Protein AF-0000000074903329 (afdb_homodimer)

Organism: Capra hircus (NCBI:txid9925)

Radius of gyration: 23.79 Å; Cα contacts (8 Å, |Δi|>4): 907; chains: 2; bounding box: 38×81×62 Å

pLDDT: mean 86.24, std 20.64, range [18.36, 98.88]

Secondary structure (DSSP, 8-state):
-----TTTT-EEEESS-SSHHHHHHHHHHHHTT-EEEEEES-HHHHHHHHHHHHHTT--EEEEE--TT-HHHHHHHHHHHHHHHSS-SEEEE--------B-GGG--HHHHHHHIIIIIIHHHHHHHHHHHHHHHTT-EEEEEEEEGGGTSPPTTBHHHHHHHHHHHHHHHHHHHHHGGGTEEEEEEEE-TTS-EEEE--S--------/-----TTTT-EEEESS-SSHHHHHHHHHHHHTT-EEEEEES-HHHHHHHHHHHHHTT--EEEEE--TT-HHHHHHHHHHHHHHHSS-SEEEE--------B-GGG--HHHHHHHIIIIIIHHHHHHHHHHHHHHHTT-EEEEEEEEGGGTSPPTTBHHHHHHHHHHHHHHHHHHHHHGGGTEEEEEEEE-TTS-EEEE--S--------

Nearest PDB structures (foldseek):
  2zat-assembly1_A  TM=9.982E-01  e=2.085E-31  Sus scrofa
  3o4r-assembly1_D  TM=9.926E-01  e=4.945E-31  Homo sapiens
  6ixm-assembly1_B  TM=9.673E-01  e=1.275E-19  Chryseobacterium sp. CA49
  5x8h-assembly1_C  TM=9.578E-01  e=5.959E-19  Chryseobacterium sp. CA49
  8y83-assembly1_A  TM=9.655E-01  e=3.151E-18  Sphingobacterium siyangense

Structure (mmCIF, N/CA/C/O backbone):
data_AF-0000000074903329-model_v1
#
loop_
_entity.id
_entity.type
_entity.pdbx_description
1 polymer 'Dehydrogenase/reductase SDR family member 4'
#
loop_
_atom_site.group_PDB
_atom_site.id
_atom_site.type_symbol
_atom_site.label_atom_id
_atom_site.label_alt_id
_atom_site.label_comp_id
_atom_site.label_asym_id
_atom_site.label_entity_id
_atom_site.label_seq_id
_atom_site.pdbx_PDB_ins_code
_atom_site.Cartn_x
_atom_site.Cartn_y
_atom_site.Cartn_z
_atom_site.occupancy
_atom_site.B_iso_or_equiv
_atom_site.auth_seq_id
_atom_site.auth_comp_id
_atom_site.auth_asym_id
_atom_site.auth_atom_id
_atom_site.pdbx_PDB_model_num
ATOM 1 N N . MET A 1 1 ? 2.643 45.812 -3.832 1 38.06 1 MET A N 1
ATOM 2 C CA . MET A 1 1 ? 1.312 45.344 -3.486 1 38.06 1 MET A CA 1
ATOM 3 C C . MET A 1 1 ? 1.347 44.531 -2.189 1 38.06 1 MET A C 1
ATOM 5 O O . MET A 1 1 ? 2.238 43.688 -1.989 1 38.06 1 MET A O 1
ATOM 9 N N . ALA A 1 2 ? 0.851 44.875 -1.091 1 46 2 ALA A N 1
ATOM 10 C CA . ALA A 1 2 ? 0.897 44.312 0.248 1 46 2 ALA A CA 1
ATOM 11 C C . ALA A 1 2 ? 0.781 42.781 0.188 1 46 2 ALA A C 1
ATOM 13 O O . ALA A 1 2 ? -0.07 42.25 -0.525 1 46 2 ALA A O 1
ATOM 14 N N . ARG A 1 3 ? 1.828 41.938 0.302 1 53.41 3 ARG A N 1
ATOM 15 C CA . ARG A 1 3 ? 1.83 40.5 0.15 1 53.41 3 ARG A CA 1
ATOM 16 C C . ARG A 1 3 ? 0.585 39.875 0.78 1 53.41 3 ARG A C 1
ATOM 18 O O . ARG A 1 3 ? 0.341 40.062 1.977 1 53.41 3 ARG A O 1
ATOM 25 N N . ARG A 1 4 ? -0.581 39.719 0.113 1 66.38 4 ARG A N 1
ATOM 26 C CA . ARG A 1 4 ? -1.851 39.125 0.502 1 66.38 4 ARG A CA 1
ATOM 27 C C . ARG A 1 4 ? -1.634 37.75 1.119 1 66.38 4 ARG A C 1
ATOM 29 O O . ARG A 1 4 ? -0.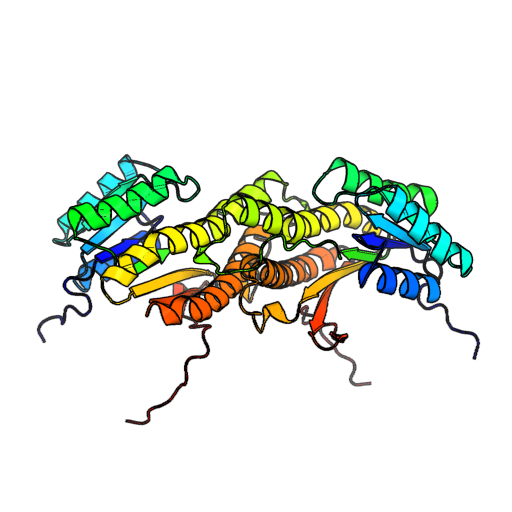893 36.938 0.575 1 66.38 4 ARG A O 1
ATOM 36 N N . ASN A 1 5 ? -1.673 37.719 2.494 1 87.56 5 ASN A N 1
ATOM 37 C CA . ASN A 1 5 ? -1.593 36.5 3.273 1 87.56 5 ASN A CA 1
ATOM 38 C C . ASN A 1 5 ? -2.785 35.594 3.002 1 87.56 5 ASN A C 1
ATOM 40 O O . ASN A 1 5 ? -3.773 35.625 3.736 1 87.56 5 ASN A O 1
ATOM 44 N N . PRO A 1 6 ? -2.631 34.781 1.885 1 88.81 6 PRO A N 1
ATOM 45 C CA . PRO A 1 6 ? -3.773 33.969 1.488 1 88.81 6 PRO A CA 1
ATOM 46 C C . PRO A 1 6 ? -4.164 32.938 2.557 1 88.81 6 PRO A C 1
ATOM 48 O O . PRO A 1 6 ? -5.289 32.438 2.549 1 88.81 6 PRO A O 1
ATOM 51 N N . LEU A 1 7 ? -3.248 32.719 3.568 1 96.19 7 LEU A N 1
ATOM 52 C CA . LEU A 1 7 ? -3.533 31.688 4.574 1 96.19 7 LEU A CA 1
ATOM 53 C C . LEU A 1 7 ? -3.543 32.281 5.973 1 96.19 7 LEU A C 1
ATOM 55 O O . LEU A 1 7 ? -3.246 31.609 6.953 1 96.19 7 LEU A O 1
ATOM 59 N N . GLU A 1 8 ? -3.842 33.531 5.961 1 95.56 8 GLU A N 1
ATOM 60 C CA . GLU A 1 8 ? -3.902 34.219 7.25 1 95.56 8 GLU A CA 1
ATOM 61 C C . GLU A 1 8 ? -4.848 33.5 8.211 1 95.56 8 GLU A C 1
ATOM 63 O O . GLU A 1 8 ? -5.957 33.125 7.832 1 95.56 8 GLU A O 1
ATOM 68 N N . ASN A 1 9 ? -4.371 33.219 9.391 1 94.38 9 ASN A N 1
ATOM 69 C CA . ASN A 1 9 ? -5.082 32.656 10.523 1 94.38 9 ASN A CA 1
ATOM 70 C C . ASN A 1 9 ? -5.363 31.156 10.305 1 94.38 9 ASN A C 1
ATOM 72 O O . ASN A 1 9 ? -6.098 30.547 11.078 1 94.38 9 ASN A O 1
ATOM 76 N N . LYS A 1 10 ? -4.887 30.641 9.211 1 97.75 10 LYS A N 1
ATOM 77 C CA . LYS A 1 10 ? -5 29.188 9.008 1 97.75 10 LYS A CA 1
ATOM 78 C C . LYS A 1 10 ? -3.924 28.438 9.797 1 97.75 10 LYS A C 1
ATOM 80 O O . LYS A 1 10 ? -2.838 28.984 10.031 1 97.75 10 LYS A O 1
ATOM 85 N N . VAL A 1 11 ? -4.227 27.297 10.242 1 98.75 11 VAL A N 1
ATOM 86 C CA . VAL A 1 11 ? -3.318 26.438 10.992 1 98.75 11 VAL A CA 1
ATOM 87 C C . VAL A 1 11 ? -2.93 25.219 10.141 1 98.75 11 VAL A C 1
ATOM 89 O O . VAL A 1 11 ? -3.795 24.484 9.672 1 98.75 11 VAL A O 1
ATOM 92 N N . ALA A 1 12 ? -1.628 25.016 9.93 1 98.75 12 ALA A N 1
ATOM 93 C CA . ALA A 1 12 ? -1.134 23.953 9.062 1 98.75 12 ALA A CA 1
ATOM 94 C C . ALA A 1 12 ? -0.211 23.016 9.82 1 98.75 12 ALA A C 1
ATOM 96 O O . ALA A 1 12 ? 0.678 23.453 10.555 1 98.75 12 ALA A O 1
ATOM 97 N N . LEU A 1 13 ? -0.448 21.734 9.688 1 98.81 13 LEU A N 1
ATOM 98 C CA . LEU A 1 13 ? 0.458 20.672 10.133 1 98.81 13 LEU A CA 1
ATOM 99 C C . LEU A 1 13 ? 1.279 20.141 8.969 1 98.81 13 LEU A C 1
ATOM 101 O O . LEU A 1 13 ? 0.727 19.797 7.922 1 98.81 13 LEU A O 1
ATOM 105 N N . VAL A 1 14 ? 2.555 20.094 9.094 1 98.38 14 VAL A N 1
ATOM 106 C CA . VAL A 1 14 ? 3.428 19.516 8.078 1 98.38 14 VAL A CA 1
ATOM 107 C C . VAL A 1 14 ? 4.34 18.469 8.703 1 98.38 14 VAL A C 1
ATOM 109 O O . VAL A 1 14 ? 5.156 18.781 9.57 1 98.38 14 VAL A O 1
ATOM 112 N N . THR A 1 15 ? 4.188 17.219 8.312 1 98.5 15 THR A N 1
ATOM 113 C CA . THR A 1 15 ? 5.02 16.156 8.867 1 98.5 15 THR A CA 1
ATOM 114 C C . THR A 1 15 ? 6.336 16.047 8.109 1 98.5 15 THR A C 1
ATOM 116 O O . THR A 1 15 ? 6.422 16.453 6.945 1 98.5 15 THR A O 1
ATOM 119 N N . ALA A 1 16 ? 7.402 15.469 8.828 1 97.44 16 ALA A N 1
ATOM 120 C CA . ALA A 1 16 ? 8.734 15.367 8.242 1 97.44 16 ALA A CA 1
ATOM 121 C C . ALA A 1 16 ? 9.148 16.672 7.582 1 97.44 16 ALA A C 1
ATOM 123 O O . ALA A 1 16 ? 9.516 16.703 6.402 1 97.44 16 ALA A O 1
ATOM 124 N N . SER A 1 17 ? 9.148 17.75 8.398 1 97.62 17 SER A N 1
ATOM 125 C CA . SER A 1 17 ? 9.211 19.078 7.82 1 97.62 17 SER A CA 1
ATOM 126 C C . SER A 1 17 ? 10.336 19.906 8.445 1 97.62 17 SER A C 1
ATOM 128 O O . SER A 1 17 ? 10.227 21.125 8.562 1 97.62 17 SER A O 1
ATOM 130 N N . THR A 1 18 ? 11.344 19.234 8.922 1 97.38 18 THR A N 1
ATOM 131 C CA . THR A 1 18 ? 12.445 19.969 9.516 1 97.38 18 THR A CA 1
ATOM 132 C C . THR A 1 18 ? 13.617 20.078 8.547 1 97.38 18 THR A C 1
ATOM 134 O O . THR A 1 18 ? 14.625 20.703 8.844 1 97.38 18 THR A O 1
ATOM 137 N N . ASP A 1 19 ? 13.469 19.375 7.398 1 93.62 19 ASP A N 1
ATOM 138 C CA . ASP A 1 19 ? 14.438 19.469 6.312 1 93.62 19 ASP A CA 1
ATOM 139 C C . ASP A 1 19 ? 13.781 19.188 4.965 1 93.62 19 ASP A C 1
ATOM 141 O O . ASP A 1 19 ? 12.609 18.812 4.902 1 93.62 19 ASP A O 1
ATOM 145 N N . GLY A 1 20 ? 14.516 19.531 3.939 1 91 20 GLY A N 1
ATOM 146 C CA . GLY A 1 20 ? 14.125 19.125 2.602 1 91 20 GLY A CA 1
ATOM 147 C C . GLY A 1 20 ? 12.82 19.734 2.143 1 91 20 GLY A C 1
ATOM 148 O O . GLY A 1 20 ? 12.562 20.922 2.398 1 91 20 GLY A O 1
ATOM 149 N N . ILE A 1 21 ? 12.055 18.922 1.435 1 86.56 21 ILE A N 1
ATOM 150 C CA . ILE A 1 21 ? 10.805 19.344 0.813 1 86.56 21 ILE A CA 1
ATOM 151 C C . ILE A 1 21 ? 9.82 19.797 1.891 1 86.56 21 ILE A C 1
ATOM 153 O O . ILE A 1 21 ? 9.18 20.844 1.761 1 86.56 21 ILE A O 1
ATOM 157 N N . GLY A 1 22 ? 9.75 19.031 2.973 1 93.56 22 GLY A N 1
ATOM 158 C CA . GLY A 1 22 ? 8.844 19.375 4.055 1 93.56 22 GLY A CA 1
ATOM 159 C C . GLY A 1 22 ? 9.148 20.734 4.664 1 93.56 22 GLY A C 1
ATOM 160 O O . GLY A 1 22 ? 8.234 21.516 4.949 1 93.56 22 GLY A O 1
ATOM 161 N N . PHE A 1 23 ? 10.398 20.984 4.785 1 96.31 23 PHE A N 1
ATOM 162 C CA . PHE A 1 23 ? 10.82 22.266 5.344 1 96.31 23 PHE A CA 1
ATOM 163 C C . PHE A 1 23 ? 10.445 23.422 4.41 1 96.31 23 PHE A C 1
ATOM 165 O O . PHE A 1 23 ? 9.938 24.453 4.859 1 96.31 23 PHE A O 1
ATOM 172 N N . ALA A 1 24 ? 10.625 23.188 3.145 1 93.38 24 ALA A N 1
ATOM 173 C CA . ALA A 1 24 ? 10.297 24.203 2.143 1 93.38 24 ALA A CA 1
ATOM 174 C C . ALA A 1 24 ? 8.797 24.469 2.113 1 93.38 24 ALA A C 1
ATOM 176 O O . ALA A 1 24 ? 8.367 25.625 1.998 1 93.38 24 ALA A O 1
ATOM 177 N N . ILE A 1 25 ? 8.016 23.438 2.252 1 92.94 25 ILE A N 1
ATOM 178 C CA . ILE A 1 25 ? 6.559 23.578 2.264 1 92.94 25 ILE A CA 1
ATOM 179 C C . ILE A 1 25 ? 6.125 24.344 3.512 1 92.94 25 ILE A C 1
ATOM 181 O O . ILE A 1 25 ? 5.324 25.281 3.426 1 92.94 25 ILE A O 1
ATOM 185 N N . ALA A 1 26 ? 6.715 23.984 4.633 1 97.38 26 ALA A N 1
ATOM 186 C CA . ALA A 1 26 ? 6.391 24.656 5.887 1 97.38 26 ALA A CA 1
ATOM 187 C C . ALA A 1 26 ? 6.723 26.141 5.809 1 97.38 26 ALA A C 1
ATOM 189 O O . ALA A 1 26 ? 5.914 26.984 6.199 1 97.38 26 ALA A O 1
ATOM 190 N N . ARG A 1 27 ? 7.859 26.438 5.309 1 96.69 27 ARG A N 1
ATOM 191 C CA . ARG A 1 27 ? 8.305 27.828 5.164 1 96.69 27 ARG A CA 1
ATOM 192 C C . ARG A 1 27 ? 7.336 28.625 4.293 1 96.69 27 ARG A C 1
ATOM 194 O O . ARG A 1 27 ? 6.918 29.719 4.66 1 96.69 27 ARG A O 1
ATOM 201 N N . ARG A 1 28 ? 6.926 28.016 3.176 1 95 28 ARG A N 1
ATOM 202 C CA . ARG A 1 28 ? 6.047 28.703 2.238 1 95 28 ARG A CA 1
ATOM 203 C C . ARG A 1 28 ? 4.672 28.953 2.854 1 95 28 ARG A C 1
ATOM 205 O O . ARG A 1 28 ? 4.102 30.031 2.707 1 95 28 ARG A O 1
ATOM 212 N N . LEU A 1 29 ? 4.137 27.969 3.521 1 96.56 29 LEU A N 1
ATOM 213 C CA . LEU A 1 29 ? 2.852 28.109 4.195 1 96.56 29 LEU A CA 1
ATOM 214 C C . LEU A 1 29 ? 2.906 29.234 5.223 1 96.56 29 LEU A C 1
ATOM 216 O O . LEU A 1 29 ? 1.984 30.047 5.305 1 96.56 29 LEU A O 1
ATOM 220 N N . ALA A 1 30 ? 3.982 29.266 5.965 1 97.6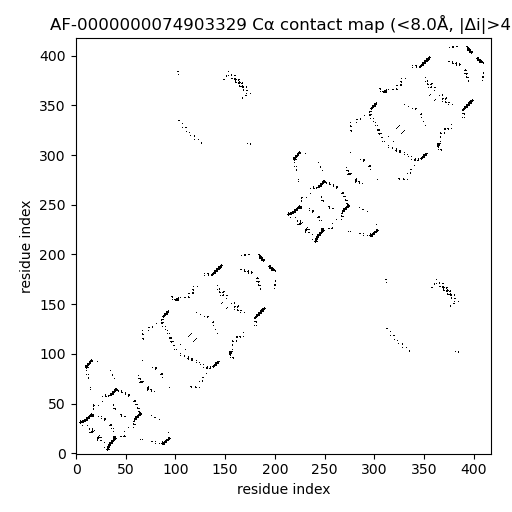2 30 ALA A N 1
ATOM 221 C CA . ALA A 1 30 ? 4.145 30.312 6.98 1 97.62 30 ALA A CA 1
ATOM 222 C C . ALA A 1 30 ? 4.293 31.688 6.336 1 97.62 30 ALA A C 1
ATOM 224 O O . ALA A 1 30 ? 3.738 32.656 6.828 1 97.62 30 ALA A O 1
ATOM 225 N N . GLN A 1 31 ? 4.996 31.719 5.258 1 96.06 31 GLN A N 1
ATOM 226 C CA . GLN A 1 31 ? 5.168 32.969 4.52 1 96.06 31 GLN A CA 1
ATOM 227 C C . GLN A 1 31 ? 3.83 33.469 3.984 1 96.06 31 GLN A C 1
ATOM 229 O O . GLN A 1 31 ? 3.629 34.688 3.854 1 96.06 31 GLN A O 1
ATOM 234 N N . ASP A 1 32 ? 2.963 32.562 3.744 1 95.94 32 ASP A N 1
ATOM 235 C CA . ASP A 1 32 ? 1.642 32.906 3.229 1 95.94 32 ASP A CA 1
ATOM 236 C C . ASP A 1 32 ? 0.685 33.25 4.367 1 95.94 32 ASP A C 1
ATOM 238 O O . ASP A 1 32 ? -0.496 33.5 4.133 1 95.94 32 ASP A O 1
ATOM 242 N N . GLY A 1 33 ? 1.197 33.219 5.652 1 97.56 33 GLY A N 1
ATOM 243 C CA . GLY A 1 33 ? 0.452 33.75 6.773 1 97.56 33 GLY A CA 1
ATOM 244 C C . GLY A 1 33 ? -0.059 32.688 7.727 1 97.56 33 GLY A C 1
ATOM 245 O O . GLY A 1 33 ? -0.622 33 8.773 1 97.56 33 GLY A O 1
ATOM 246 N N . ALA A 1 34 ? 0.137 31.453 7.43 1 98.19 34 ALA A N 1
ATOM 247 C CA . ALA A 1 34 ? -0.382 30.375 8.266 1 98.19 34 ALA A CA 1
ATOM 248 C C . ALA A 1 34 ? 0.43 30.234 9.547 1 98.19 34 ALA A C 1
ATOM 250 O O . ALA A 1 34 ? 1.61 30.578 9.586 1 98.19 34 ALA A O 1
ATOM 251 N N . HIS A 1 35 ? -0.233 29.766 10.555 1 98.69 35 HIS A N 1
ATOM 252 C CA . HIS A 1 35 ? 0.452 29.188 11.703 1 98.69 35 HIS A CA 1
ATOM 253 C C . HIS A 1 35 ? 0.846 27.734 11.422 1 98.69 35 HIS A C 1
ATOM 255 O O . HIS A 1 35 ? -0.02 26.875 11.234 1 98.69 35 HIS A O 1
ATOM 261 N N . VAL A 1 36 ? 2.154 27.453 11.391 1 98.81 36 VAL A N 1
ATOM 262 C CA . VAL A 1 36 ? 2.604 26.141 10.938 1 98.81 36 VAL A CA 1
ATOM 263 C C . VAL A 1 36 ? 3.184 25.359 12.117 1 98.81 36 VAL A C 1
ATOM 265 O O . VAL A 1 36 ? 3.971 25.891 12.898 1 98.81 36 VAL A O 1
ATOM 268 N N . VAL A 1 37 ? 2.756 24.141 12.32 1 98.88 37 VAL A N 1
ATOM 269 C CA . VAL A 1 37 ? 3.387 23.203 13.234 1 98.88 37 VAL A CA 1
ATOM 270 C C . VAL A 1 37 ? 4.246 22.203 12.453 1 98.88 37 VAL A C 1
ATOM 272 O O . VAL A 1 37 ? 3.727 21.391 11.695 1 98.88 37 VAL A O 1
ATOM 275 N N . VAL A 1 38 ? 5.531 22.297 12.633 1 98.75 38 VAL A N 1
ATOM 276 C CA . VAL A 1 38 ? 6.457 21.375 11.977 1 98.75 38 VAL A CA 1
ATOM 277 C C . VAL A 1 38 ? 6.727 20.172 12.883 1 98.75 38 VAL A C 1
ATOM 279 O O . VAL A 1 38 ? 6.543 20.25 14.102 1 98.75 38 VAL A O 1
ATOM 282 N N . SER A 1 39 ? 7.18 19.047 12.25 1 98.69 39 SER A N 1
ATOM 283 C CA . SER A 1 39 ? 7.488 17.875 13.062 1 98.69 39 SER A CA 1
ATOM 284 C C . SER A 1 39 ? 8.523 17 12.375 1 98.69 39 SER A C 1
ATOM 286 O O . SER A 1 39 ? 8.68 17.047 11.156 1 98.69 39 SER A O 1
ATOM 288 N N . SER A 1 40 ? 9.242 16.297 13.148 1 97.81 40 SER A N 1
ATOM 289 C CA . SER A 1 40 ? 10.133 15.219 12.742 1 97.81 40 SER A CA 1
ATOM 290 C C . SER A 1 40 ? 10.414 14.273 13.906 1 97.81 40 SER A C 1
ATOM 292 O O . SER A 1 40 ? 9.883 14.461 15 1 97.81 40 SER A O 1
ATOM 294 N N . ARG A 1 41 ? 11.18 13.297 13.711 1 97.19 41 ARG A N 1
ATOM 295 C CA . ARG A 1 41 ? 11.375 12.242 14.695 1 97.19 41 ARG A CA 1
ATOM 296 C C . ARG A 1 41 ? 12.32 12.695 15.812 1 97.19 41 ARG A C 1
ATOM 298 O O . ARG A 1 41 ? 12.328 12.117 16.906 1 97.19 41 ARG A O 1
ATOM 305 N N . LYS A 1 42 ? 13.148 13.695 15.547 1 97.62 42 LYS A N 1
ATOM 306 C CA . LYS A 1 42 ? 14.18 14.109 16.5 1 97.62 42 LYS A CA 1
ATOM 307 C C . LYS A 1 42 ? 13.914 15.523 17.016 1 97.62 42 LYS A C 1
ATOM 309 O O . LYS A 1 42 ? 13.773 16.453 16.234 1 97.62 42 LYS A O 1
ATOM 314 N N . GLN A 1 43 ? 14.039 15.617 18.328 1 98.25 43 GLN A N 1
ATOM 315 C CA . GLN A 1 43 ? 13.789 16.906 18.984 1 98.25 43 GLN A CA 1
ATOM 316 C C . GLN A 1 43 ? 14.758 17.969 18.469 1 98.25 43 GLN A C 1
ATOM 318 O O . GLN A 1 43 ? 14.359 19.109 18.219 1 98.25 43 GLN A O 1
ATOM 323 N N . GLN A 1 44 ? 15.977 17.594 18.312 1 98.56 44 GLN A N 1
ATOM 324 C CA . GLN A 1 44 ? 16.984 18.562 17.891 1 98.56 44 GLN A CA 1
ATOM 325 C C . GLN A 1 44 ? 16.656 19.125 16.516 1 98.56 44 GLN A C 1
ATOM 327 O O . GLN A 1 44 ? 16.875 20.312 16.25 1 98.56 44 GLN A O 1
ATOM 332 N N . ASN A 1 45 ? 16.188 18.266 15.609 1 98.56 45 ASN A N 1
ATOM 333 C CA . ASN A 1 45 ? 15.789 18.703 14.281 1 98.56 45 ASN A CA 1
ATOM 334 C C . ASN A 1 45 ? 14.602 19.672 14.336 1 98.56 45 ASN A C 1
ATOM 336 O O . ASN A 1 45 ? 14.578 20.672 13.625 1 98.56 45 ASN A O 1
ATOM 340 N N . VAL A 1 46 ? 13.703 19.406 15.18 1 98.75 46 VAL A N 1
ATOM 341 C CA . VAL A 1 46 ? 12.531 20.266 15.352 1 98.75 46 VAL A CA 1
ATOM 342 C C . VAL A 1 46 ? 12.953 21.625 15.867 1 98.75 46 VAL A C 1
ATOM 344 O O . VAL A 1 46 ? 12.562 22.656 15.305 1 98.75 46 VAL A O 1
ATOM 347 N N . ASP A 1 47 ? 13.789 21.641 16.875 1 98.69 47 ASP A N 1
ATOM 348 C CA . ASP A 1 47 ? 14.258 22.891 17.469 1 98.69 47 ASP A CA 1
ATOM 349 C C . ASP A 1 47 ? 14.961 23.75 16.422 1 98.69 47 ASP A C 1
ATOM 351 O O . ASP A 1 47 ? 14.711 24.953 16.344 1 98.69 47 ASP A O 1
ATOM 355 N N . ARG A 1 48 ? 15.781 23.109 15.719 1 98.62 48 ARG A N 1
ATOM 356 C CA . ARG A 1 48 ? 16.547 23.828 14.695 1 98.62 48 ARG A CA 1
ATOM 357 C C . ARG A 1 48 ? 15.617 24.438 13.648 1 98.62 48 ARG A C 1
ATOM 359 O O . ARG A 1 48 ? 15.781 25.594 13.266 1 98.62 48 ARG A O 1
ATOM 366 N N . ALA A 1 49 ? 14.688 23.672 13.133 1 98.69 49 ALA A N 1
ATOM 367 C CA . ALA A 1 49 ? 13.758 24.141 12.117 1 98.69 49 ALA A CA 1
ATOM 368 C C . ALA A 1 49 ? 12.891 25.281 12.641 1 98.69 49 ALA A C 1
ATOM 370 O O . ALA A 1 49 ? 12.695 26.281 11.953 1 98.69 49 ALA A O 1
ATOM 371 N N . VAL A 1 50 ? 12.391 25.156 13.836 1 98.81 50 VAL A N 1
ATOM 372 C CA . VAL A 1 50 ? 11.555 26.188 14.445 1 98.81 50 VAL A CA 1
ATOM 373 C C . VAL A 1 50 ? 12.352 27.484 14.602 1 98.81 50 VAL A C 1
ATOM 375 O O . VAL A 1 50 ? 11.875 28.562 14.242 1 98.81 50 VAL A O 1
ATOM 378 N N . ALA A 1 51 ? 13.562 27.344 15.141 1 98.81 51 ALA A N 1
ATOM 379 C CA . ALA A 1 51 ? 14.406 28.516 15.336 1 98.81 51 ALA A CA 1
ATOM 380 C C . ALA A 1 51 ? 14.672 29.234 14.016 1 98.81 51 ALA A C 1
ATOM 382 O O . ALA A 1 51 ? 14.594 30.453 13.938 1 98.81 51 ALA A O 1
ATOM 383 N N . ALA A 1 52 ? 14.961 28.469 13.023 1 98.62 52 ALA A N 1
ATOM 384 C CA . ALA A 1 52 ? 15.258 29.031 11.711 1 98.62 52 ALA A CA 1
ATOM 385 C C . ALA A 1 52 ? 14.062 29.812 11.156 1 98.62 52 ALA A C 1
ATOM 387 O O . ALA A 1 52 ? 14.203 30.953 10.711 1 98.62 52 ALA A O 1
ATOM 388 N N . LEU A 1 53 ? 12.914 29.234 11.195 1 98.69 53 LEU A N 1
ATOM 389 C CA . LEU A 1 53 ? 11.727 29.844 10.609 1 98.69 53 LEU A CA 1
ATOM 390 C C . LEU A 1 53 ? 11.227 31 11.461 1 98.69 53 LEU A C 1
ATOM 392 O O . LEU A 1 53 ? 10.781 32.031 10.922 1 98.69 53 LEU A O 1
ATOM 396 N N . GLN A 1 54 ? 11.312 30.859 12.789 1 98.69 54 GLN A N 1
ATOM 397 C CA . GLN A 1 54 ? 10.969 31.984 13.648 1 98.69 54 GLN A CA 1
ATOM 398 C C . GLN A 1 54 ? 11.93 33.156 13.445 1 98.69 54 GLN A C 1
ATOM 400 O O . GLN A 1 54 ? 11.539 34.312 13.539 1 98.69 54 GLN A O 1
ATOM 405 N N . GLY A 1 55 ? 13.164 32.781 13.219 1 98.31 55 GLY A N 1
ATOM 406 C CA . GLY A 1 55 ? 14.148 33.812 12.922 1 98.31 55 GLY A CA 1
ATOM 407 C C . GLY A 1 55 ? 13.797 34.656 11.719 1 98.31 55 GLY A C 1
ATOM 408 O O . GLY A 1 55 ? 14.234 35.812 11.602 1 98.31 55 GLY A O 1
ATOM 409 N N . GLU A 1 56 ? 12.984 34.094 10.828 1 97.94 56 GLU A N 1
ATOM 410 C CA . GLU A 1 56 ? 12.508 34.812 9.648 1 97.94 56 GLU A CA 1
ATOM 411 C C . GLU A 1 56 ? 11.234 35.625 9.961 1 97.94 56 GLU A C 1
ATOM 413 O O . GLU A 1 56 ? 10.641 36.219 9.07 1 97.94 56 GLU A O 1
ATOM 418 N N . GLY A 1 57 ? 10.742 35.531 11.195 1 98 57 GLY A N 1
ATOM 419 C CA . GLY A 1 57 ? 9.547 36.219 11.617 1 98 57 GLY A CA 1
ATOM 420 C C . GLY A 1 57 ? 8.273 35.438 11.352 1 98 57 GLY A C 1
ATOM 421 O O . GLY A 1 57 ? 7.176 36 11.359 1 98 57 GLY A O 1
ATOM 422 N N . LEU A 1 58 ? 8.383 34.188 11.07 1 98 58 LEU A N 1
ATOM 423 C CA . LEU A 1 58 ? 7.238 33.375 10.688 1 98 58 LEU A CA 1
ATOM 424 C C . LEU A 1 58 ? 6.598 32.719 11.914 1 98 58 LEU A C 1
ATOM 426 O O . LEU A 1 58 ? 7.273 32.469 12.914 1 98 58 LEU A O 1
ATOM 430 N N . SER A 1 59 ? 5.348 32.531 11.875 1 98.31 59 SER A N 1
ATOM 431 C CA . SER A 1 59 ? 4.609 31.844 12.938 1 98.31 59 SER A CA 1
ATOM 432 C C . SER A 1 59 ? 4.738 30.328 12.812 1 98.31 59 SER A C 1
ATOM 434 O O . SER A 1 59 ? 3.965 29.688 12.094 1 98.31 59 SER A O 1
ATOM 436 N N . VAL A 1 60 ? 5.719 29.75 13.547 1 98.69 60 VAL A N 1
ATOM 437 C CA . VAL A 1 60 ? 6.008 28.328 13.445 1 98.69 60 VAL A CA 1
ATOM 438 C C . VAL A 1 60 ? 6.27 27.75 14.828 1 98.69 60 VAL A C 1
ATOM 440 O O . VAL A 1 60 ? 6.961 28.359 15.648 1 98.69 60 VAL A O 1
ATOM 443 N N . SER A 1 61 ? 5.711 26.656 15.156 1 98.75 61 SER A N 1
ATOM 444 C CA . SER A 1 61 ? 6 25.797 16.312 1 98.75 61 SER A CA 1
ATOM 445 C C . SER A 1 61 ? 6.34 24.375 15.875 1 98.75 61 SER A C 1
ATOM 447 O O . SER A 1 61 ? 6.352 24.078 14.68 1 98.75 61 SER A O 1
ATOM 449 N N . GLY A 1 62 ? 6.75 23.578 16.828 1 98.62 62 GLY A N 1
ATOM 450 C CA . GLY A 1 62 ? 7.141 22.234 16.438 1 98.62 62 GLY A CA 1
ATOM 451 C C . GLY A 1 62 ? 6.953 21.203 17.547 1 98.62 62 GLY A C 1
ATOM 452 O O . GLY A 1 62 ? 6.816 21.562 18.719 1 98.62 62 GLY A O 1
ATOM 453 N N . THR A 1 63 ? 6.867 19.984 17.172 1 98.62 63 THR A N 1
ATOM 454 C CA . THR A 1 63 ? 6.828 18.859 18.094 1 98.62 63 THR A CA 1
ATOM 455 C C . THR A 1 63 ? 7.43 17.609 17.469 1 98.62 63 THR A C 1
ATOM 457 O O . THR A 1 63 ? 7.469 17.484 16.234 1 98.62 63 THR A O 1
ATOM 460 N N . VAL A 1 64 ? 7.879 16.75 18.297 1 98.69 64 VAL A N 1
ATOM 461 C CA . VAL A 1 64 ? 8.359 15.453 17.828 1 98.69 64 VAL A CA 1
ATOM 462 C C . VAL A 1 64 ? 7.176 14.586 17.406 1 98.69 64 VAL A C 1
ATOM 464 O O . VAL A 1 64 ? 6.156 14.531 18.109 1 98.69 64 VAL A O 1
ATOM 467 N N . CYS A 1 65 ? 7.387 13.938 16.219 1 98.69 65 CYS A N 1
ATOM 468 C CA . CYS A 1 65 ? 6.324 13.055 15.75 1 98.69 65 CYS A CA 1
ATOM 469 C C . CYS A 1 65 ? 6.875 11.977 14.82 1 98.69 65 CYS A C 1
ATOM 471 O O . CYS A 1 65 ? 7.312 12.273 13.711 1 98.69 65 CYS A O 1
ATOM 473 N N . HIS A 1 66 ? 6.945 10.828 15.352 1 98.5 66 HIS A N 1
ATOM 474 C CA . HIS A 1 66 ? 7.043 9.656 14.492 1 98.5 66 HIS A CA 1
ATOM 475 C C . HIS A 1 66 ? 5.668 9.227 13.992 1 98.5 66 HIS A C 1
ATOM 477 O O . HIS A 1 66 ? 4.859 8.703 14.758 1 98.5 66 HIS A O 1
ATOM 483 N N . VAL A 1 67 ? 5.477 9.367 12.695 1 98.38 67 VAL A N 1
ATOM 484 C CA . VAL A 1 67 ? 4.129 9.234 12.164 1 98.38 67 VAL A CA 1
ATOM 485 C C . VAL A 1 67 ? 3.66 7.785 12.281 1 98.38 67 VAL A C 1
ATOM 487 O O . VAL A 1 67 ? 2.463 7.504 12.195 1 98.38 67 VAL A O 1
ATOM 490 N N . GLY A 1 68 ? 4.57 6.871 12.484 1 97.5 68 GLY A N 1
ATOM 491 C CA . GLY A 1 68 ? 4.199 5.48 12.672 1 97.5 68 GLY A CA 1
ATOM 492 C C . GLY A 1 68 ? 3.67 5.191 14.062 1 97.5 68 GLY A C 1
ATOM 493 O O . GLY A 1 68 ? 3.195 4.086 14.336 1 97.5 68 GLY A O 1
ATOM 494 N N . LYS A 1 69 ? 3.727 6.16 14.945 1 97.88 69 LYS A N 1
ATOM 495 C CA . LYS A 1 69 ? 3.281 5.996 16.328 1 97.88 69 LYS A CA 1
ATOM 496 C C . LYS A 1 69 ? 1.984 6.758 16.578 1 97.88 69 LYS A C 1
ATOM 498 O O . LYS A 1 69 ? 1.935 7.98 16.422 1 97.88 69 LYS A O 1
ATOM 503 N N . ALA A 1 70 ? 1.025 6.027 17.094 1 97.38 70 ALA A N 1
ATOM 504 C CA . ALA A 1 70 ? -0.295 6.609 17.328 1 97.38 70 ALA A CA 1
ATOM 505 C C . ALA A 1 70 ? -0.218 7.777 18.312 1 97.38 70 ALA A C 1
ATOM 507 O O . ALA A 1 70 ? -0.811 8.836 18.062 1 97.38 70 ALA A O 1
ATOM 508 N N . GLU A 1 71 ? 0.48 7.598 19.344 1 97.88 71 GLU A N 1
ATOM 509 C CA . GLU A 1 71 ? 0.577 8.633 20.375 1 97.88 71 GLU A CA 1
ATOM 510 C C . GLU A 1 71 ? 1.21 9.906 19.828 1 97.88 71 GLU A C 1
ATOM 512 O O . GLU A 1 71 ? 0.829 11.008 20.203 1 97.88 71 GLU A O 1
ATOM 517 N N . ASP A 1 72 ? 2.168 9.742 18.938 1 98.5 72 ASP A N 1
ATOM 518 C CA . ASP A 1 72 ? 2.824 10.891 18.344 1 98.5 72 ASP A CA 1
ATOM 519 C C . ASP A 1 72 ? 1.871 11.648 17.406 1 98.5 72 ASP A C 1
ATOM 521 O O . ASP A 1 72 ? 1.844 12.883 17.406 1 98.5 72 ASP A O 1
ATOM 525 N N . ARG A 1 73 ? 1.064 10.906 16.641 1 98.38 73 ARG A N 1
ATOM 526 C CA . ARG A 1 73 ? 0.096 11.539 15.758 1 98.38 73 ARG A CA 1
ATOM 527 C C . ARG A 1 73 ? -0.932 12.344 16.547 1 98.38 73 ARG A C 1
ATOM 529 O O . ARG A 1 73 ? -1.265 13.469 16.188 1 98.38 73 ARG A O 1
ATOM 536 N N . GLU A 1 74 ? -1.33 11.758 17.609 1 97.88 74 GLU A N 1
ATOM 537 C CA . GLU A 1 74 ? -2.293 12.445 18.453 1 97.88 74 GLU A CA 1
ATOM 538 C C . GLU A 1 74 ? -1.688 13.711 19.078 1 97.88 74 GLU A C 1
ATOM 540 O O . GLU A 1 74 ? -2.34 14.75 19.125 1 97.88 74 GLU A O 1
ATOM 545 N N . ARG A 1 75 ? -0.515 13.555 19.531 1 98.19 75 ARG A N 1
ATOM 546 C CA . ARG A 1 75 ? 0.174 14.695 20.125 1 98.19 75 ARG A CA 1
ATOM 547 C C . ARG A 1 75 ? 0.36 15.812 19.094 1 98.19 75 ARG A C 1
ATOM 549 O O . ARG A 1 75 ? 0.251 17 19.438 1 98.19 75 ARG A O 1
ATOM 556 N N . LEU A 1 76 ? 0.671 15.461 17.875 1 98.69 76 LEU A N 1
ATOM 557 C CA . LEU A 1 76 ? 0.832 16.453 16.812 1 98.69 76 LEU A CA 1
ATOM 558 C C . LEU A 1 76 ? -0.443 17.266 16.641 1 98.69 76 LEU A C 1
ATOM 560 O O . LEU A 1 76 ? -0.397 18.5 16.609 1 98.69 76 LEU A O 1
ATOM 564 N N . VAL A 1 77 ? -1.6 16.609 16.578 1 98.62 77 VAL A N 1
ATOM 565 C CA . VAL A 1 77 ? -2.887 17.281 16.391 1 98.62 77 VAL A CA 1
ATOM 566 C C . VAL A 1 77 ? -3.217 18.109 17.625 1 98.62 77 VAL A C 1
ATOM 568 O O . VAL A 1 77 ? -3.631 19.266 17.516 1 98.62 77 VAL A O 1
ATOM 571 N N . ALA A 1 78 ? -2.934 17.531 18.766 1 98.56 78 ALA A N 1
ATOM 572 C CA . ALA A 1 78 ? -3.219 18.219 20.031 1 98.56 78 ALA A CA 1
ATOM 573 C C . ALA A 1 78 ? -2.393 19.5 20.156 1 98.56 78 ALA A C 1
ATOM 575 O O . ALA A 1 78 ? -2.863 20.5 20.688 1 98.56 78 ALA A O 1
ATOM 576 N N . THR A 1 79 ? -1.2 19.438 19.734 1 98.38 79 THR A N 1
ATOM 577 C CA . THR A 1 79 ? -0.328 20.609 19.781 1 98.38 79 THR A CA 1
ATOM 578 C C . THR A 1 79 ? -0.922 21.75 18.969 1 98.38 79 THR A C 1
ATOM 580 O O . THR A 1 79 ? -0.964 22.891 19.438 1 98.38 79 THR A O 1
ATOM 583 N N . ALA A 1 80 ? -1.423 21.469 17.781 1 98.38 80 ALA A N 1
ATOM 584 C CA . ALA A 1 80 ? -2.031 22.484 16.938 1 98.38 80 ALA A CA 1
ATOM 585 C C . ALA A 1 80 ? -3.285 23.062 17.578 1 98.38 80 ALA A C 1
ATOM 587 O O . ALA A 1 80 ? -3.49 24.281 17.562 1 98.38 80 ALA A O 1
ATOM 588 N N . VAL A 1 81 ? -4.074 22.188 18.141 1 98.44 81 VAL A N 1
ATOM 589 C CA . VAL A 1 81 ? -5.32 22.625 18.766 1 98.44 81 VAL A CA 1
ATOM 590 C C . VAL A 1 81 ? -5.016 23.484 19.984 1 98.44 81 VAL A C 1
ATOM 592 O O . VAL A 1 81 ? -5.633 24.547 20.172 1 98.44 81 VAL A O 1
ATOM 595 N N . LYS A 1 82 ? -4.086 23.109 20.766 1 98.38 82 LYS A N 1
ATOM 596 C CA . LYS A 1 82 ? -3.719 23.828 21.984 1 98.38 82 LYS A CA 1
ATOM 597 C C . LYS A 1 82 ? -3.154 25.219 21.641 1 98.38 82 LYS A C 1
ATOM 599 O O . LYS A 1 82 ? -3.521 26.203 22.266 1 98.38 82 LYS A O 1
ATOM 604 N N . LEU A 1 83 ? -2.371 25.266 20.656 1 97.94 83 LEU A N 1
ATOM 605 C CA . LEU A 1 83 ? -1.646 26.484 20.359 1 97.94 83 LEU A CA 1
ATOM 606 C C . LEU A 1 83 ? -2.494 27.422 19.5 1 97.94 83 LEU A C 1
ATOM 608 O O . LEU A 1 83 ? -2.416 28.641 19.625 1 97.94 83 LEU A O 1
ATOM 612 N N . HIS A 1 84 ? -3.268 26.828 18.594 1 97.62 84 HIS A N 1
ATOM 613 C CA . HIS A 1 84 ? -3.857 27.672 17.562 1 97.62 84 HIS A CA 1
ATOM 614 C C . HIS A 1 84 ? -5.359 27.422 17.438 1 97.62 84 HIS A C 1
ATOM 616 O O . HIS A 1 84 ? -6.02 28.031 16.594 1 97.62 84 HIS A O 1
ATOM 622 N N . GLY A 1 85 ? -5.914 26.5 18.172 1 97.38 85 GLY A N 1
ATOM 623 C CA . GLY A 1 85 ? -7.355 26.328 18.297 1 97.38 85 GLY A CA 1
ATOM 624 C C . GLY A 1 85 ? -7.918 25.359 17.281 1 97.38 85 GLY A C 1
ATOM 625 O O . GLY A 1 85 ? -9.133 25.172 17.188 1 97.38 85 GLY A O 1
ATOM 626 N N . GLY A 1 86 ? -7.078 24.797 16.453 1 97.69 86 GLY A N 1
ATOM 627 C CA . GLY A 1 86 ? -7.594 23.828 15.484 1 97.69 86 GLY A CA 1
ATOM 628 C C . GLY A 1 86 ? -6.613 23.516 14.367 1 97.69 86 GLY A C 1
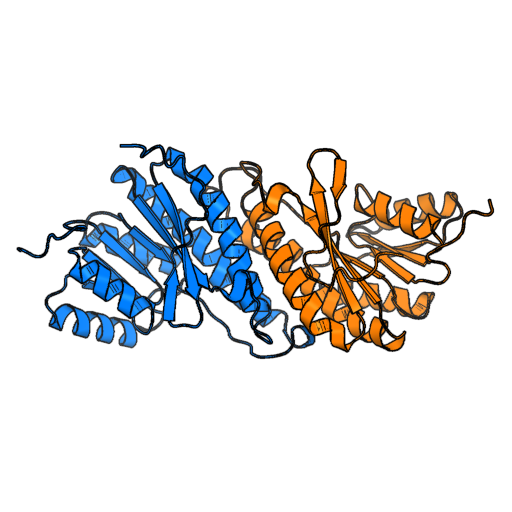ATOM 629 O O . GLY A 1 86 ? -5.41 23.75 14.508 1 97.69 86 GLY A O 1
ATOM 630 N N . VAL A 1 87 ? -7.152 22.859 13.32 1 98.62 87 VAL A N 1
ATOM 631 C CA . VAL A 1 87 ? -6.363 22.5 12.148 1 98.62 87 VAL A CA 1
ATOM 632 C C . VAL A 1 87 ? -7.145 22.828 10.875 1 98.62 87 VAL A C 1
ATOM 634 O O . VAL A 1 87 ? -8.328 22.5 10.766 1 98.62 87 VAL A O 1
ATOM 637 N N . ASP A 1 88 ? -6.461 23.469 9.938 1 98.38 88 ASP A N 1
ATOM 638 C CA . ASP A 1 88 ? -7.082 23.797 8.656 1 98.38 88 ASP A CA 1
ATOM 639 C C . ASP A 1 88 ? -6.422 23.016 7.52 1 98.38 88 ASP A C 1
ATOM 641 O O . ASP A 1 88 ? -7.07 22.703 6.52 1 98.38 88 ASP A O 1
ATOM 645 N N . ILE A 1 89 ? -5.105 22.75 7.664 1 98.25 89 ILE A N 1
ATOM 646 C CA . ILE A 1 89 ? -4.316 22.172 6.582 1 98.25 89 ILE A CA 1
ATOM 647 C C . ILE A 1 89 ? -3.428 21.047 7.137 1 98.25 89 ILE A C 1
ATOM 649 O O . ILE A 1 89 ? -2.807 21.219 8.188 1 98.25 89 ILE A O 1
ATOM 653 N N . LEU A 1 90 ? -3.426 19.922 6.508 1 98.62 90 LEU A N 1
ATOM 654 C CA . LEU A 1 90 ? -2.447 18.875 6.746 1 98.62 90 LEU A CA 1
ATOM 655 C C . LEU A 1 90 ? -1.628 18.594 5.488 1 98.62 90 LEU A C 1
ATOM 657 O O . LEU A 1 90 ? -2.188 18.344 4.418 1 98.62 90 LEU A O 1
ATOM 661 N N . VAL A 1 91 ? -0.36 18.75 5.59 1 97.56 91 VAL A N 1
ATOM 662 C CA . VAL A 1 91 ? 0.561 18.25 4.574 1 97.56 91 VAL A CA 1
ATOM 663 C C . VAL A 1 91 ? 1.235 16.969 5.078 1 97.56 91 VAL A C 1
ATOM 665 O O . VAL A 1 91 ? 2.162 17.031 5.887 1 97.56 91 VAL A O 1
ATOM 668 N N . SER A 1 92 ? 0.721 15.859 4.641 1 97.62 92 SER A N 1
ATOM 669 C CA . SER A 1 92 ? 1.318 14.562 4.938 1 97.62 92 SER A CA 1
ATOM 670 C C . SER A 1 92 ? 2.516 14.281 4.031 1 97.62 92 SER A C 1
ATOM 672 O O . SER A 1 92 ? 2.357 13.758 2.928 1 97.62 92 SER A O 1
ATOM 674 N N . ASN A 1 93 ? 3.701 14.57 4.602 1 94.5 93 ASN A N 1
ATOM 675 C CA . ASN A 1 93 ? 4.922 14.562 3.801 1 94.5 93 ASN A CA 1
ATOM 676 C C . ASN A 1 93 ? 5.852 13.43 4.219 1 94.5 93 ASN A C 1
ATOM 678 O O . ASN A 1 93 ? 6.754 13.047 3.465 1 94.5 93 ASN A O 1
ATOM 682 N N . ALA A 1 94 ? 5.691 12.875 5.402 1 95.19 94 ALA A N 1
ATOM 683 C CA . ALA A 1 94 ? 6.582 11.844 5.926 1 95.19 94 ALA A CA 1
ATOM 684 C C . ALA A 1 94 ? 6.617 10.633 5.008 1 95.19 94 ALA A C 1
ATOM 686 O O . ALA A 1 94 ? 5.574 10.156 4.551 1 95.19 94 ALA A O 1
ATOM 687 N N . ALA A 1 95 ? 7.777 10.242 4.68 1 93.25 95 ALA A N 1
ATOM 688 C CA . ALA A 1 95 ? 8 9.039 3.883 1 93.25 95 ALA A CA 1
ATOM 689 C C . ALA A 1 95 ? 9.375 8.438 4.16 1 93.25 95 ALA A C 1
ATOM 691 O O . ALA A 1 95 ? 10.297 9.148 4.566 1 93.25 95 ALA A O 1
ATOM 692 N N . VAL A 1 96 ? 9.484 7.156 3.916 1 92.81 96 VAL A N 1
ATOM 693 C CA . VAL A 1 96 ? 10.773 6.488 4.062 1 92.81 96 VAL A CA 1
ATOM 694 C C . VAL A 1 96 ? 11.055 5.637 2.826 1 92.81 96 VAL A C 1
ATOM 696 O O . VAL A 1 96 ? 10.133 5.219 2.127 1 92.81 96 VAL A O 1
ATOM 699 N N . ASN A 1 97 ? 12.258 5.473 2.518 1 88.31 97 ASN A N 1
ATOM 700 C CA . ASN A 1 97 ? 12.781 4.52 1.543 1 88.31 97 ASN A CA 1
ATOM 701 C C . ASN A 1 97 ? 14.062 3.855 2.043 1 88.31 97 ASN A C 1
ATOM 703 O O . ASN A 1 97 ? 15.164 4.199 1.598 1 88.31 97 ASN A O 1
ATOM 707 N N . PRO A 1 98 ? 13.953 2.877 2.773 1 84.69 98 PRO A N 1
ATOM 708 C CA . PRO A 1 98 ? 15.125 2.273 3.41 1 84.69 98 PRO A CA 1
ATOM 709 C C . PRO A 1 98 ? 15.875 1.321 2.482 1 84.69 98 PRO A C 1
ATOM 711 O O . PRO A 1 98 ? 16.891 0.736 2.879 1 84.69 98 PRO A O 1
ATOM 714 N N . PHE A 1 99 ? 15.43 1.086 1.285 1 85 99 PHE A N 1
ATOM 715 C CA . PHE A 1 99 ? 16.031 0.061 0.438 1 85 99 PHE A CA 1
ATOM 716 C C . PHE A 1 99 ? 16.219 0.576 -0.984 1 85 99 PHE A C 1
ATOM 718 O O . PHE A 1 99 ? 15.336 1.241 -1.53 1 85 99 PHE A O 1
ATOM 725 N N . PHE A 1 100 ? 17.453 0.394 -1.482 1 81.75 100 PHE A N 1
ATOM 726 C CA . PHE A 1 100 ? 17.75 0.63 -2.889 1 81.75 100 PHE A CA 1
ATOM 727 C C . PHE A 1 100 ? 18.266 -0.644 -3.551 1 81.75 100 PHE A C 1
ATOM 729 O O . PHE A 1 100 ? 19.266 -1.226 -3.107 1 81.75 100 PHE A O 1
ATOM 736 N N . GLY A 1 101 ? 17.469 -1.116 -4.504 1 85 101 GLY A N 1
ATOM 737 C CA . GLY A 1 101 ? 17.875 -2.338 -5.184 1 85 101 GLY A CA 1
ATOM 738 C C . GLY A 1 101 ? 16.719 -3.033 -5.883 1 85 101 GLY A C 1
ATOM 739 O O . GLY A 1 101 ? 15.695 -2.41 -6.176 1 85 101 GLY A O 1
ATOM 740 N N . SER A 1 102 ? 17.016 -4.316 -6.223 1 86.94 102 SER A N 1
ATOM 741 C CA . SER A 1 102 ? 16.031 -5.125 -6.934 1 86.94 102 SER A CA 1
ATOM 742 C C . SER A 1 102 ? 14.867 -5.508 -6.02 1 86.94 102 SER A C 1
ATOM 744 O O . SER A 1 102 ? 15.07 -5.793 -4.836 1 86.94 102 SER A O 1
ATOM 746 N N . LEU A 1 103 ? 13.664 -5.52 -6.648 1 86.75 103 LEU A N 1
ATOM 747 C CA . LEU A 1 103 ? 12.492 -5.969 -5.906 1 86.75 103 LEU A CA 1
ATOM 748 C C . LEU A 1 103 ? 12.703 -7.379 -5.359 1 86.75 103 LEU A C 1
ATOM 750 O O . LEU A 1 103 ? 12.156 -7.734 -4.316 1 86.75 103 LEU A O 1
ATOM 754 N N . MET A 1 104 ? 13.602 -8.109 -6.027 1 90.44 104 MET A N 1
ATOM 755 C CA . MET A 1 104 ? 13.875 -9.484 -5.637 1 90.44 104 MET A CA 1
ATOM 756 C C . MET A 1 104 ? 14.719 -9.539 -4.367 1 90.44 104 MET A C 1
ATOM 758 O O . MET A 1 104 ? 14.852 -10.594 -3.744 1 90.44 104 MET A O 1
ATOM 762 N N . ASP A 1 105 ? 15.195 -8.398 -3.936 1 92.88 105 ASP A N 1
ATOM 763 C CA . ASP A 1 105 ? 16.047 -8.352 -2.754 1 92.88 105 ASP A CA 1
ATOM 764 C C . ASP A 1 105 ? 15.336 -7.676 -1.585 1 92.88 105 ASP A C 1
ATOM 766 O O . ASP A 1 105 ? 15.883 -7.594 -0.483 1 92.88 105 ASP A O 1
ATOM 770 N N . VAL A 1 106 ? 14.164 -7.238 -1.825 1 93.62 106 VAL A N 1
ATOM 771 C CA . VAL A 1 106 ? 13.438 -6.531 -0.78 1 93.62 106 VAL A CA 1
ATOM 772 C C . VAL A 1 106 ? 12.961 -7.523 0.281 1 93.62 106 VAL A C 1
ATOM 774 O O . VAL A 1 106 ? 12.391 -8.562 -0.045 1 93.62 106 VAL A O 1
ATOM 777 N N . THR A 1 107 ? 13.25 -7.199 1.532 1 94.62 107 THR A N 1
ATOM 778 C CA . THR A 1 107 ? 12.867 -8.07 2.633 1 94.62 107 THR A CA 1
ATOM 779 C C . THR A 1 107 ? 11.469 -7.719 3.135 1 94.62 107 THR A C 1
ATOM 781 O O . THR A 1 107 ? 10.938 -6.648 2.824 1 94.62 107 THR A O 1
ATOM 784 N N . GLU A 1 108 ? 10.945 -8.641 3.881 1 95.69 108 GLU A N 1
ATOM 785 C CA . GLU A 1 108 ? 9.641 -8.414 4.5 1 95.69 108 GLU A CA 1
ATOM 786 C C . GLU A 1 108 ? 9.656 -7.168 5.379 1 95.69 108 GLU A C 1
ATOM 788 O O . GLU A 1 108 ? 8.688 -6.402 5.395 1 95.69 108 GLU A O 1
ATOM 793 N N . GLU A 1 109 ? 10.688 -6.977 6.086 1 95.94 109 GLU A N 1
ATOM 794 C CA . GLU A 1 109 ? 10.805 -5.844 7 1 95.94 109 GLU A CA 1
ATOM 795 C C . GLU A 1 109 ? 10.773 -4.52 6.242 1 95.94 109 GLU A C 1
ATOM 797 O O . GLU A 1 109 ? 10.219 -3.533 6.727 1 95.94 109 GLU A O 1
ATOM 802 N N . VAL A 1 110 ? 11.367 -4.449 5.098 1 95.94 110 VAL A N 1
ATOM 803 C CA . VAL A 1 110 ? 11.383 -3.236 4.285 1 95.94 110 VAL A CA 1
ATOM 804 C C . VAL A 1 110 ? 9.969 -2.926 3.793 1 95.94 110 VAL A C 1
ATOM 806 O O . VAL A 1 110 ? 9.531 -1.776 3.84 1 95.94 110 VAL A O 1
ATOM 809 N N . TRP A 1 111 ? 9.273 -3.967 3.34 1 96.81 111 TRP A N 1
ATOM 810 C CA . TRP A 1 111 ? 7.883 -3.789 2.932 1 96.81 111 TRP A CA 1
ATOM 811 C C . TRP A 1 111 ? 7.043 -3.244 4.082 1 96.81 111 TRP A C 1
ATOM 813 O O . TRP A 1 111 ? 6.27 -2.301 3.9 1 96.81 111 TRP A O 1
ATOM 823 N N . ASP A 1 112 ? 7.234 -3.834 5.246 1 96.94 112 ASP A N 1
ATOM 824 C CA . ASP A 1 112 ? 6.484 -3.396 6.418 1 96.94 112 ASP A CA 1
ATOM 825 C C . ASP A 1 112 ? 6.727 -1.916 6.703 1 96.94 112 ASP A C 1
ATOM 827 O O . ASP A 1 112 ? 5.777 -1.15 6.887 1 96.94 112 ASP A O 1
ATOM 831 N N . LYS A 1 113 ? 7.934 -1.568 6.738 1 96.81 113 LYS A N 1
ATOM 832 C CA . LYS A 1 113 ? 8.297 -0.196 7.078 1 96.81 113 LYS A CA 1
ATOM 833 C C . LYS A 1 113 ? 7.723 0.792 6.066 1 96.81 113 LYS A C 1
ATOM 835 O O . LYS A 1 113 ? 7.145 1.811 6.445 1 96.81 113 LYS A O 1
ATOM 840 N N . VAL A 1 114 ? 7.84 0.505 4.812 1 96.5 114 VAL A N 1
ATOM 841 C CA . VAL A 1 114 ? 7.422 1.411 3.748 1 96.5 114 VAL A CA 1
ATOM 842 C C . VAL A 1 114 ? 5.898 1.533 3.744 1 96.5 114 VAL A C 1
ATOM 844 O O . VAL A 1 114 ? 5.359 2.641 3.695 1 96.5 114 VAL A O 1
ATOM 847 N N . LEU A 1 115 ? 5.191 0.45 3.834 1 97.69 115 LEU A N 1
ATOM 848 C CA . LEU A 1 115 ? 3.734 0.492 3.803 1 97.69 115 LEU A CA 1
ATOM 849 C C . LEU A 1 115 ? 3.182 1.121 5.078 1 97.69 115 LEU A C 1
ATOM 851 O O . LEU A 1 115 ? 2.174 1.829 5.039 1 97.69 115 LEU A O 1
ATOM 855 N N . ASP A 1 116 ? 3.889 0.903 6.16 1 97.81 116 ASP A N 1
ATOM 856 C CA . ASP A 1 116 ? 3.475 1.46 7.445 1 97.81 116 ASP A CA 1
ATOM 857 C C . ASP A 1 116 ? 3.609 2.98 7.453 1 97.81 116 ASP A C 1
ATOM 859 O O . ASP A 1 116 ? 2.652 3.691 7.77 1 97.81 116 ASP A O 1
ATOM 863 N N . ILE A 1 117 ? 4.711 3.414 7.055 1 97.69 117 ILE A N 1
ATOM 864 C CA . ILE A 1 117 ? 5.027 4.832 7.203 1 97.69 117 ILE A CA 1
ATOM 865 C C . ILE A 1 117 ? 4.422 5.621 6.047 1 97.69 117 ILE A C 1
ATOM 867 O O . ILE A 1 117 ? 3.811 6.672 6.258 1 97.69 117 ILE A O 1
ATOM 871 N N . ASN A 1 118 ? 4.543 5.129 4.859 1 96.44 118 ASN A N 1
ATOM 872 C CA . ASN A 1 118 ? 4.203 5.922 3.682 1 96.44 118 ASN A CA 1
ATOM 873 C C . ASN A 1 118 ? 2.703 5.891 3.402 1 96.44 118 ASN A C 1
ATOM 875 O O . ASN A 1 118 ? 2.15 6.84 2.84 1 96.44 118 ASN A O 1
ATOM 879 N N . VAL A 1 119 ? 2.072 4.773 3.762 1 97.12 119 VAL A N 1
ATOM 880 C CA . VAL A 1 119 ? 0.675 4.629 3.363 1 97.12 119 VAL A CA 1
ATOM 881 C C . VAL A 1 119 ? -0.22 4.652 4.602 1 97.12 119 VAL A C 1
ATOM 883 O O . VAL A 1 119 ? -1.001 5.59 4.789 1 97.12 119 VAL A O 1
ATOM 886 N N . LYS A 1 120 ? 0.004 3.725 5.473 1 97.94 120 LYS A N 1
ATOM 887 C CA . LYS A 1 120 ? -0.87 3.584 6.633 1 97.94 120 LYS A CA 1
ATOM 888 C C . LYS A 1 120 ? -0.834 4.836 7.504 1 97.94 120 LYS A C 1
ATOM 890 O O . LYS A 1 120 ? -1.88 5.332 7.93 1 97.94 120 LYS A O 1
ATOM 895 N N . ALA A 1 121 ? 0.335 5.359 7.75 1 98.25 121 ALA A N 1
ATOM 896 C CA . ALA A 1 121 ? 0.466 6.531 8.609 1 98.25 121 ALA A CA 1
ATOM 897 C C . ALA A 1 121 ? -0.261 7.734 8.023 1 98.25 121 ALA A C 1
ATOM 899 O O . ALA A 1 121 ? -0.856 8.531 8.75 1 98.25 121 ALA A O 1
ATOM 900 N N . ALA A 1 122 ? -0.191 7.914 6.707 1 97.38 122 ALA A N 1
ATOM 901 C CA . ALA A 1 122 ? -0.895 9.008 6.051 1 97.38 122 ALA A CA 1
ATOM 902 C C . ALA A 1 122 ? -2.402 8.898 6.258 1 97.38 122 ALA A C 1
ATOM 904 O O . ALA A 1 122 ? -3.074 9.891 6.539 1 97.38 122 ALA A O 1
ATOM 905 N N . ALA A 1 123 ? -2.912 7.715 6.117 1 97.38 123 ALA A N 1
ATOM 906 C CA . ALA A 1 123 ? -4.336 7.477 6.344 1 97.38 123 ALA A CA 1
ATOM 907 C C . ALA A 1 123 ? -4.719 7.777 7.789 1 97.38 123 ALA A C 1
ATOM 909 O O . ALA A 1 123 ? -5.73 8.438 8.047 1 97.38 123 ALA A O 1
ATOM 910 N N . LEU A 1 124 ? -3.914 7.344 8.695 1 98 124 LEU A N 1
ATOM 911 C CA . LEU A 1 124 ? -4.227 7.488 10.109 1 98 124 LEU A CA 1
ATOM 912 C C . LEU A 1 124 ? -4.07 8.938 10.555 1 98 124 LEU A C 1
ATOM 914 O O . LEU A 1 124 ? -4.805 9.406 11.43 1 98 124 LEU A O 1
ATOM 918 N N . LEU A 1 125 ? -3.088 9.578 9.977 1 98.06 125 LEU A N 1
ATOM 919 C CA . LEU A 1 125 ? -2.941 11.008 10.242 1 98.06 125 LEU A CA 1
ATOM 920 C C . LEU A 1 125 ? -4.18 11.773 9.781 1 98.06 125 LEU A C 1
ATOM 922 O O . LEU A 1 125 ? -4.66 12.664 10.484 1 98.06 125 LEU A O 1
ATOM 926 N N . THR A 1 126 ? -4.645 11.453 8.586 1 97.38 126 THR A N 1
ATOM 927 C CA . THR A 1 126 ? -5.867 12.047 8.062 1 97.38 126 THR A CA 1
ATOM 928 C C . THR A 1 126 ? -7.031 11.828 9.023 1 97.38 126 THR A C 1
ATOM 930 O O . THR A 1 126 ? -7.77 12.766 9.336 1 97.38 126 THR A O 1
ATOM 933 N N . LYS A 1 127 ? -7.141 10.641 9.492 1 96.44 127 LYS A N 1
ATOM 934 C CA . LYS A 1 127 ? -8.195 10.289 10.445 1 96.44 127 LYS A CA 1
ATOM 935 C C . LYS A 1 127 ? -8.094 11.148 11.703 1 96.44 127 LYS A C 1
ATOM 937 O O . LYS A 1 127 ? -9.117 11.562 12.258 1 96.44 127 LYS A O 1
ATOM 942 N N . ALA A 1 128 ? -6.941 11.445 12.133 1 97.5 128 ALA A N 1
ATOM 943 C CA . ALA A 1 128 ? -6.711 12.188 13.375 1 97.5 128 ALA A CA 1
ATOM 944 C C . ALA A 1 128 ? -7.055 13.664 13.195 1 97.5 128 ALA A C 1
ATOM 946 O O . ALA A 1 128 ? -7.508 14.312 14.141 1 97.5 128 ALA A O 1
ATOM 947 N N . VAL A 1 129 ? -6.93 14.219 11.992 1 98.12 129 VAL A N 1
ATOM 948 C CA . VAL A 1 129 ? -7.027 15.664 11.836 1 98.12 129 VAL A CA 1
ATOM 949 C C . VAL A 1 129 ? -8.445 16.047 11.414 1 98.12 129 VAL A C 1
ATOM 951 O O . VAL A 1 129 ? -8.891 17.172 11.664 1 98.12 129 VAL A O 1
ATOM 954 N N . VAL A 1 130 ? -9.195 15.156 10.805 1 97.69 130 VAL A N 1
ATOM 955 C CA . VAL A 1 130 ? -10.453 15.477 10.133 1 97.69 130 VAL A CA 1
ATOM 956 C C . VAL A 1 130 ? -11.469 15.992 11.148 1 97.69 130 VAL A C 1
ATOM 958 O O . VAL A 1 130 ? -12.156 16.984 10.906 1 97.69 130 VAL A O 1
ATOM 961 N N . PRO A 1 131 ? -11.547 15.359 12.359 1 97.19 131 PRO A N 1
ATOM 962 C CA . PRO A 1 131 ? -12.492 15.898 13.336 1 97.19 131 PRO A CA 1
ATOM 963 C C . PRO A 1 131 ? -12.195 17.344 13.703 1 97.19 131 PRO A C 1
ATOM 965 O O . PRO A 1 131 ? -13.117 18.141 13.883 1 97.19 131 PRO A O 1
ATOM 968 N N . GLU A 1 132 ? -10.945 17.672 13.789 1 98.12 132 GLU A N 1
ATOM 969 C CA . GLU A 1 132 ? -10.57 19.047 14.117 1 98.12 132 GLU A CA 1
ATOM 970 C C . GLU A 1 132 ? -10.852 20 12.961 1 98.12 132 GLU A C 1
ATOM 972 O O . GLU A 1 132 ? -11.219 21.156 13.172 1 98.12 132 GLU A O 1
ATOM 977 N N . MET A 1 133 ? -10.695 19.516 11.734 1 98.12 133 MET A N 1
ATOM 978 C CA . MET A 1 133 ? -11.023 20.297 10.547 1 98.12 133 MET A CA 1
ATOM 979 C C . MET A 1 133 ? -12.531 20.547 10.469 1 98.12 133 MET A C 1
ATOM 981 O O . MET A 1 133 ? -12.961 21.656 10.141 1 98.12 133 MET A O 1
ATOM 985 N N . ALA A 1 134 ? -13.211 19.547 10.82 1 96.19 134 ALA A N 1
ATOM 986 C CA . ALA A 1 134 ? -14.664 19.641 10.766 1 96.19 134 ALA A CA 1
ATOM 987 C C . ALA A 1 134 ? -15.18 20.719 11.727 1 96.19 134 ALA A C 1
ATOM 989 O O . ALA A 1 134 ? -16.109 21.453 11.406 1 96.19 134 ALA A O 1
ATOM 990 N N . LYS A 1 135 ? -14.57 20.781 12.867 1 96.56 135 LYS A N 1
ATOM 991 C CA . LYS A 1 135 ? -14.945 21.781 13.852 1 96.56 135 LYS A CA 1
ATOM 992 C C . LYS A 1 135 ? -14.75 23.203 13.297 1 96.56 135 LYS A C 1
ATOM 994 O O . LYS A 1 135 ? -15.438 24.141 13.703 1 96.56 135 LYS A O 1
ATOM 999 N N . ARG A 1 136 ? -13.891 23.312 12.367 1 95.94 136 ARG A N 1
ATOM 1000 C CA . ARG A 1 136 ? -13.562 24.609 11.812 1 95.94 136 ARG A CA 1
ATOM 1001 C C . ARG A 1 136 ? -14.289 24.844 10.492 1 95.94 136 ARG A C 1
ATOM 1003 O O . ARG A 1 136 ? -14.023 25.828 9.797 1 95.94 136 ARG A O 1
ATOM 1010 N N . GLY A 1 137 ? -15.156 23.953 10.141 1 96.06 137 GLY A N 1
ATOM 1011 C CA . GLY A 1 137 ? -15.984 24.109 8.961 1 96.06 137 GLY A CA 1
ATOM 1012 C C . GLY A 1 137 ? -15.391 23.453 7.727 1 96.06 137 GLY A C 1
ATOM 1013 O O . GLY A 1 137 ? -15.945 23.562 6.633 1 96.06 137 GLY A O 1
ATOM 1014 N N . GLY A 1 138 ? -14.234 22.859 7.859 1 97.19 138 GLY A N 1
ATOM 1015 C CA . GLY A 1 138 ? -13.586 22.188 6.754 1 97.19 138 GLY A CA 1
ATOM 1016 C C . GLY A 1 138 ? -12.078 22.297 6.789 1 97.19 138 GLY A C 1
ATOM 1017 O O . GLY A 1 138 ? -11.508 22.797 7.762 1 97.19 138 GLY A O 1
ATOM 1018 N N . GLY A 1 139 ? -11.469 21.75 5.746 1 97.5 139 GLY A N 1
ATOM 1019 C CA . GLY A 1 139 ? -10.016 21.812 5.688 1 97.5 139 GLY A CA 1
ATOM 1020 C C . GLY A 1 139 ? -9.445 21.266 4.391 1 97.5 139 GLY A C 1
ATOM 1021 O O . GLY A 1 139 ? -10.188 21.031 3.434 1 97.5 139 GLY A O 1
ATOM 1022 N N . SER A 1 140 ? -8.133 21.203 4.324 1 97.19 140 SER A N 1
ATOM 1023 C CA . SER A 1 140 ? -7.406 20.719 3.15 1 97.19 140 SER A CA 1
ATOM 1024 C C . SER A 1 140 ? -6.273 19.781 3.547 1 97.19 140 SER A C 1
ATOM 1026 O O . SER A 1 140 ? -5.488 20.094 4.445 1 97.19 140 SER A O 1
ATOM 1028 N N . ILE A 1 141 ? -6.254 18.625 2.934 1 96.81 141 ILE A N 1
ATOM 1029 C CA . ILE A 1 141 ? -5.195 17.656 3.152 1 96.81 141 ILE A CA 1
ATOM 1030 C C . ILE A 1 141 ? -4.395 17.453 1.866 1 96.81 141 ILE A C 1
ATOM 1032 O O . ILE A 1 141 ? -4.969 17.25 0.793 1 96.81 141 ILE A O 1
ATOM 1036 N N . VAL A 1 142 ? -3.115 17.625 1.951 1 95 142 VAL A N 1
ATOM 1037 C CA . VAL A 1 142 ? -2.195 17.375 0.848 1 95 142 VAL A CA 1
ATOM 1038 C C . VAL A 1 142 ? -1.312 16.172 1.176 1 95 142 VAL A C 1
ATOM 1040 O O . VAL A 1 142 ? -0.576 16.188 2.164 1 95 142 VAL A O 1
ATOM 1043 N N . ILE A 1 143 ? -1.438 15.156 0.397 1 94.25 143 ILE A N 1
ATOM 1044 C CA . ILE A 1 143 ? -0.589 13.977 0.515 1 94.25 143 ILE A CA 1
ATOM 1045 C C . ILE A 1 143 ? 0.554 14.055 -0.494 1 94.25 143 ILE A C 1
ATOM 1047 O O . ILE A 1 143 ? 0.32 14.156 -1.701 1 94.25 143 ILE A O 1
ATOM 1051 N N . VAL A 1 144 ? 1.771 14.078 0.007 1 89.94 144 VAL A N 1
ATOM 1052 C CA . VAL A 1 144 ? 2.928 14.234 -0.868 1 89.94 144 VAL A CA 1
ATOM 1053 C C . VAL A 1 144 ? 3.322 12.883 -1.455 1 89.94 144 VAL A C 1
ATOM 1055 O O . VAL A 1 144 ? 3.674 11.953 -0.72 1 89.94 144 VAL A O 1
ATOM 1058 N N . SER A 1 145 ? 3.154 12.734 -2.707 1 83.06 145 SER A N 1
ATOM 1059 C CA . SER A 1 145 ? 3.535 11.539 -3.451 1 83.06 145 SER A CA 1
ATOM 1060 C C . SER A 1 145 ? 4.691 11.828 -4.402 1 83.06 145 SER A C 1
ATOM 1062 O O . SER A 1 145 ? 5.438 12.789 -4.207 1 83.06 145 SER A O 1
ATOM 1064 N N . SER A 1 146 ? 5.258 10.953 -5.18 1 62.53 146 SER A N 1
ATOM 1065 C CA . SER A 1 146 ? 6.316 11.133 -6.168 1 62.53 146 SER A CA 1
ATOM 1066 C C . SER A 1 146 ? 5.848 10.727 -7.559 1 62.53 146 SER A C 1
ATOM 1068 O O . SER A 1 146 ? 4.824 10.055 -7.703 1 62.53 146 SER A O 1
ATOM 1070 N N . ILE A 1 147 ? 6.332 11.484 -8.633 1 49.31 147 ILE A N 1
ATOM 1071 C CA . ILE A 1 147 ? 6.062 11.102 -10.016 1 49.31 147 ILE A CA 1
ATOM 1072 C C . ILE A 1 147 ? 6.367 9.617 -10.211 1 49.31 147 ILE A C 1
ATOM 1074 O O . ILE A 1 147 ? 5.797 8.969 -11.094 1 49.31 147 ILE A O 1
ATOM 1078 N N . GLY A 1 148 ? 7.336 9.07 -9.469 1 48.97 148 GLY A N 1
ATOM 1079 C CA . GLY A 1 148 ? 7.656 7.66 -9.648 1 48.97 148 GLY A CA 1
ATOM 1080 C C . GLY A 1 148 ? 6.438 6.758 -9.57 1 48.97 148 GLY A C 1
ATOM 1081 O O . GLY A 1 148 ? 6.527 5.562 -9.852 1 48.97 148 GLY A O 1
ATOM 1082 N N . ALA A 1 149 ? 5.293 7.289 -9.156 1 47.97 149 ALA A N 1
ATOM 1083 C CA . ALA A 1 149 ? 4.066 6.496 -9.117 1 47.97 149 ALA A CA 1
ATOM 1084 C C . ALA A 1 149 ? 3.619 6.102 -10.516 1 47.97 149 ALA A C 1
ATOM 1086 O O . ALA A 1 149 ? 3.078 5.012 -10.719 1 47.97 149 ALA A O 1
ATOM 1087 N N . TYR A 1 150 ? 3.947 6.98 -11.492 1 48.38 150 TYR A N 1
ATOM 1088 C CA . TYR A 1 150 ? 3.51 6.695 -12.859 1 48.38 150 TYR A CA 1
ATOM 1089 C C . TYR A 1 150 ? 4.68 6.238 -13.719 1 48.38 150 TYR A C 1
ATOM 1091 O O . TYR A 1 150 ? 4.488 5.535 -14.711 1 48.38 150 TYR A O 1
ATOM 1099 N N . SER A 1 151 ? 5.848 6.656 -13.352 1 53.84 151 SER A N 1
ATOM 1100 C CA . SER A 1 151 ? 7.078 6.184 -13.977 1 53.84 151 SER A CA 1
ATOM 1101 C C . SER A 1 151 ? 8.078 5.695 -12.93 1 53.84 151 SER A C 1
ATOM 1103 O O . SER A 1 151 ? 8.844 6.484 -12.383 1 53.84 151 SER A O 1
ATOM 1105 N N . PRO A 1 152 ? 7.98 4.363 -12.711 1 58.94 152 PRO A N 1
ATOM 1106 C CA . PRO A 1 152 ? 8.789 3.838 -11.609 1 58.94 152 PRO A CA 1
ATOM 1107 C C . PRO A 1 152 ? 10.289 4.023 -11.836 1 58.94 152 PRO A C 1
ATOM 1109 O O . PRO A 1 152 ? 10.766 3.883 -12.961 1 58.94 152 PRO A O 1
ATOM 1112 N N . PHE A 1 153 ? 10.891 4.676 -10.812 1 62.31 153 PHE A N 1
ATOM 1113 C CA . PHE A 1 153 ? 12.344 4.648 -10.789 1 62.31 153 PHE A CA 1
ATOM 1114 C C . PHE A 1 153 ? 12.859 3.232 -10.562 1 62.31 153 PHE A C 1
ATOM 1116 O O . PHE A 1 153 ? 12.383 2.533 -9.656 1 62.31 153 PHE A O 1
ATOM 1123 N N . PRO A 1 154 ? 13.727 2.951 -11.484 1 64.88 154 PRO A N 1
ATOM 1124 C CA . PRO A 1 154 ? 14.297 1.619 -11.266 1 64.88 154 PRO A CA 1
ATOM 1125 C C . PRO A 1 154 ? 14.93 1.467 -9.883 1 64.88 154 PRO A C 1
ATOM 1127 O O . PRO A 1 154 ? 15.516 2.416 -9.359 1 64.88 154 PRO A O 1
ATOM 1130 N N . SER A 1 155 ? 14.688 0.495 -9.133 1 68.12 155 SER A N 1
ATOM 1131 C CA . SER A 1 155 ? 15.359 0.06 -7.918 1 68.12 155 SER A CA 1
ATOM 1132 C C . SER A 1 155 ? 14.703 0.65 -6.676 1 68.12 155 SER A C 1
ATOM 1134 O O . SER A 1 155 ? 15.242 0.561 -5.574 1 68.12 155 SER A O 1
ATOM 1136 N N . LEU A 1 156 ? 13.586 1.34 -6.902 1 70.88 156 LEU A N 1
ATOM 1137 C CA . LEU A 1 156 ? 12.859 1.854 -5.746 1 70.88 156 LEU A CA 1
ATOM 1138 C C . LEU A 1 156 ? 11.516 1.157 -5.598 1 70.88 156 LEU A C 1
ATOM 1140 O O . LEU A 1 156 ? 10.508 1.798 -5.27 1 70.88 156 LEU A O 1
ATOM 1144 N N . GLY A 1 157 ? 11.461 -0.085 -5.664 1 83.69 157 GLY A N 1
ATOM 1145 C CA . GLY A 1 157 ? 10.258 -0.89 -5.828 1 83.69 157 GLY A CA 1
ATOM 1146 C C . GLY A 1 157 ? 9.195 -0.598 -4.789 1 83.69 157 GLY A C 1
ATOM 1147 O O . GLY A 1 157 ? 8.133 -0.058 -5.109 1 83.69 157 GLY A O 1
ATOM 1148 N N . PRO A 1 158 ? 9.547 -0.83 -3.439 1 89.5 158 PRO A N 1
ATOM 1149 C CA . PRO A 1 158 ? 8.516 -0.601 -2.42 1 89.5 158 PRO A CA 1
ATOM 1150 C C . PRO A 1 158 ? 8.109 0.867 -2.312 1 89.5 158 PRO A C 1
ATOM 1152 O O . PRO A 1 158 ? 6.93 1.171 -2.107 1 89.5 158 PRO A O 1
ATOM 1155 N N . TYR A 1 159 ? 9.031 1.707 -2.49 1 90.56 159 TYR A N 1
ATOM 1156 C CA . TYR A 1 159 ? 8.742 3.137 -2.455 1 90.56 159 TYR A CA 1
ATOM 1157 C C . TYR A 1 159 ? 7.789 3.525 -3.578 1 90.56 159 TYR A C 1
ATOM 1159 O O . TYR A 1 159 ? 6.777 4.191 -3.34 1 90.56 159 TYR A O 1
ATOM 1167 N N . ASN A 1 160 ? 8.07 3.1 -4.777 1 87.88 160 ASN A N 1
ATOM 1168 C CA . ASN A 1 160 ? 7.199 3.367 -5.914 1 87.88 160 ASN A CA 1
ATOM 1169 C C . ASN A 1 160 ? 5.793 2.816 -5.688 1 87.88 160 ASN A 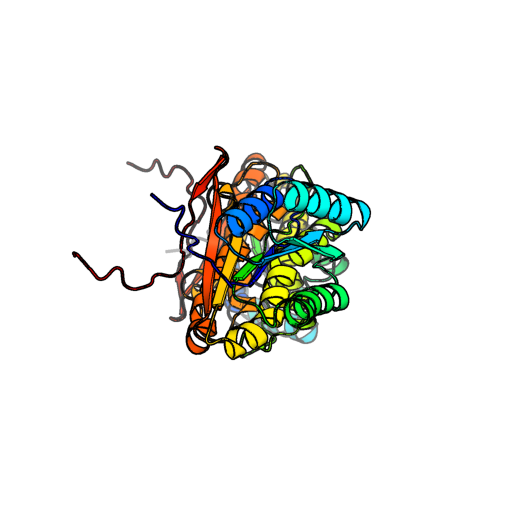C 1
ATOM 1171 O O . ASN A 1 160 ? 4.805 3.469 -6.023 1 87.88 160 ASN A O 1
ATOM 1175 N N . VAL A 1 161 ? 5.727 1.66 -5.152 1 91.38 161 VAL A N 1
ATOM 1176 C CA . VAL A 1 161 ? 4.445 1.019 -4.879 1 91.38 161 VAL A CA 1
ATOM 1177 C C . VAL A 1 161 ? 3.656 1.85 -3.867 1 91.38 161 VAL A C 1
ATOM 1179 O O . VAL A 1 161 ? 2.453 2.064 -4.031 1 91.38 161 VAL A O 1
ATOM 1182 N N . SER A 1 162 ? 4.328 2.303 -2.854 1 93.19 162 SER A N 1
ATOM 1183 C CA . SER A 1 162 ? 3.67 3.113 -1.834 1 93.19 162 SER A CA 1
ATOM 1184 C C . SER A 1 162 ? 3.143 4.418 -2.422 1 93.19 162 SER A C 1
ATOM 1186 O O . SER A 1 162 ? 2.062 4.883 -2.049 1 93.19 162 SER A O 1
ATOM 1188 N N . LYS A 1 163 ? 3.91 5.016 -3.248 1 88.88 163 LYS A N 1
ATOM 1189 C CA . LYS A 1 163 ? 3.471 6.262 -3.871 1 88.88 163 LYS A CA 1
ATOM 1190 C C . LYS A 1 163 ? 2.246 6.031 -4.75 1 88.88 163 LYS A C 1
ATOM 1192 O O . LYS A 1 163 ? 1.358 6.887 -4.824 1 88.88 163 LYS A O 1
ATOM 1197 N N . THR A 1 164 ? 2.211 4.93 -5.43 1 87.44 164 THR A N 1
ATOM 1198 C CA . THR A 1 164 ? 1.018 4.566 -6.188 1 87.44 164 THR A CA 1
ATOM 1199 C C . THR A 1 164 ? -0.171 4.355 -5.254 1 87.44 164 THR A C 1
ATOM 1201 O O . THR A 1 164 ? -1.286 4.789 -5.551 1 87.44 164 THR A O 1
ATOM 1204 N N . ALA A 1 165 ? 0.099 3.689 -4.176 1 92.38 165 ALA A N 1
ATOM 1205 C CA . ALA A 1 165 ? -0.945 3.465 -3.18 1 92.38 165 ALA A CA 1
ATOM 1206 C C . ALA A 1 165 ? -1.535 4.789 -2.697 1 92.38 165 ALA A C 1
ATOM 1208 O O . ALA A 1 165 ? -2.74 4.887 -2.459 1 92.38 165 ALA A O 1
ATOM 1209 N N . LEU A 1 166 ? -0.727 5.773 -2.578 1 92.31 166 LEU A N 1
ATOM 1210 C CA . LEU A 1 166 ? -1.159 7.078 -2.086 1 92.31 166 LEU A CA 1
ATOM 1211 C C . LEU A 1 166 ? -2.143 7.727 -3.055 1 92.31 166 LEU A C 1
ATOM 1213 O O . LEU A 1 166 ? -3.035 8.469 -2.637 1 92.31 166 LEU A O 1
ATOM 1217 N N . LEU A 1 167 ? -1.974 7.418 -4.324 1 86.31 167 LEU A N 1
ATOM 1218 C CA . LEU A 1 167 ? -2.959 7.902 -5.285 1 86.31 167 LEU A CA 1
ATOM 1219 C C . LEU A 1 167 ? -4.34 7.332 -4.984 1 86.31 167 LEU A C 1
ATOM 1221 O O . LEU A 1 167 ? -5.332 8.062 -4.988 1 86.31 167 LEU A O 1
ATOM 1225 N N . GLY A 1 168 ? -4.367 6.016 -4.762 1 88.5 168 GLY A N 1
ATOM 1226 C CA . GLY A 1 168 ? -5.625 5.402 -4.367 1 88.5 168 GLY A CA 1
ATOM 1227 C C . GLY A 1 168 ? -6.176 5.949 -3.064 1 88.5 168 GLY A C 1
ATOM 1228 O O . GLY A 1 168 ? -7.379 6.191 -2.943 1 88.5 168 GLY A O 1
ATOM 1229 N N . LEU A 1 169 ? -5.316 6.133 -2.148 1 92.56 169 LEU A N 1
ATOM 1230 C CA . LEU A 1 169 ? -5.719 6.695 -0.866 1 92.56 169 LEU A CA 1
ATOM 1231 C C . LEU A 1 169 ? -6.32 8.086 -1.048 1 92.56 169 LEU A C 1
ATOM 1233 O O . LEU A 1 169 ? -7.379 8.383 -0.486 1 92.56 169 LEU A O 1
ATOM 1237 N N . THR A 1 170 ? -5.625 8.914 -1.808 1 91.38 170 THR A N 1
ATOM 1238 C CA . THR A 1 170 ? -6.074 10.281 -2.064 1 91.38 170 THR A CA 1
ATOM 1239 C C . THR A 1 170 ? -7.477 10.281 -2.672 1 91.38 170 THR A C 1
ATOM 1241 O O . THR A 1 170 ? -8.352 11.016 -2.219 1 91.38 170 THR A O 1
ATOM 1244 N N . LYS A 1 171 ? -7.66 9.469 -3.658 1 88.69 171 LYS A N 1
ATOM 1245 C CA . LYS A 1 171 ? -8.945 9.406 -4.344 1 88.69 171 LYS A CA 1
ATOM 1246 C C . LYS A 1 171 ? -10.062 8.984 -3.385 1 88.69 171 LYS A C 1
ATOM 1248 O O . LYS A 1 171 ? -11.133 9.594 -3.369 1 88.69 171 LYS A O 1
ATOM 1253 N N . ASN A 1 172 ? -9.812 7.957 -2.6 1 90.19 172 ASN A N 1
ATOM 1254 C CA . ASN A 1 172 ? -10.82 7.473 -1.66 1 90.19 172 ASN A CA 1
ATOM 1255 C C . ASN A 1 172 ? -11.125 8.516 -0.585 1 90.19 172 ASN A C 1
ATOM 1257 O O . ASN A 1 172 ? -12.289 8.742 -0.254 1 90.19 172 ASN A O 1
ATOM 1261 N N . LEU A 1 173 ? -10.133 9.133 -0.102 1 92.5 173 LEU A N 1
ATOM 1262 C CA . LEU A 1 173 ? -10.32 10.148 0.928 1 92.5 173 LEU A CA 1
ATOM 1263 C C . LEU A 1 173 ? -11.07 11.352 0.374 1 92.5 173 LEU A C 1
ATOM 1265 O O . LEU A 1 173 ? -11.922 11.922 1.056 1 92.5 173 LEU A O 1
ATOM 1269 N N . ALA A 1 174 ? -10.688 11.797 -0.851 1 91.44 174 ALA A N 1
ATOM 1270 C CA . ALA A 1 174 ? -11.344 12.945 -1.47 1 91.44 174 ALA A CA 1
ATOM 1271 C C . ALA A 1 174 ? -12.859 12.734 -1.547 1 91.44 174 ALA A C 1
ATOM 1273 O O . ALA A 1 174 ? -13.633 13.656 -1.272 1 91.44 174 ALA A O 1
ATOM 1274 N N . ILE A 1 175 ? -13.234 11.555 -1.896 1 88.62 175 ILE A N 1
ATOM 1275 C CA . ILE A 1 175 ? -14.648 11.234 -2.043 1 88.62 175 ILE A CA 1
ATOM 1276 C C . ILE A 1 175 ? -15.312 11.203 -0.67 1 88.62 175 ILE A C 1
ATOM 1278 O O . ILE A 1 175 ? -16.344 11.852 -0.455 1 88.62 175 ILE A O 1
ATOM 1282 N N . GLU A 1 176 ? -14.773 10.602 0.307 1 90.12 176 GLU A N 1
ATOM 1283 C CA . GLU A 1 176 ? -15.422 10.352 1.593 1 90.12 176 GLU A CA 1
ATOM 1284 C C . GLU A 1 176 ? -15.406 11.609 2.463 1 90.12 176 GLU A C 1
ATOM 1286 O O . GLU A 1 176 ? -16.328 11.828 3.254 1 90.12 176 GLU A O 1
ATOM 1291 N N . LEU A 1 177 ? -14.414 12.414 2.281 1 93.19 177 LEU A N 1
ATOM 1292 C CA . LEU A 1 177 ? -14.266 13.539 3.199 1 93.19 177 LEU A CA 1
ATOM 1293 C C . LEU A 1 177 ? -14.984 14.773 2.664 1 93.19 177 LEU A C 1
ATOM 1295 O O . LEU A 1 177 ? -15.023 15.805 3.334 1 93.19 177 LEU A O 1
ATOM 1299 N N . ALA A 1 178 ? -15.516 14.656 1.486 1 90.69 178 ALA A N 1
ATOM 1300 C CA . ALA A 1 178 ? -16.297 15.75 0.921 1 90.69 178 ALA A CA 1
ATOM 1301 C C . ALA A 1 178 ? -17.438 16.141 1.851 1 90.69 178 ALA A C 1
ATOM 1303 O O . ALA A 1 178 ? -17.766 17.328 1.976 1 90.69 178 ALA A O 1
ATOM 1304 N N . GLU A 1 179 ? -18 15.148 2.531 1 91.12 179 GLU A N 1
ATOM 1305 C CA . GLU A 1 179 ? -19.125 15.422 3.418 1 91.12 179 GLU A CA 1
ATOM 1306 C C . GLU A 1 179 ? -18.703 16.25 4.625 1 91.12 179 GLU A C 1
ATOM 1308 O O . GLU A 1 179 ? -19.531 16.875 5.281 1 91.12 179 GLU A O 1
ATOM 1313 N N . TRP A 1 180 ? -17.438 16.312 4.895 1 93.44 180 TRP A N 1
ATOM 1314 C CA . TRP A 1 180 ? -16.891 17.078 6.004 1 93.44 180 TRP A CA 1
ATOM 1315 C C . TRP A 1 180 ? -16.312 18.406 5.516 1 93.44 180 TRP A C 1
ATOM 1317 O O . TRP A 1 180 ? -15.672 19.141 6.277 1 93.44 180 TRP A O 1
ATOM 1327 N N . ASN A 1 181 ? -16.469 18.672 4.219 1 95.06 181 ASN A N 1
ATOM 1328 C CA . ASN A 1 181 ? -15.914 19.859 3.602 1 95.06 181 ASN A CA 1
ATOM 1329 C C . ASN A 1 181 ? -14.391 19.875 3.691 1 95.06 181 ASN A C 1
ATOM 1331 O O . ASN A 1 181 ? -13.789 20.922 3.973 1 95.06 181 ASN A O 1
ATOM 1335 N N . VAL A 1 182 ? -13.844 18.688 3.57 1 95.88 182 VAL A N 1
ATOM 1336 C CA . VAL A 1 182 ? -12.391 18.547 3.551 1 95.88 182 VAL A CA 1
ATOM 1337 C C . VAL A 1 182 ? -11.938 18.109 2.16 1 95.88 182 VAL A C 1
ATOM 1339 O O . VAL A 1 182 ? -12.391 17.094 1.645 1 95.88 182 VAL A O 1
ATOM 1342 N N . ARG A 1 183 ? -11.094 18.906 1.544 1 94.06 183 ARG A N 1
ATOM 1343 C CA . ARG A 1 183 ? -10.516 18.547 0.253 1 94.06 183 ARG A CA 1
ATOM 1344 C C . ARG A 1 183 ? -9.227 17.766 0.434 1 94.06 183 ARG A C 1
ATOM 1346 O O . ARG A 1 183 ? -8.438 18.047 1.335 1 94.06 183 ARG A O 1
ATOM 1353 N N . VAL A 1 184 ? -9 16.734 -0.385 1 94.12 184 VAL A N 1
ATOM 1354 C CA . VAL A 1 184 ? -7.797 15.898 -0.35 1 94.12 184 VAL A CA 1
ATOM 1355 C C . VAL A 1 184 ? -7.148 15.875 -1.731 1 94.12 184 VAL A C 1
ATOM 1357 O O . VAL A 1 184 ? -7.801 15.555 -2.727 1 94.12 184 VAL A O 1
ATOM 1360 N N . ASN A 1 185 ? -5.855 16.312 -1.747 1 88.56 185 ASN A N 1
ATOM 1361 C CA . ASN A 1 185 ? -5.09 16.297 -2.988 1 88.56 185 ASN A CA 1
ATOM 1362 C C . ASN A 1 185 ? -3.719 15.656 -2.797 1 88.56 185 ASN A C 1
ATOM 1364 O O . ASN A 1 185 ? -3.252 15.5 -1.667 1 88.56 185 ASN A O 1
ATOM 1368 N N . CYS A 1 186 ? -3.207 15.172 -3.877 1 87.62 186 CYS A N 1
ATOM 1369 C CA . CYS A 1 186 ? -1.876 14.57 -3.863 1 87.62 186 CYS A CA 1
ATOM 1370 C C . CYS A 1 186 ? -0.872 15.461 -4.582 1 87.62 186 CYS A C 1
ATOM 1372 O O . CYS A 1 186 ? -1.184 16.047 -5.625 1 87.62 186 CYS A O 1
ATOM 1374 N N . LEU A 1 187 ? 0.274 15.695 -3.961 1 79.62 187 LEU A N 1
ATOM 1375 C CA . LEU A 1 187 ? 1.379 16.422 -4.582 1 79.62 187 LEU A CA 1
ATOM 1376 C C . LEU A 1 187 ? 2.367 15.445 -5.223 1 79.62 187 LEU A C 1
ATOM 1378 O O . LEU A 1 187 ? 2.863 14.531 -4.566 1 79.62 187 LEU A O 1
ATOM 1382 N N . ARG A 1 188 ? 2.531 15.539 -6.555 1 70 188 ARG A N 1
ATOM 1383 C CA . ARG A 1 188 ? 3.479 14.711 -7.293 1 70 188 ARG A CA 1
ATOM 1384 C C . ARG A 1 188 ? 4.801 15.445 -7.5 1 70 188 ARG A C 1
ATOM 1386 O O . ARG A 1 188 ? 4.824 16.547 -8.055 1 70 188 ARG A O 1
ATOM 1393 N N . LEU A 1 189 ? 5.828 14.977 -6.863 1 60.53 189 LEU A N 1
ATOM 1394 C CA . LEU A 1 189 ? 7.137 15.602 -7.008 1 60.53 189 LEU A CA 1
ATOM 1395 C C . LEU A 1 189 ? 7.891 15.016 -8.195 1 60.53 189 LEU A C 1
ATOM 1397 O O . LEU A 1 189 ? 7.902 13.797 -8.391 1 60.53 189 LEU A O 1
ATOM 1401 N N . ASP A 1 190 ? 7.809 15.609 -9.367 1 48.84 190 ASP A N 1
ATOM 1402 C CA . ASP A 1 190 ? 8.594 15.164 -10.516 1 48.84 190 ASP A CA 1
ATOM 1403 C C . ASP A 1 190 ? 10.086 15.383 -10.289 1 48.84 190 ASP A C 1
ATOM 1405 O O . ASP A 1 190 ? 10.477 16.203 -9.445 1 48.84 190 ASP A O 1
ATOM 1409 N N . SER A 1 191 ? 10.836 14.273 -10.578 1 45.34 191 SER A N 1
ATOM 1410 C CA . SER A 1 191 ? 12.289 14.359 -10.5 1 45.34 191 SER A CA 1
ATOM 1411 C C . SER A 1 191 ? 12.773 15.789 -10.734 1 45.34 191 SER A C 1
ATOM 1413 O O . SER A 1 191 ? 13.938 16.109 -10.469 1 45.34 191 SER A O 1
ATOM 1415 N N . SER A 1 192 ? 12.25 16.422 -11.648 1 38.34 192 SER A N 1
ATOM 1416 C CA . SER A 1 192 ? 12.867 17.703 -11.977 1 38.34 192 SER A CA 1
ATOM 1417 C C . SER A 1 192 ? 12.43 18.797 -11 1 38.34 192 SER A C 1
ATOM 1419 O O . SER A 1 192 ? 12.422 19.984 -11.344 1 38.34 192 SER A O 1
ATOM 1421 N N . ARG A 1 193 ? 12.398 18.625 -9.852 1 41.38 193 ARG A N 1
ATOM 1422 C CA . ARG A 1 193 ? 12.18 19.625 -8.805 1 41.38 193 ARG A CA 1
ATOM 1423 C C . ARG A 1 193 ? 10.828 20.297 -8.961 1 41.38 193 ARG A C 1
ATOM 1425 O O . ARG A 1 193 ? 10.531 21.281 -8.273 1 41.38 193 ARG A O 1
ATOM 1432 N N . LEU A 1 194 ? 10.148 19.969 -10.047 1 36.5 194 LEU A N 1
ATOM 1433 C CA . LEU A 1 194 ? 8.906 20.703 -10.211 1 36.5 194 LEU A CA 1
ATOM 1434 C C . LEU A 1 194 ? 7.723 19.938 -9.641 1 36.5 194 LEU A C 1
ATOM 1436 O O . LEU A 1 194 ? 7.582 18.734 -9.883 1 36.5 194 LEU A O 1
ATOM 1440 N N . ALA A 1 195 ? 7.227 20.422 -8.609 1 39.31 195 ALA A N 1
ATOM 1441 C CA . ALA A 1 195 ? 6.07 19.922 -7.871 1 39.31 195 ALA A CA 1
ATOM 1442 C C . ALA A 1 195 ? 4.777 20.172 -8.641 1 39.31 195 ALA A C 1
ATOM 1444 O O . ALA A 1 195 ? 4.547 21.266 -9.148 1 39.31 195 ALA A O 1
ATOM 1445 N N . SER A 1 196 ? 4.277 19.234 -9.531 1 36.47 196 SER A N 1
ATOM 1446 C CA . SER A 1 196 ? 2.922 19.438 -10.023 1 36.47 196 SER A CA 1
ATOM 1447 C C . SER A 1 196 ? 1.896 18.766 -9.109 1 36.47 196 SER A C 1
ATOM 1449 O O . SER A 1 196 ? 2.16 17.719 -8.531 1 36.47 196 SER A O 1
ATOM 1451 N N . ALA A 1 197 ? 1.085 19.578 -8.586 1 40.84 197 ALA A N 1
ATOM 1452 C CA . ALA A 1 197 ? -0.049 19.062 -7.82 1 40.84 197 ALA A CA 1
ATOM 1453 C C . ALA A 1 197 ? -1.021 18.312 -8.719 1 40.84 197 ALA A C 1
ATOM 1455 O O . ALA A 1 197 ? -1.366 18.781 -9.805 1 40.84 197 ALA A O 1
ATOM 1456 N N . VAL A 1 198 ? -1.002 17.109 -8.953 1 36.62 198 VAL A N 1
ATOM 1457 C CA . VAL A 1 198 ? -2.08 16.453 -9.68 1 36.62 198 VAL A CA 1
ATOM 1458 C C . VAL A 1 198 ? -3.246 16.172 -8.734 1 36.62 198 VAL A C 1
ATOM 1460 O O . VAL A 1 198 ? -3.064 15.562 -7.676 1 36.62 198 VAL A O 1
ATOM 1463 N N . CYS A 1 199 ? -4.297 17.094 -8.789 1 38.31 199 CYS A N 1
ATOM 1464 C CA . CYS A 1 199 ? -5.578 16.859 -8.141 1 38.31 199 CYS A CA 1
ATOM 1465 C C . CYS A 1 199 ? -6.195 15.555 -8.625 1 38.31 199 CYS A C 1
ATOM 1467 O O . CYS A 1 199 ? -6.473 15.398 -9.812 1 38.31 199 CYS A O 1
ATOM 1469 N N . CYS A 1 200 ? -5.805 14.602 -8.195 1 37.16 200 CYS A N 1
ATOM 1470 C C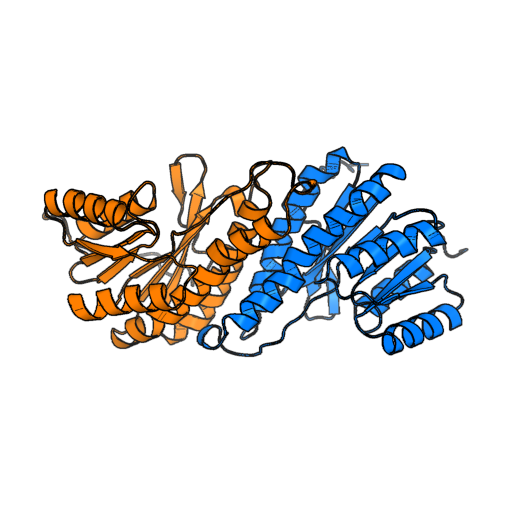A . CYS A 1 200 ? -6.445 13.383 -8.688 1 37.16 200 CYS A CA 1
ATOM 1471 C C . CYS A 1 200 ? -7.949 13.43 -8.453 1 37.16 200 CYS A C 1
ATOM 1473 O O . CYS A 1 200 ? -8.648 12.445 -8.711 1 37.16 200 CYS A O 1
ATOM 1475 N N . GLY A 1 201 ? -8.516 14.289 -7.539 1 33.41 201 GLY A N 1
ATOM 1476 C CA . GLY A 1 201 ? -9.969 14.258 -7.496 1 33.41 201 GLY A CA 1
ATOM 1477 C C . GLY A 1 201 ? -10.617 14.969 -8.672 1 33.41 201 GLY A C 1
ATOM 1478 O O . GLY A 1 201 ? -10.227 16.078 -9.023 1 33.41 201 GLY A O 1
ATOM 1479 N N . ARG A 1 202 ? -10.922 14.359 -9.727 1 31.5 202 ARG A N 1
ATOM 1480 C CA . ARG A 1 202 ? -11.859 14.984 -10.648 1 31.5 202 ARG A CA 1
ATOM 1481 C C . ARG A 1 202 ? -12.992 15.68 -9.898 1 31.5 202 ARG A C 1
ATOM 1483 O O . ARG A 1 202 ? -13.945 15.031 -9.461 1 31.5 202 ARG A O 1
ATOM 1490 N N . ILE A 1 203 ? -12.773 16.797 -9.055 1 30.25 203 ILE A N 1
ATOM 1491 C CA . ILE A 1 203 ? -13.953 17.625 -8.859 1 30.25 203 ILE A CA 1
ATOM 1492 C C . ILE A 1 203 ? -14.32 18.328 -10.164 1 30.25 203 ILE A C 1
ATOM 1494 O O . ILE A 1 203 ? -13.453 18.531 -11.023 1 30.25 203 ILE A O 1
ATOM 1498 N N . ARG A 1 204 ? -15.797 18.703 -10.43 1 28.89 204 ARG A N 1
ATOM 1499 C CA . ARG A 1 204 ? -16.453 19.562 -11.414 1 28.89 204 ARG A CA 1
ATOM 1500 C C . ARG A 1 204 ? -15.703 20.875 -11.57 1 28.89 204 ARG A C 1
ATOM 1502 O O . ARG A 1 204 ? -15.633 21.672 -10.625 1 28.89 204 ARG A O 1
ATOM 1509 N N . GLN A 1 205 ? -14.664 21.078 -12.188 1 28.16 205 GLN A N 1
ATOM 1510 C CA . GLN A 1 205 ? -14.367 22.438 -12.609 1 28.16 205 GLN A CA 1
ATOM 1511 C C . GLN A 1 205 ? -15.438 22.969 -13.562 1 28.16 205 GLN A C 1
ATOM 1513 O O . GLN A 1 205 ? -15.602 22.453 -14.672 1 28.16 205 GLN A O 1
ATOM 1518 N N . ASP A 1 206 ? -16.766 23.594 -13.18 1 26.36 206 ASP A N 1
ATOM 1519 C CA . ASP A 1 206 ? -17.562 24.609 -13.859 1 26.36 206 ASP A CA 1
ATOM 1520 C C . ASP A 1 206 ? -16.734 25.859 -14.125 1 26.36 206 ASP A C 1
ATOM 1522 O O . ASP A 1 206 ? -17.281 26.891 -14.523 1 26.36 206 ASP A O 1
ATOM 1526 N N . ARG A 1 207 ? -15.625 26.375 -14.062 1 23.02 207 ARG A N 1
ATOM 1527 C CA . 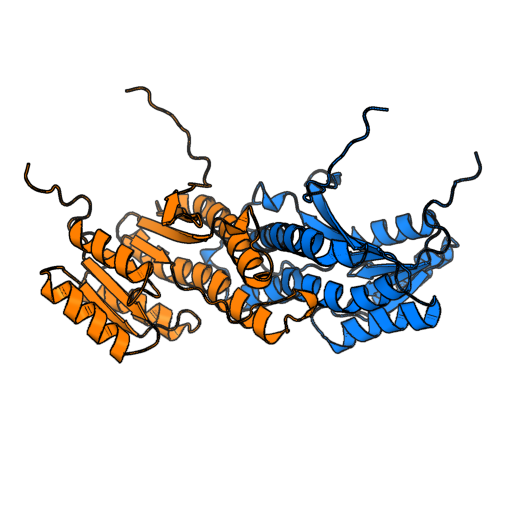ARG A 1 207 ? -15.5 27.797 -14.352 1 23.02 207 ARG A CA 1
ATOM 1528 C C . ARG A 1 207 ? -15.594 28.062 -15.852 1 23.02 207 ARG A C 1
ATOM 1530 O O . ARG A 1 207 ? -14.594 27.953 -16.578 1 23.02 207 ARG A O 1
ATOM 1537 N N . ARG A 1 208 ? -16.531 27.875 -16.844 1 22.14 208 ARG A N 1
ATOM 1538 C CA . ARG A 1 208 ? -16.625 28.922 -17.875 1 22.14 208 ARG A CA 1
ATOM 1539 C C . ARG A 1 208 ? -16.969 30.266 -17.25 1 22.14 208 ARG A C 1
ATOM 1541 O O . ARG A 1 208 ? -18.141 30.656 -17.234 1 22.14 208 ARG A O 1
ATOM 1548 N N . ALA A 1 209 ? -16.422 31.062 -16.359 1 18.36 209 ALA A N 1
ATOM 1549 C CA . ALA A 1 209 ? -16.656 32.5 -16.578 1 18.36 209 ALA A CA 1
ATOM 1550 C C . ALA A 1 209 ? -15.656 33.062 -17.578 1 18.36 209 ALA A C 1
ATOM 1552 O O . ALA A 1 209 ? -14.5 32.625 -17.625 1 18.36 209 ALA A O 1
ATOM 1553 N N . MET B 1 1 ? -12.469 -29.766 -33.438 1 38.09 1 MET B N 1
ATOM 1554 C CA . MET B 1 1 ? -11.055 -29.406 -33.469 1 38.09 1 MET B CA 1
ATOM 1555 C C . MET B 1 1 ? -10.383 -29.797 -32.156 1 38.09 1 MET B C 1
ATOM 1557 O O . MET B 1 1 ? -10.938 -29.594 -31.062 1 38.09 1 MET B O 1
ATOM 1561 N N . ALA B 1 2 ? -9.547 -30.703 -32 1 45.97 2 ALA B N 1
ATOM 1562 C CA . ALA B 1 2 ? -8.898 -31.25 -30.812 1 45.97 2 ALA B CA 1
ATOM 1563 C C . ALA B 1 2 ? -8.547 -30.156 -29.812 1 45.97 2 ALA B C 1
ATOM 1565 O O . ALA B 1 2 ? -8.008 -29.109 -30.203 1 45.97 2 ALA B O 1
ATOM 1566 N N . ARG B 1 3 ? -9.266 -29.906 -28.719 1 53.38 3 ARG B N 1
ATOM 1567 C CA . ARG B 1 3 ? -9.086 -28.797 -27.781 1 53.38 3 ARG B CA 1
ATOM 1568 C C . ARG B 1 3 ? -7.609 -28.547 -27.5 1 53.38 3 ARG B C 1
ATOM 1570 O O . ARG B 1 3 ? -6.895 -29.438 -27.047 1 53.38 3 ARG B O 1
ATOM 1577 N N . ARG B 1 4 ? -6.844 -27.734 -28.266 1 66.12 4 ARG B N 1
ATOM 1578 C CA . ARG B 1 4 ? -5.449 -27.328 -28.156 1 66.12 4 ARG B CA 1
ATOM 1579 C C . ARG B 1 4 ? -5.133 -26.844 -26.75 1 66.12 4 ARG B C 1
ATOM 1581 O O . ARG B 1 4 ? -5.883 -26.047 -26.172 1 66.12 4 ARG B O 1
ATOM 1588 N N . ASN B 1 5 ? -4.492 -27.797 -25.969 1 87.31 5 ASN B N 1
ATOM 1589 C CA . ASN B 1 5 ? -4.004 -27.484 -24.625 1 87.31 5 ASN B CA 1
ATOM 1590 C C . ASN B 1 5 ? -2.9 -26.438 -24.656 1 87.31 5 ASN B C 1
ATOM 1592 O O . ASN B 1 5 ? -1.716 -26.781 -24.688 1 87.31 5 ASN B O 1
ATOM 1596 N N . PRO B 1 6 ? -3.373 -25.141 -24.672 1 88.44 6 PRO B N 1
ATOM 1597 C CA . PRO B 1 6 ? -2.379 -24.062 -24.812 1 88.44 6 PRO B CA 1
ATOM 1598 C C . PRO B 1 6 ? -1.379 -24.031 -23.656 1 88.44 6 PRO B C 1
ATOM 1600 O O . PRO B 1 6 ? -0.294 -23.469 -23.781 1 88.44 6 PRO B O 1
ATOM 1603 N N . LEU B 1 7 ? -1.694 -24.766 -22.516 1 96 7 LEU B N 1
ATOM 1604 C CA . LEU B 1 7 ? -0.812 -24.719 -21.359 1 96 7 LEU B CA 1
ATOM 1605 C C . LEU B 1 7 ? -0.316 -26.109 -20.984 1 96 7 LEU B C 1
ATOM 1607 O O . LEU B 1 7 ? -0.024 -26.375 -19.828 1 96 7 LEU B O 1
ATOM 1611 N N . GLU B 1 8 ? -0.301 -26.891 -22 1 95.44 8 GLU B N 1
ATOM 1612 C CA . GLU B 1 8 ? 0.177 -28.25 -21.766 1 95.44 8 GLU B CA 1
ATOM 1613 C C . GLU B 1 8 ? 1.564 -28.25 -21.125 1 95.44 8 GLU B C 1
ATOM 1615 O O . GLU B 1 8 ? 2.451 -27.516 -21.562 1 95.44 8 GLU B O 1
ATOM 1620 N N . ASN B 1 9 ? 1.714 -28.984 -20.047 1 94.31 9 ASN B N 1
ATOM 1621 C CA . ASN B 1 9 ? 2.943 -29.234 -19.312 1 94.31 9 ASN B CA 1
ATOM 1622 C C . ASN B 1 9 ? 3.385 -28.016 -18.516 1 94.31 9 ASN B C 1
ATOM 1624 O O . ASN B 1 9 ? 4.484 -27.984 -17.969 1 94.31 9 ASN B O 1
ATOM 1628 N N . LYS B 1 10 ? 2.588 -26.969 -18.578 1 97.69 10 LYS B N 1
ATOM 1629 C CA . LYS B 1 10 ? 2.879 -25.812 -17.734 1 97.69 10 LYS B CA 1
ATOM 1630 C C . LYS B 1 10 ? 2.412 -26.062 -16.297 1 97.69 10 LYS B C 1
ATOM 1632 O O . LYS B 1 10 ? 1.456 -26.797 -16.062 1 97.69 10 LYS B O 1
ATOM 1637 N N . VAL B 1 11 ? 3.092 -25.516 -15.359 1 98.69 11 VAL B N 1
ATOM 1638 C CA . VAL B 1 11 ? 2.779 -25.625 -13.938 1 98.69 11 VAL B CA 1
ATOM 1639 C C . VAL B 1 11 ? 2.301 -24.266 -13.414 1 98.69 11 VAL B C 1
ATOM 1641 O O . VAL B 1 11 ? 3.006 -23.266 -13.531 1 98.69 11 VAL B O 1
ATOM 1644 N N . ALA B 1 12 ? 1.101 -24.25 -12.828 1 98.75 12 ALA B N 1
ATOM 1645 C CA . ALA B 1 12 ? 0.495 -23 -12.359 1 98.75 12 ALA B CA 1
ATOM 1646 C C . ALA B 1 12 ? 0.195 -23.062 -10.867 1 98.75 12 ALA B C 1
ATOM 1648 O O . ALA B 1 12 ? -0.362 -24.047 -10.383 1 98.75 12 ALA B O 1
ATOM 1649 N N . LEU B 1 13 ? 0.599 -22.047 -10.148 1 98.81 13 LEU B N 1
ATOM 1650 C CA . LEU B 1 13 ? 0.198 -21.812 -8.766 1 98.81 13 LEU B CA 1
ATOM 1651 C C . LEU B 1 13 ? -0.926 -20.781 -8.695 1 98.81 13 LEU B C 1
ATOM 1653 O O . LEU B 1 13 ? -0.83 -19.703 -9.297 1 98.81 13 LEU B O 1
ATOM 1657 N N . VAL B 1 14 ? -1.984 -21.078 -8.039 1 98.31 14 VAL B N 1
ATOM 1658 C CA . VAL B 1 14 ? -3.082 -20.141 -7.836 1 98.31 14 VAL B CA 1
ATOM 1659 C C . VAL B 1 14 ? -3.408 -20.031 -6.348 1 98.31 14 VAL B C 1
ATOM 1661 O O . VAL B 1 14 ? -3.814 -21.016 -5.723 1 98.31 14 VAL B O 1
ATOM 1664 N N . THR B 1 15 ? -3.201 -18.875 -5.77 1 98.44 15 THR B N 1
ATOM 1665 C CA . THR B 1 15 ? -3.486 -18.688 -4.348 1 98.44 15 THR B CA 1
ATOM 1666 C C . THR B 1 15 ? -4.953 -18.344 -4.133 1 98.44 15 THR B C 1
ATOM 1668 O O . THR B 1 15 ? -5.613 -17.812 -5.031 1 98.44 15 THR B O 1
ATOM 1671 N N . ALA B 1 16 ? -5.469 -18.641 -2.85 1 97.38 16 ALA B N 1
ATOM 1672 C CA . ALA B 1 16 ? -6.875 -18.422 -2.533 1 97.38 16 ALA B CA 1
ATOM 1673 C C . ALA B 1 16 ? -7.781 -18.938 -3.646 1 97.38 16 ALA B C 1
ATOM 1675 O O . ALA B 1 16 ? -8.625 -18.203 -4.164 1 97.38 16 ALA B O 1
ATOM 1676 N N . SER B 1 17 ? -7.648 -20.25 -3.932 1 97.56 17 SER B N 1
ATOM 1677 C CA . SER B 1 17 ? -8.211 -20.766 -5.172 1 97.56 17 SER B CA 1
ATOM 1678 C C . SER B 1 17 ? -9.094 -21.984 -4.906 1 97.56 17 SER B C 1
ATOM 1680 O O . SER B 1 17 ? -9.188 -22.891 -5.742 1 97.56 17 SER B O 1
ATOM 1682 N N . THR B 1 18 ? -9.633 -22.047 -3.723 1 97.31 18 THR B N 1
ATOM 1683 C CA . THR B 1 18 ? -10.5 -23.188 -3.424 1 97.31 18 THR B CA 1
ATOM 1684 C C . THR B 1 18 ? -11.969 -22.797 -3.541 1 97.31 18 THR B C 1
ATOM 1686 O O . THR B 1 18 ? -12.852 -23.641 -3.387 1 97.31 18 THR B O 1
ATOM 1689 N N . ASP B 1 19 ? -12.188 -21.5 -3.762 1 93.44 19 ASP B N 1
ATOM 1690 C CA . ASP B 1 19 ? -13.531 -20.984 -4.023 1 93.44 19 ASP B CA 1
ATOM 1691 C C . ASP B 1 19 ? -13.477 -19.719 -4.879 1 93.44 19 ASP B C 1
ATOM 1693 O O . ASP B 1 19 ? -12.398 -19.188 -5.156 1 93.44 19 ASP B O 1
ATOM 1697 N N . GLY B 1 20 ? -14.633 -19.375 -5.387 1 90.94 20 GLY B N 1
ATOM 1698 C CA . GLY B 1 20 ? -14.789 -18.078 -6.027 1 90.94 20 GLY B CA 1
ATOM 1699 C C . GLY B 1 20 ? -13.961 -17.938 -7.289 1 90.94 20 GLY B C 1
ATOM 1700 O O . GLY B 1 20 ? -13.844 -18.875 -8.078 1 90.94 20 GLY B O 1
ATOM 1701 N N . ILE B 1 21 ? -13.438 -16.734 -7.453 1 86.56 21 ILE B N 1
ATOM 1702 C CA . ILE B 1 21 ? -12.688 -16.359 -8.648 1 86.56 21 ILE B CA 1
ATOM 1703 C C . ILE B 1 21 ? -11.438 -17.219 -8.773 1 86.56 21 ILE B C 1
ATOM 1705 O O . ILE B 1 21 ? -11.133 -17.734 -9.852 1 86.56 21 ILE B O 1
ATOM 1709 N N . GLY B 1 22 ? -10.758 -17.438 -7.652 1 93.5 22 GLY B N 1
ATOM 1710 C CA . GLY B 1 22 ? -9.562 -18.266 -7.676 1 93.5 22 GLY B CA 1
ATOM 1711 C C . GLY B 1 22 ? -9.828 -19.688 -8.148 1 93.5 22 GLY B C 1
ATOM 1712 O O . GLY B 1 22 ? -9.047 -20.234 -8.922 1 93.5 22 GLY B O 1
ATOM 1713 N N . PHE B 1 23 ? -10.93 -20.188 -7.715 1 96.25 23 PHE B N 1
ATOM 1714 C CA . PHE B 1 23 ? -11.305 -21.531 -8.109 1 96.25 23 PHE B CA 1
ATOM 1715 C C . PHE B 1 23 ? -11.602 -21.609 -9.602 1 96.25 23 PHE B C 1
ATOM 1717 O O . PHE B 1 23 ? -11.156 -22.531 -10.289 1 96.25 23 PHE B O 1
ATOM 1724 N N . ALA B 1 24 ? -12.273 -20.594 -10.086 1 93.38 24 ALA B N 1
ATOM 1725 C CA . ALA B 1 24 ? -12.609 -20.531 -11.508 1 93.38 24 ALA B CA 1
ATOM 1726 C C . ALA B 1 24 ? -11.352 -20.406 -12.359 1 93.38 24 ALA B C 1
ATOM 1728 O O . ALA B 1 24 ? -11.25 -21.031 -13.414 1 93.38 24 ALA B O 1
ATOM 1729 N N . ILE B 1 25 ? -10.398 -19.641 -11.898 1 92.88 25 ILE B N 1
ATOM 1730 C CA . ILE B 1 25 ? -9.141 -19.469 -12.617 1 92.88 25 ILE B CA 1
ATOM 1731 C C . ILE B 1 25 ? -8.367 -20.781 -12.633 1 92.88 25 ILE B C 1
ATOM 1733 O O . ILE B 1 25 ? -7.883 -21.219 -13.68 1 92.88 25 ILE B O 1
ATOM 1737 N N . ALA B 1 26 ? -8.336 -21.438 -11.484 1 97.31 26 ALA B N 1
ATOM 1738 C CA . ALA B 1 26 ? -7.637 -22.719 -11.391 1 97.31 26 ALA B CA 1
ATOM 1739 C C . ALA B 1 26 ? -8.25 -23.75 -12.328 1 97.31 26 ALA B C 1
ATOM 1741 O O . ALA B 1 26 ? -7.535 -24.438 -13.055 1 97.31 26 ALA B O 1
ATOM 1742 N N . ARG B 1 27 ? -9.523 -23.812 -12.328 1 96.69 27 ARG B N 1
ATOM 1743 C CA . ARG B 1 27 ? -10.242 -24.75 -13.188 1 96.69 27 ARG B CA 1
ATOM 1744 C C . ARG B 1 27 ? -9.93 -24.5 -14.656 1 96.69 27 ARG B C 1
ATOM 1746 O O . ARG B 1 27 ? -9.617 -25.438 -15.398 1 96.69 27 ARG B O 1
ATOM 1753 N N . ARG B 1 28 ? -9.93 -23.234 -15.047 1 94.94 28 ARG B N 1
ATOM 1754 C CA . ARG B 1 28 ? -9.695 -22.875 -16.453 1 94.94 28 ARG B CA 1
ATOM 1755 C C . ARG B 1 28 ? -8.266 -23.219 -16.859 1 94.94 28 ARG B C 1
ATOM 1757 O O . ARG B 1 28 ? -8.039 -23.75 -17.953 1 94.94 28 ARG B O 1
ATOM 1764 N N . LEU B 1 29 ? -7.316 -22.891 -16.016 1 96.5 29 LEU B N 1
ATOM 1765 C CA . LEU B 1 29 ? -5.922 -23.219 -16.297 1 96.5 29 LEU B CA 1
ATOM 1766 C C . LEU B 1 29 ? -5.738 -24.719 -16.484 1 96.5 29 LEU B C 1
ATOM 1768 O O . LEU B 1 29 ? -5.055 -25.156 -17.406 1 96.5 29 LEU B O 1
ATOM 1772 N N . ALA B 1 30 ? -6.371 -25.469 -15.617 1 97.56 30 ALA B N 1
ATOM 1773 C CA . ALA B 1 30 ? -6.277 -26.922 -15.695 1 97.56 30 ALA B CA 1
ATOM 1774 C C . ALA B 1 30 ? -6.953 -27.453 -16.969 1 97.56 30 ALA B C 1
ATOM 1776 O O . ALA B 1 30 ? -6.438 -28.359 -17.609 1 97.56 30 ALA B O 1
ATOM 1777 N N . GLN B 1 31 ? -8.047 -26.859 -17.297 1 95.94 31 GLN B N 1
ATOM 1778 C CA . GLN B 1 31 ? -8.758 -27.234 -18.516 1 95.94 31 GLN B CA 1
ATOM 1779 C C . GLN B 1 31 ? -7.91 -26.953 -19.75 1 95.94 31 GLN B C 1
ATOM 1781 O O . GLN B 1 31 ? -8.023 -27.656 -20.75 1 95.94 31 GLN B O 1
ATOM 1786 N N . ASP B 1 32 ? -7.07 -25.984 -19.625 1 95.88 32 ASP B N 1
ATOM 1787 C CA . ASP B 1 32 ? -6.199 -25.609 -20.734 1 95.88 32 ASP B CA 1
ATOM 1788 C C . ASP B 1 32 ? -4.93 -26.453 -20.75 1 95.88 32 ASP B C 1
ATOM 1790 O O . ASP B 1 32 ? -4.043 -26.25 -21.578 1 95.88 32 ASP B O 1
ATOM 1794 N N . GLY B 1 33 ? -4.816 -27.422 -19.75 1 97.5 33 GLY B N 1
ATOM 1795 C CA . GLY B 1 33 ? -3.777 -28.453 -19.828 1 97.5 33 GLY B CA 1
ATOM 1796 C C . GLY B 1 33 ? -2.711 -28.281 -18.766 1 97.5 33 GLY B C 1
ATOM 1797 O O . GLY B 1 33 ? -1.82 -29.125 -18.625 1 97.5 33 GLY B O 1
ATOM 1798 N N . ALA B 1 34 ? -2.773 -27.25 -17.984 1 98.12 34 ALA B N 1
ATOM 1799 C CA . ALA B 1 34 ? -1.746 -27 -16.984 1 98.12 34 ALA B CA 1
ATOM 1800 C C . ALA B 1 34 ? -1.878 -27.953 -15.797 1 98.12 34 ALA B C 1
ATOM 1802 O O . ALA B 1 34 ? -2.971 -28.453 -15.508 1 98.12 34 ALA B O 1
ATOM 1803 N N . HIS B 1 35 ? -0.764 -28.219 -15.195 1 98.69 35 HIS B N 1
ATOM 1804 C CA . HIS B 1 35 ? -0.757 -28.75 -13.836 1 98.69 35 HIS B CA 1
ATOM 1805 C C . HIS B 1 35 ? -0.944 -27.625 -12.812 1 98.69 35 HIS B C 1
ATOM 1807 O O . HIS B 1 35 ? -0.096 -26.75 -12.695 1 98.69 35 HIS B O 1
ATOM 1813 N N . VAL B 1 36 ? -2.062 -27.672 -12.062 1 98.75 36 VAL B N 1
ATOM 1814 C CA . VAL B 1 36 ? -2.398 -26.547 -11.203 1 98.75 36 VAL B CA 1
ATOM 1815 C C . VAL B 1 36 ? -2.246 -26.938 -9.734 1 98.75 36 VAL B C 1
ATOM 1817 O O . VAL B 1 36 ? -2.699 -28.016 -9.328 1 98.75 36 VAL B O 1
ATOM 1820 N N . VAL B 1 37 ? -1.548 -26.156 -8.945 1 98.88 37 VAL B N 1
ATOM 1821 C CA . VAL B 1 37 ? -1.523 -26.281 -7.492 1 98.88 37 VAL B CA 1
ATOM 1822 C C . VAL B 1 37 ? -2.43 -25.219 -6.875 1 98.88 37 VAL B C 1
ATOM 1824 O O . VAL B 1 37 ? -2.143 -24.016 -6.961 1 98.88 37 VAL B O 1
ATOM 1827 N N . VAL B 1 38 ? -3.5 -25.656 -6.27 1 98.75 38 VAL B N 1
ATOM 1828 C CA . VAL B 1 38 ? -4.422 -24.75 -5.602 1 98.75 38 VAL B CA 1
ATOM 1829 C C . VAL B 1 38 ? -4.039 -24.609 -4.129 1 98.75 38 VAL B C 1
ATOM 1831 O O . VAL B 1 38 ? -3.359 -25.469 -3.576 1 98.75 38 VAL B O 1
ATOM 1834 N N . SER B 1 39 ? -4.488 -23.469 -3.51 1 98.69 39 SER B N 1
ATOM 1835 C CA . SER B 1 39 ? -4.184 -23.297 -2.094 1 98.69 39 SER B CA 1
ATOM 1836 C C . SER B 1 39 ? -5.215 -22.406 -1.414 1 98.69 39 SER B C 1
ATOM 1838 O O . SER B 1 39 ? -5.895 -21.609 -2.078 1 98.69 39 SER B O 1
ATOM 1840 N N . SER B 1 40 ? -5.387 -22.609 -0.179 1 97.75 40 SER B N 1
ATOM 1841 C CA . SER B 1 40 ? -6.141 -21.75 0.735 1 97.75 40 SER B CA 1
ATOM 1842 C C . SER B 1 40 ? -5.703 -21.969 2.18 1 97.75 40 SER B C 1
ATOM 1844 O O . SER B 1 40 ? -4.797 -22.766 2.447 1 97.75 40 SER B O 1
ATOM 1846 N N . ARG B 1 41 ? -6.273 -21.312 3.078 1 97.12 41 ARG B N 1
ATOM 1847 C CA . ARG B 1 41 ? -5.816 -21.312 4.461 1 97.12 41 ARG B CA 1
ATOM 1848 C C . ARG B 1 41 ? -6.254 -22.578 5.184 1 97.12 41 ARG B C 1
ATOM 1850 O O . ARG B 1 41 ? -5.676 -22.953 6.207 1 97.12 41 ARG B O 1
ATOM 1857 N N . LYS B 1 42 ? -7.289 -23.234 4.695 1 97.62 42 LYS B N 1
ATOM 1858 C CA . LYS B 1 42 ? -7.867 -24.391 5.391 1 97.62 42 LYS B CA 1
ATOM 1859 C C . LYS B 1 42 ? -7.688 -25.672 4.582 1 97.62 42 LYS B C 1
ATOM 1861 O O . LYS B 1 42 ? -8.086 -25.734 3.418 1 97.62 42 LYS B O 1
ATOM 1866 N N . GLN B 1 43 ? -7.254 -26.688 5.316 1 98.25 43 GLN B N 1
ATOM 1867 C CA . GLN B 1 43 ? -7.004 -27.984 4.676 1 98.25 43 GLN B CA 1
ATOM 1868 C C . GLN B 1 43 ? -8.281 -28.547 4.062 1 98.25 43 GLN B C 1
ATOM 1870 O O . GLN B 1 43 ? -8.25 -29.078 2.947 1 98.25 43 GLN B O 1
ATOM 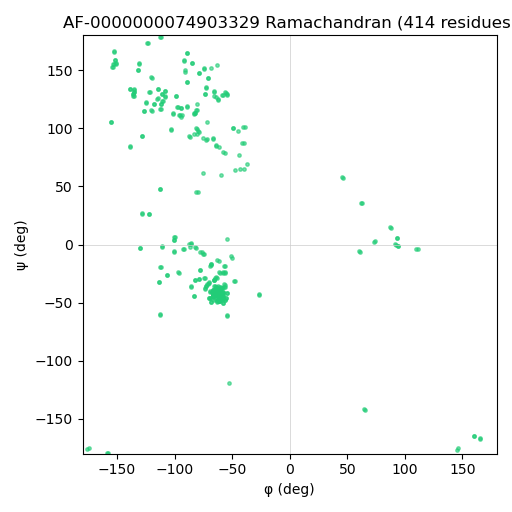1875 N N . GLN B 1 44 ? -9.344 -28.406 4.754 1 98.56 44 GLN B N 1
ATOM 1876 C CA . GLN B 1 44 ? -10.594 -28.969 4.27 1 98.56 44 GLN B CA 1
ATOM 1877 C C . GLN B 1 44 ? -11.016 -28.328 2.949 1 98.56 44 GLN B C 1
ATOM 1879 O O . GLN B 1 44 ? -11.539 -29 2.062 1 98.56 44 GLN B O 1
ATOM 1884 N N . ASN B 1 45 ? -10.82 -27.016 2.844 1 98.56 45 ASN B N 1
ATOM 1885 C CA . ASN B 1 45 ? -11.133 -26.312 1.603 1 98.56 45 ASN B CA 1
ATOM 1886 C C . ASN B 1 45 ? -10.25 -26.781 0.452 1 98.56 45 ASN B C 1
ATOM 1888 O O . ASN B 1 45 ? -10.734 -26.969 -0.667 1 98.56 45 ASN B O 1
ATOM 1892 N N . VAL B 1 46 ? -9.039 -27.031 0.728 1 98.75 46 VAL B N 1
ATOM 1893 C CA . VAL B 1 46 ? -8.094 -27.5 -0.276 1 98.75 46 VAL B CA 1
ATOM 1894 C C . VAL B 1 46 ? -8.516 -28.891 -0.763 1 98.75 46 VAL B C 1
ATOM 1896 O O . VAL B 1 46 ? -8.602 -29.125 -1.97 1 98.75 46 VAL B O 1
ATOM 1899 N N . ASP B 1 47 ? -8.812 -29.766 0.161 1 98.69 47 ASP B N 1
ATOM 1900 C CA . ASP B 1 47 ? -9.211 -31.125 -0.177 1 98.69 47 ASP B CA 1
ATOM 1901 C C . ASP B 1 47 ? -10.453 -31.125 -1.069 1 98.69 47 ASP B C 1
ATOM 1903 O O . ASP B 1 47 ? -10.492 -31.844 -2.074 1 98.69 47 ASP B O 1
ATOM 1907 N N . ARG B 1 48 ? -11.344 -30.359 -0.666 1 98.56 48 ARG B N 1
ATOM 1908 C CA . ARG B 1 48 ? -12.594 -30.281 -1.419 1 98.56 48 ARG B CA 1
ATOM 1909 C C . ARG B 1 48 ? -12.352 -29.781 -2.84 1 98.56 48 ARG B C 1
ATOM 1911 O O . ARG B 1 48 ? -12.883 -30.344 -3.801 1 98.56 48 ARG B O 1
ATOM 1918 N N . ALA B 1 49 ? -11.617 -28.719 -3.002 1 98.62 49 ALA B N 1
ATOM 1919 C CA . ALA B 1 49 ? -11.328 -28.141 -4.312 1 98.62 49 ALA B CA 1
ATOM 1920 C C . ALA B 1 49 ? -10.555 -29.125 -5.188 1 98.62 49 ALA B C 1
ATOM 1922 O O . ALA B 1 49 ? -10.875 -29.297 -6.367 1 98.62 49 ALA B O 1
ATOM 1923 N N . VAL B 1 50 ? -9.586 -29.781 -4.637 1 98.81 50 VAL B N 1
ATOM 1924 C CA . VAL B 1 50 ? -8.781 -30.766 -5.367 1 98.81 50 VAL B CA 1
ATOM 1925 C C . VAL B 1 50 ? -9.664 -31.922 -5.832 1 98.81 50 VAL B C 1
ATOM 1927 O O . VAL B 1 50 ? -9.609 -32.312 -7 1 98.81 50 VAL B O 1
ATOM 1930 N N . ALA B 1 51 ? -10.461 -32.438 -4.91 1 98.75 51 ALA B N 1
ATOM 1931 C CA . ALA B 1 51 ? -11.352 -33.531 -5.25 1 98.75 51 ALA B CA 1
ATOM 1932 C C . ALA B 1 51 ? -12.297 -33.156 -6.391 1 98.75 51 ALA B C 1
ATOM 1934 O O . ALA B 1 51 ? -12.492 -33.938 -7.324 1 98.75 51 ALA B O 1
ATOM 1935 N N . ALA B 1 52 ? -12.828 -32 -6.289 1 98.62 52 ALA B N 1
ATOM 1936 C CA . ALA B 1 52 ? -13.766 -31.531 -7.301 1 98.62 52 ALA B CA 1
ATOM 1937 C C . ALA B 1 52 ? -13.102 -31.438 -8.672 1 98.62 52 ALA B C 1
ATOM 1939 O O . ALA B 1 52 ? -13.633 -31.938 -9.664 1 98.62 52 ALA B O 1
ATOM 1940 N N . LEU B 1 53 ? -11.969 -30.859 -8.758 1 98.69 53 LEU B N 1
ATOM 1941 C CA . LEU B 1 53 ? -11.289 -30.625 -10.031 1 98.69 53 LEU B CA 1
ATOM 1942 C C . LEU B 1 53 ? -10.711 -31.922 -10.578 1 98.69 53 LEU B C 1
ATOM 1944 O O . LEU B 1 53 ? -10.742 -32.156 -11.789 1 98.69 53 LEU B O 1
ATOM 1948 N N . GLN B 1 54 ? -10.188 -32.75 -9.672 1 98.69 54 GLN B N 1
ATOM 1949 C CA . GLN B 1 54 ? -9.727 -34.062 -10.117 1 98.69 54 GLN B CA 1
ATOM 1950 C C . GLN B 1 54 ? -10.891 -34.906 -10.633 1 98.69 54 GLN B C 1
ATOM 1952 O O . GLN B 1 54 ? -10.719 -35.719 -11.562 1 98.69 54 GLN B O 1
ATOM 1957 N N . GLY B 1 55 ? -11.992 -34.75 -9.992 1 98.31 55 GLY B N 1
ATOM 1958 C CA . GLY B 1 55 ? -13.188 -35.438 -10.445 1 98.31 55 GLY B CA 1
ATOM 1959 C C . GLY B 1 55 ? -13.562 -35.094 -11.875 1 98.31 55 GLY B C 1
ATOM 1960 O O . GLY B 1 55 ? -14.227 -35.875 -12.555 1 98.31 55 GLY B O 1
ATOM 1961 N N . GLU B 1 56 ? -13.133 -33.938 -12.344 1 98 56 GLU B N 1
ATOM 1962 C CA . GLU B 1 56 ? -13.359 -33.531 -13.719 1 98 56 GLU B CA 1
ATOM 1963 C C . GLU B 1 56 ? -12.266 -34.031 -14.641 1 98 56 GLU B C 1
ATOM 1965 O O . GLU B 1 56 ? -12.25 -33.719 -15.836 1 98 56 GLU B O 1
ATOM 1970 N N . GLY B 1 57 ? -11.281 -34.75 -14.102 1 98 57 GLY B N 1
ATOM 1971 C CA . GLY B 1 57 ? -10.172 -35.281 -14.875 1 98 57 GLY B CA 1
ATOM 1972 C C . GLY B 1 57 ? -9.016 -34.312 -15.031 1 98 57 GLY B C 1
ATOM 1973 O O . GLY B 1 57 ? -8.156 -34.5 -15.891 1 98 57 GLY B O 1
ATOM 1974 N N . LEU B 1 58 ? -8.984 -33.281 -14.258 1 98 58 LEU B N 1
ATOM 1975 C CA . LEU B 1 58 ? -7.988 -32.219 -14.398 1 98 58 LEU B CA 1
ATOM 1976 C C . LEU B 1 58 ? -6.77 -32.531 -13.523 1 98 58 LEU B C 1
ATOM 1978 O O . LEU B 1 58 ? -6.887 -33.188 -12.492 1 98 58 LEU B O 1
ATOM 1982 N N . SER B 1 59 ? -5.648 -32.094 -13.945 1 98.31 59 SER B N 1
ATOM 1983 C CA . SER B 1 59 ? -4.41 -32.25 -13.188 1 98.31 59 SER B CA 1
ATOM 1984 C C . SER B 1 59 ? -4.277 -31.141 -12.141 1 98.31 59 SER B C 1
AT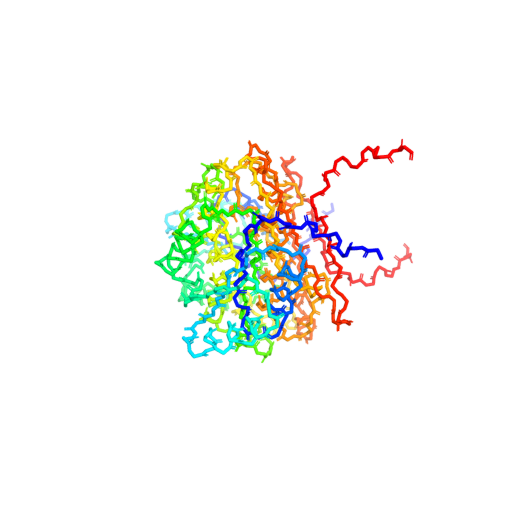OM 1986 O O . SER B 1 59 ? -3.775 -30.062 -12.438 1 98.31 59 SER B O 1
ATOM 1988 N N . VAL B 1 60 ? -4.719 -31.453 -10.891 1 98.69 60 VAL B N 1
ATOM 1989 C CA . VAL B 1 60 ? -4.738 -30.453 -9.836 1 98.69 60 VAL B CA 1
ATOM 1990 C C . VAL B 1 60 ? -4.262 -31.078 -8.523 1 98.69 60 VAL B C 1
ATOM 1992 O O . VAL B 1 60 ? -4.637 -32.188 -8.195 1 98.69 60 VAL B O 1
ATOM 1995 N N . SER B 1 61 ? -3.408 -30.438 -7.82 1 98.69 61 SER B N 1
ATOM 1996 C CA . SER B 1 61 ? -3.002 -30.719 -6.445 1 98.69 61 SER B CA 1
ATOM 1997 C C . SER B 1 61 ? -3.215 -29.516 -5.547 1 98.69 61 SER B C 1
ATOM 1999 O O . SER B 1 61 ? -3.682 -28.469 -6.008 1 98.69 61 SER B O 1
ATOM 2001 N N . GLY B 1 62 ? -3 -29.703 -4.266 1 98.62 62 GLY B N 1
ATOM 2002 C CA . GLY B 1 62 ? -3.26 -28.594 -3.381 1 98.62 62 GLY B CA 1
ATOM 2003 C C . GLY B 1 62 ? -2.418 -28.609 -2.119 1 98.62 62 GLY B C 1
ATOM 2004 O O . GLY B 1 62 ? -1.849 -29.656 -1.768 1 98.62 62 GLY B O 1
ATOM 2005 N N . THR B 1 63 ? -2.271 -27.484 -1.507 1 98.62 63 THR B N 1
ATOM 2006 C CA . THR B 1 63 ? -1.614 -27.359 -0.211 1 98.62 63 THR B CA 1
ATOM 2007 C C . THR B 1 63 ? -2.18 -26.188 0.57 1 98.62 63 THR B C 1
ATOM 2009 O O . THR B 1 63 ? -2.721 -25.25 -0.02 1 98.62 63 THR B O 1
ATOM 2012 N N . VAL B 1 64 ? -2.049 -26.25 1.829 1 98.62 64 VAL B N 1
ATOM 2013 C CA . VAL B 1 64 ? -2.42 -25.141 2.686 1 98.62 64 VAL B CA 1
ATOM 2014 C C . VAL B 1 64 ? -1.396 -24.016 2.539 1 98.62 64 VAL B C 1
ATOM 2016 O O . VAL B 1 64 ? -0.189 -24.266 2.527 1 98.62 64 VAL B O 1
ATOM 2019 N N . CYS B 1 65 ? -1.972 -22.781 2.414 1 98.69 65 CYS B N 1
ATOM 2020 C CA . CYS B 1 65 ? -1.065 -21.641 2.305 1 98.69 65 CYS B CA 1
ATOM 2021 C C . CYS B 1 65 ? -1.742 -20.359 2.775 1 98.69 65 CYS B C 1
ATOM 2023 O O . CYS B 1 65 ? -2.67 -19.859 2.129 1 98.69 65 CYS B O 1
ATOM 2025 N N . HIS B 1 66 ? -1.35 -19.953 3.906 1 98.5 66 HIS B N 1
ATOM 2026 C CA . HIS B 1 66 ? -1.582 -18.562 4.273 1 98.5 66 HIS B CA 1
ATOM 2027 C C . HIS B 1 66 ? -0.505 -17.641 3.695 1 98.5 66 HIS B C 1
ATOM 2029 O O . HIS B 1 66 ? 0.644 -17.672 4.145 1 98.5 66 HIS B O 1
ATOM 2035 N N . VAL B 1 67 ? -0.917 -16.797 2.791 1 98.31 67 VAL B N 1
ATOM 2036 C CA . VAL B 1 67 ? 0.066 -16.078 1.99 1 98.31 67 VAL B CA 1
ATOM 2037 C C . VAL B 1 67 ? 0.812 -15.078 2.869 1 98.31 67 VAL B C 1
ATOM 2039 O O . VAL B 1 67 ? 1.885 -14.594 2.498 1 98.31 67 VAL B O 1
ATOM 2042 N N . GLY B 1 68 ? 0.263 -14.75 4.012 1 97.5 68 GLY B N 1
ATOM 2043 C CA . GLY B 1 68 ? 0.941 -13.852 4.934 1 97.5 68 GLY B CA 1
ATOM 2044 C C . GLY B 1 68 ? 2.068 -14.523 5.695 1 97.5 68 GLY B C 1
ATOM 2045 O O . GLY B 1 68 ? 2.82 -13.859 6.414 1 97.5 68 GLY B O 1
ATOM 2046 N N . LYS B 1 69 ? 2.223 -15.82 5.551 1 97.81 69 LYS B N 1
ATOM 2047 C CA . LYS B 1 69 ? 3.246 -16.578 6.258 1 97.81 69 LYS B CA 1
ATOM 2048 C C . LYS B 1 69 ? 4.352 -17.031 5.305 1 97.81 69 LYS B C 1
ATOM 2050 O O . LYS B 1 69 ? 4.09 -17.766 4.34 1 97.81 69 LYS B O 1
ATOM 2055 N N . ALA B 1 70 ? 5.551 -16.719 5.688 1 97.38 70 ALA B N 1
ATOM 2056 C CA . ALA B 1 70 ? 6.695 -17.016 4.836 1 97.38 70 ALA B CA 1
ATOM 2057 C C . ALA B 1 70 ? 6.828 -18.516 4.605 1 97.38 70 ALA B C 1
ATOM 2059 O O . ALA B 1 70 ? 7.039 -18.969 3.477 1 97.38 70 ALA B O 1
ATOM 2060 N N . GLU B 1 71 ? 6.703 -19.25 5.629 1 97.81 71 GLU B N 1
ATOM 2061 C CA . GLU B 1 71 ? 6.863 -20.703 5.535 1 97.81 71 GLU B CA 1
ATOM 2062 C C . GLU B 1 71 ? 5.816 -21.312 4.605 1 97.81 71 GLU B C 1
ATOM 2064 O O . GLU B 1 71 ? 6.105 -22.266 3.883 1 97.81 71 GLU B O 1
ATOM 2069 N N . ASP B 1 72 ? 4.633 -20.766 4.633 1 98.5 72 ASP B N 1
ATOM 2070 C CA . ASP B 1 72 ? 3.568 -21.266 3.768 1 98.5 72 ASP B CA 1
ATOM 2071 C C . ASP B 1 72 ? 3.859 -20.953 2.303 1 98.5 72 ASP B C 1
ATOM 2073 O O . ASP B 1 72 ? 3.637 -21.797 1.426 1 98.5 72 ASP B O 1
ATOM 2077 N N . ARG B 1 73 ? 4.367 -19.766 2.037 1 98.31 73 ARG B N 1
ATOM 2078 C CA . ARG B 1 73 ? 4.715 -19.391 0.668 1 98.31 73 ARG B CA 1
ATOM 2079 C C . ARG B 1 73 ? 5.809 -20.297 0.117 1 98.31 73 ARG B C 1
ATOM 2081 O O . ARG B 1 73 ? 5.727 -20.75 -1.024 1 98.31 73 ARG B O 1
ATOM 2088 N N . GLU B 1 74 ? 6.727 -20.547 0.941 1 97.88 74 GLU B N 1
ATOM 2089 C CA . GLU B 1 74 ? 7.816 -21.438 0.531 1 97.88 74 GLU B CA 1
ATOM 2090 C C . GLU B 1 74 ? 7.305 -22.844 0.261 1 97.88 74 GLU B C 1
ATOM 2092 O O . GLU B 1 74 ? 7.699 -23.484 -0.722 1 97.88 74 GLU B O 1
ATOM 2097 N N . ARG B 1 75 ? 6.496 -23.297 1.136 1 98.12 75 ARG B N 1
ATOM 2098 C CA . ARG B 1 75 ? 5.926 -24.625 0.972 1 98.12 75 ARG B CA 1
ATOM 2099 C C . ARG B 1 75 ? 5.105 -24.719 -0.31 1 98.12 75 ARG B C 1
ATOM 2101 O O . ARG B 1 75 ? 5.117 -25.734 -0.991 1 98.12 75 ARG B O 1
ATOM 2108 N N . LEU B 1 76 ? 4.379 -23.672 -0.622 1 98.62 76 LEU B N 1
ATOM 2109 C CA . LEU B 1 76 ? 3.586 -23.641 -1.847 1 98.62 76 LEU B CA 1
ATOM 2110 C C . LEU B 1 76 ? 4.473 -23.828 -3.072 1 98.62 76 LEU B C 1
ATOM 2112 O O . LEU B 1 76 ? 4.184 -24.672 -3.93 1 98.62 76 LEU B O 1
ATOM 2116 N N . VAL B 1 77 ? 5.586 -23.109 -3.154 1 98.62 77 VAL B N 1
ATOM 2117 C CA . VAL B 1 77 ? 6.512 -23.203 -4.281 1 98.62 77 VAL B CA 1
ATOM 2118 C C . VAL B 1 77 ? 7.18 -24.562 -4.305 1 98.62 77 VAL B C 1
ATOM 2120 O O . VAL B 1 77 ? 7.266 -25.203 -5.359 1 98.62 77 VAL B O 1
ATOM 2123 N N . ALA B 1 78 ? 7.539 -25.031 -3.123 1 98.5 78 ALA B N 1
ATOM 2124 C CA . ALA B 1 78 ? 8.195 -26.328 -3.016 1 98.5 78 ALA B CA 1
ATOM 2125 C C . ALA B 1 78 ? 7.277 -27.453 -3.48 1 98.5 78 ALA B C 1
ATOM 2127 O O . ALA B 1 78 ? 7.734 -28.438 -4.074 1 98.5 78 ALA B O 1
ATOM 2128 N N . THR B 1 79 ? 6.055 -27.344 -3.154 1 98.38 79 THR B N 1
ATOM 2129 C CA . THR B 1 79 ? 5.078 -28.344 -3.57 1 98.38 79 THR B CA 1
ATOM 2130 C C . THR B 1 79 ? 5.031 -28.453 -5.09 1 98.38 79 THR B C 1
ATOM 2132 O O . THR B 1 79 ? 5.055 -29.562 -5.641 1 98.38 79 THR B O 1
ATOM 2135 N N . ALA B 1 80 ? 5.02 -27.344 -5.777 1 98.38 80 ALA B N 1
ATOM 2136 C CA . ALA B 1 80 ? 4.988 -27.328 -7.238 1 98.38 80 ALA B CA 1
ATOM 2137 C C . ALA B 1 80 ? 6.262 -27.938 -7.816 1 98.38 80 ALA B C 1
ATOM 2139 O O . ALA B 1 80 ? 6.203 -28.734 -8.766 1 98.38 80 ALA B O 1
ATOM 2140 N N . VAL B 1 81 ? 7.371 -27.578 -7.23 1 98.44 81 VAL B N 1
ATOM 2141 C CA . VAL B 1 81 ? 8.656 -28.078 -7.715 1 98.44 81 VAL B CA 1
ATOM 2142 C C . VAL B 1 81 ? 8.75 -29.578 -7.504 1 98.44 81 VAL B C 1
ATOM 2144 O O . VAL B 1 81 ? 9.172 -30.312 -8.398 1 98.44 81 VAL B O 1
ATOM 2147 N N . LYS B 1 82 ? 8.336 -30.047 -6.383 1 98.31 82 LYS B N 1
ATOM 2148 C CA . LYS B 1 82 ? 8.398 -31.453 -6.047 1 98.31 82 LYS B CA 1
ATOM 2149 C C . LYS B 1 82 ? 7.488 -32.281 -6.961 1 98.31 82 LYS B C 1
ATOM 2151 O O . LYS B 1 82 ? 7.887 -33.344 -7.461 1 98.31 82 LYS B O 1
ATOM 2156 N N . LEU B 1 83 ? 6.359 -31.781 -7.211 1 97.88 83 LEU B N 1
ATOM 2157 C CA . LEU B 1 83 ? 5.352 -32.562 -7.93 1 97.88 83 LEU B CA 1
ATOM 2158 C C . LEU B 1 83 ? 5.543 -32.438 -9.438 1 97.88 83 LEU B C 1
ATOM 2160 O O . LEU B 1 83 ? 5.301 -33.375 -10.18 1 97.88 83 LEU B O 1
ATOM 2164 N N . HIS B 1 84 ? 5.953 -31.234 -9.859 1 97.56 84 HIS B N 1
ATOM 2165 C CA . HIS B 1 84 ? 5.859 -30.984 -11.289 1 97.56 84 HIS B CA 1
ATOM 2166 C C . HIS B 1 84 ? 7.176 -30.438 -11.844 1 97.56 84 HIS B C 1
ATOM 2168 O O . HIS B 1 84 ? 7.277 -30.141 -13.039 1 97.56 84 HIS B O 1
ATOM 2174 N N . GLY B 1 85 ? 8.172 -30.203 -11.023 1 97.38 85 GLY B N 1
ATOM 2175 C CA . GLY B 1 85 ? 9.523 -29.891 -11.469 1 97.38 85 GLY B CA 1
ATOM 2176 C C . GLY B 1 85 ? 9.773 -28.391 -11.602 1 97.38 85 GLY B C 1
ATOM 2177 O O . GLY B 1 85 ? 10.844 -27.984 -12.039 1 97.38 85 GLY B O 1
ATOM 2178 N N . GLY B 1 86 ? 8.789 -27.594 -11.32 1 97.69 86 GLY B N 1
ATOM 2179 C CA . GLY B 1 86 ? 9.008 -26.156 -11.422 1 97.69 86 GLY B CA 1
ATOM 2180 C C . GLY B 1 86 ? 7.723 -25.359 -11.414 1 97.69 86 GLY B C 1
ATOM 2181 O O . GLY B 1 86 ? 6.68 -25.844 -10.977 1 97.69 86 GLY B O 1
ATOM 2182 N N . VAL B 1 87 ? 7.855 -24.062 -11.781 1 98.62 87 VAL B N 1
ATOM 2183 C CA . VAL B 1 87 ? 6.723 -23.156 -11.859 1 98.62 87 VAL B CA 1
ATOM 2184 C C . VAL B 1 87 ? 6.801 -22.328 -13.148 1 98.62 87 VAL B C 1
ATOM 2186 O O . VAL B 1 87 ? 7.859 -21.797 -13.492 1 98.62 87 VAL B O 1
ATOM 2189 N N . ASP B 1 88 ? 5.672 -22.25 -13.828 1 98.38 88 ASP B N 1
ATOM 2190 C CA . ASP B 1 88 ? 5.602 -21.469 -15.055 1 98.38 88 ASP B CA 1
ATOM 2191 C C . ASP B 1 88 ? 4.676 -20.266 -14.875 1 98.38 88 ASP B C 1
ATOM 2193 O O . ASP B 1 88 ? 4.875 -19.219 -15.5 1 98.38 88 ASP B O 1
ATOM 2197 N N . ILE B 1 89 ? 3.625 -20.438 -14.031 1 98.25 89 ILE B N 1
ATOM 2198 C CA . ILE B 1 89 ? 2.576 -19.438 -13.898 1 98.25 89 ILE B CA 1
ATOM 2199 C C . ILE B 1 89 ? 2.248 -19.219 -12.422 1 98.25 89 ILE B C 1
ATOM 2201 O O . ILE B 1 89 ? 2.131 -20.188 -11.664 1 98.25 89 ILE B O 1
ATOM 2205 N N . LEU B 1 90 ? 2.195 -18.016 -11.984 1 98.56 90 LEU B N 1
ATOM 2206 C CA . LEU B 1 90 ? 1.643 -17.641 -10.688 1 98.56 90 LEU B CA 1
ATOM 2207 C C . LEU B 1 90 ? 0.431 -16.719 -10.859 1 98.56 90 LEU B C 1
ATOM 2209 O O . LEU B 1 90 ? 0.511 -15.695 -11.531 1 98.56 90 LEU B O 1
ATOM 2213 N N . VAL B 1 91 ? -0.669 -17.141 -10.359 1 97.56 91 VAL B N 1
ATOM 2214 C CA . VAL B 1 91 ? -1.82 -16.266 -10.18 1 97.56 91 VAL B CA 1
ATOM 2215 C C . VAL B 1 91 ? -1.948 -15.867 -8.711 1 97.56 91 VAL B C 1
ATOM 2217 O O . VAL B 1 91 ? -2.424 -16.656 -7.887 1 97.56 91 VAL B O 1
ATOM 2220 N N . SER B 1 92 ? -1.471 -14.695 -8.398 1 97.56 92 SER B N 1
ATOM 2221 C CA . SER B 1 92 ? -1.615 -14.125 -7.066 1 97.56 92 SER B CA 1
ATOM 2222 C C . SER B 1 92 ? -3.006 -13.539 -6.863 1 97.56 92 SER B C 1
ATOM 2224 O O . SER B 1 92 ? -3.244 -12.367 -7.188 1 97.56 92 SER B O 1
ATOM 2226 N N . ASN B 1 93 ? -3.867 -14.359 -6.242 1 94.38 93 ASN B N 1
ATOM 2227 C CA . ASN B 1 93 ? -5.285 -14.023 -6.156 1 94.38 93 ASN B CA 1
ATOM 2228 C C . ASN B 1 93 ? -5.703 -13.719 -4.723 1 94.38 93 ASN B C 1
ATOM 2230 O O . ASN B 1 93 ? -6.746 -13.109 -4.492 1 94.38 93 ASN B O 1
ATOM 2234 N N . ALA B 1 94 ? -4.945 -14.148 -3.734 1 95.12 94 ALA B N 1
ATOM 2235 C CA . ALA B 1 94 ? -5.301 -13.977 -2.326 1 95.12 94 ALA B CA 1
ATOM 2236 C C . ALA B 1 94 ? -5.488 -12.508 -1.98 1 95.12 94 ALA B C 1
ATOM 2238 O O . ALA B 1 94 ? -4.676 -11.664 -2.361 1 95.12 94 ALA B O 1
ATOM 2239 N N . ALA B 1 95 ? -6.582 -12.227 -1.398 1 93.19 95 ALA B N 1
ATOM 2240 C CA . ALA B 1 95 ? -6.883 -10.883 -0.908 1 93.19 95 ALA B CA 1
ATOM 2241 C C . ALA B 1 95 ? -7.855 -10.93 0.266 1 93.19 95 ALA B C 1
ATOM 2243 O O . ALA B 1 95 ? -8.625 -11.891 0.403 1 93.19 95 ALA B O 1
ATOM 2244 N N . VAL B 1 96 ? -7.812 -9.898 1.084 1 92.75 96 VAL B N 1
ATOM 2245 C CA . VAL B 1 96 ? -8.758 -9.797 2.191 1 92.75 96 VAL B CA 1
ATOM 2246 C C . VAL B 1 96 ? -9.383 -8.398 2.211 1 92.75 96 VAL B C 1
ATOM 2248 O O . VAL B 1 96 ? -8.789 -7.445 1.704 1 92.75 96 VAL B O 1
ATOM 2251 N N . ASN B 1 97 ? -10.531 -8.305 2.664 1 88.44 97 ASN B N 1
ATOM 2252 C CA . ASN B 1 97 ? -11.234 -7.074 3.006 1 88.44 97 ASN B CA 1
ATOM 2253 C C . ASN B 1 97 ? -12.008 -7.211 4.312 1 88.44 97 ASN B C 1
ATOM 2255 O O . ASN B 1 97 ? -13.234 -7.348 4.297 1 88.44 97 ASN B O 1
ATOM 2259 N N . PRO B 1 98 ? -11.391 -7.027 5.375 1 85 98 PRO B N 1
ATOM 2260 C CA . PRO B 1 98 ? -12.023 -7.285 6.672 1 85 98 PRO B CA 1
ATOM 2261 C C . PRO B 1 98 ? -12.906 -6.129 7.137 1 85 98 PRO B C 1
ATOM 2263 O O . PRO B 1 98 ? -13.508 -6.203 8.211 1 85 98 PRO B O 1
ATOM 2266 N N . PHE B 1 99 ? -12.992 -5.039 6.43 1 85.25 99 PHE B N 1
ATOM 2267 C CA . PHE B 1 99 ? -13.695 -3.861 6.926 1 85.25 99 PHE B CA 1
ATOM 2268 C C . PHE B 1 99 ? -14.57 -3.254 5.84 1 85.25 99 PHE B C 1
ATOM 2270 O O . PHE B 1 99 ? -14.156 -3.152 4.684 1 85.25 99 PHE B O 1
ATOM 2277 N N . PHE B 1 100 ? -15.836 -3.021 6.203 1 82 100 PHE B N 1
ATOM 2278 C CA . PHE B 1 100 ? -16.766 -2.262 5.375 1 82 100 PHE B CA 1
ATOM 2279 C C . PHE B 1 100 ? -17.266 -1.023 6.113 1 82 100 PHE B C 1
ATOM 2281 O O . PHE B 1 100 ? -17.828 -1.129 7.203 1 82 100 PHE B O 1
ATOM 2288 N N . GLY B 1 101 ? -16.891 0.136 5.559 1 85.38 101 GLY B N 1
ATOM 2289 C CA . GLY B 1 101 ? -17.297 1.374 6.203 1 85.38 101 GLY B CA 1
ATOM 2290 C C . GLY B 1 101 ? -16.453 2.568 5.789 1 85.38 101 GLY B C 1
ATOM 2291 O O . GLY B 1 101 ? -15.789 2.537 4.754 1 85.38 101 GLY B O 1
ATOM 2292 N N . SER B 1 102 ? -16.625 3.629 6.629 1 87.25 102 SER B N 1
ATOM 2293 C CA . SER B 1 102 ? -15.914 4.871 6.359 1 87.25 102 SER B CA 1
ATOM 2294 C C . SER B 1 102 ? -14.422 4.727 6.641 1 87.25 102 SER B C 1
ATOM 2296 O O . SER B 1 102 ? -14.031 4.059 7.602 1 87.25 102 SER B O 1
ATOM 2298 N N . LEU B 1 103 ? -13.625 5.402 5.77 1 87.12 103 LEU B N 1
ATOM 2299 C CA . LEU B 1 103 ? -12.188 5.422 5.996 1 87.12 103 LEU B CA 1
ATOM 2300 C C . LEU B 1 103 ? -11.867 5.969 7.383 1 87.12 103 LEU B C 1
ATOM 2302 O O . LEU B 1 103 ? -10.859 5.586 7.988 1 87.12 103 LEU B O 1
ATOM 2306 N N . MET B 1 104 ? -12.797 6.766 7.906 1 90.56 104 MET B N 1
ATOM 2307 C CA . MET B 1 104 ? -12.602 7.387 9.211 1 90.56 104 MET B CA 1
ATOM 2308 C C . MET B 1 104 ? -12.781 6.371 10.328 1 90.56 104 MET B C 1
ATOM 2310 O O . MET B 1 104 ? -12.43 6.637 11.484 1 90.56 104 MET B O 1
ATOM 2314 N N . ASP B 1 105 ? -13.234 5.199 9.992 1 93.06 105 ASP B N 1
ATOM 2315 C CA . ASP B 1 105 ? -13.484 4.176 11 1 93.06 105 ASP B CA 1
ATOM 2316 C C . ASP B 1 105 ? -12.484 3.027 10.883 1 93.06 105 ASP B C 1
ATOM 2318 O O . ASP B 1 105 ? -12.508 2.094 11.688 1 93.06 105 ASP B O 1
ATOM 2322 N N . VAL B 1 106 ? -11.641 3.121 9.938 1 93.81 106 VAL B N 1
ATOM 2323 C CA . VAL B 1 106 ? -10.68 2.045 9.719 1 93.81 106 VAL B CA 1
ATOM 2324 C C . VAL B 1 106 ? -9.617 2.076 10.805 1 93.81 106 VAL B C 1
ATOM 2326 O O . VAL B 1 106 ? -9.047 3.133 11.094 1 93.81 106 VAL B O 1
ATOM 2329 N N . THR B 1 107 ? -9.383 0.927 11.414 1 94.75 107 THR B N 1
ATOM 2330 C CA . THR B 1 107 ? -8.391 0.835 12.484 1 94.75 107 THR B CA 1
ATOM 2331 C C . THR B 1 107 ? -7.016 0.511 11.914 1 94.75 107 THR B C 1
ATOM 2333 O O . THR B 1 107 ? -6.898 0.092 10.758 1 94.75 107 THR B O 1
ATOM 2336 N N . GLU B 1 108 ? -6.055 0.722 12.742 1 95.75 108 GLU B N 1
ATOM 2337 C CA . GLU B 1 108 ? -4.684 0.389 12.375 1 95.75 108 GLU B CA 1
ATOM 2338 C C . GLU B 1 108 ? -4.555 -1.088 12.008 1 95.75 108 GLU B C 1
ATOM 2340 O O . GLU B 1 108 ? -3.842 -1.44 11.062 1 95.75 108 GLU B O 1
ATOM 2345 N N . GLU B 1 109 ? -5.188 -1.909 12.734 1 96 109 GLU B N 1
ATOM 2346 C CA . GLU B 1 109 ? -5.117 -3.35 12.516 1 96 109 GLU B CA 1
ATOM 2347 C C . GLU B 1 109 ? -5.676 -3.727 11.148 1 96 109 GLU B C 1
ATOM 2349 O O . GLU B 1 109 ? -5.168 -4.637 10.492 1 96 109 GLU B O 1
ATOM 2354 N N . VAL B 1 110 ? -6.707 -3.098 10.703 1 95.94 110 VAL B N 1
ATOM 2355 C CA . VAL B 1 110 ? -7.309 -3.367 9.398 1 95.94 110 VAL B CA 1
ATOM 2356 C C . VAL B 1 110 ? -6.34 -2.965 8.289 1 95.94 110 VAL B C 1
ATOM 2358 O O . VAL B 1 110 ? -6.148 -3.707 7.324 1 95.94 110 VAL B O 1
ATOM 2361 N N . TRP B 1 111 ? -5.719 -1.799 8.445 1 96.94 111 TRP B N 1
ATOM 2362 C CA . TRP B 1 111 ? -4.707 -1.368 7.488 1 96.94 111 TRP B CA 1
ATOM 2363 C C . TRP B 1 111 ? -3.576 -2.385 7.398 1 96.94 111 TRP B C 1
ATOM 2365 O O . TRP B 1 111 ? -3.154 -2.758 6.301 1 96.94 111 TRP B O 1
ATOM 2375 N N . ASP B 1 112 ? -3.129 -2.83 8.562 1 97 112 ASP B N 1
ATOM 2376 C CA . ASP B 1 112 ? -2.043 -3.807 8.602 1 97 112 ASP B CA 1
ATOM 2377 C C . ASP B 1 112 ? -2.418 -5.07 7.828 1 97 112 ASP B C 1
ATOM 2379 O O . ASP B 1 112 ? -1.648 -5.547 6.992 1 97 112 ASP B O 1
ATOM 2383 N N . LYS B 1 113 ? -3.535 -5.566 8.125 1 96.88 113 LYS B N 1
ATOM 2384 C CA . LYS B 1 113 ? -3.975 -6.816 7.52 1 96.88 113 LYS B CA 1
ATOM 2385 C C . LYS B 1 113 ? -4.102 -6.68 6.004 1 96.88 113 LYS B C 1
ATOM 2387 O O . LYS B 1 113 ? -3.623 -7.531 5.254 1 96.88 113 LYS B O 1
ATOM 2392 N N . VAL B 1 114 ? -4.688 -5.625 5.539 1 96.56 114 VAL B N 1
ATOM 2393 C CA . VAL B 1 114 ? -4.953 -5.426 4.121 1 96.56 114 VAL B CA 1
ATOM 2394 C C . VAL B 1 114 ? -3.639 -5.211 3.373 1 96.56 114 VAL B C 1
ATOM 2396 O O . VAL B 1 114 ? -3.4 -5.832 2.334 1 96.56 114 VAL B O 1
ATOM 2399 N N . LEU B 1 115 ? -2.771 -4.395 3.877 1 97.69 115 LEU B N 1
ATOM 2400 C CA . LEU B 1 115 ? -1.51 -4.121 3.197 1 97.69 115 LEU B CA 1
ATOM 2401 C C . LEU B 1 115 ? -0.594 -5.34 3.24 1 97.69 115 LEU B C 1
ATOM 2403 O O . LEU B 1 115 ? 0.14 -5.605 2.287 1 97.69 115 LEU B O 1
ATOM 2407 N N . ASP B 1 116 ? -0.705 -6.074 4.312 1 97.81 116 ASP B N 1
ATOM 2408 C CA . ASP B 1 116 ? 0.109 -7.277 4.473 1 97.81 116 ASP B CA 1
ATOM 2409 C C . ASP B 1 116 ? -0.301 -8.359 3.475 1 97.81 116 ASP B C 1
ATOM 2411 O O . ASP B 1 116 ? 0.539 -8.883 2.744 1 97.81 116 ASP B O 1
ATOM 2415 N N . ILE B 1 117 ? -1.526 -8.594 3.422 1 97.69 117 ILE B N 1
ATOM 2416 C CA . ILE B 1 117 ? -2.018 -9.734 2.658 1 97.69 117 ILE B CA 1
ATOM 2417 C C . ILE B 1 117 ? -2.141 -9.359 1.185 1 97.69 117 ILE B C 1
ATOM 2419 O O . ILE B 1 117 ? -1.723 -10.109 0.304 1 97.69 117 ILE B O 1
ATOM 2423 N N . ASN B 1 118 ? -2.67 -8.211 0.906 1 96.5 118 ASN B N 1
ATOM 2424 C CA . ASN B 1 118 ? -3.033 -7.867 -0.465 1 96.5 118 ASN B CA 1
ATOM 2425 C C . ASN B 1 118 ? -1.828 -7.363 -1.252 1 96.5 118 ASN B C 1
ATOM 2427 O O . ASN B 1 118 ? -1.771 -7.516 -2.473 1 96.5 118 ASN B O 1
ATOM 2431 N N . VAL B 1 119 ? -0.898 -6.727 -0.545 1 97.12 119 VAL B N 1
ATOM 2432 C CA . VAL B 1 119 ? 0.186 -6.078 -1.273 1 97.12 119 VAL B CA 1
ATOM 2433 C C . VAL B 1 119 ? 1.505 -6.789 -0.977 1 97.12 119 VAL B C 1
ATOM 2435 O O . VAL B 1 119 ? 2.094 -7.414 -1.862 1 97.12 119 VAL B O 1
ATOM 2438 N N . LYS B 1 120 ? 1.868 -6.801 0.263 1 97.94 120 LYS B N 1
ATOM 2439 C CA . LYS B 1 120 ? 3.168 -7.348 0.64 1 97.94 120 LYS B CA 1
ATOM 2440 C C . LYS B 1 120 ? 3.27 -8.828 0.272 1 97.94 120 LYS B C 1
ATOM 2442 O O . LYS B 1 120 ? 4.277 -9.266 -0.286 1 97.94 120 LYS B O 1
ATOM 2447 N N . ALA B 1 121 ? 2.248 -9.57 0.563 1 98.19 121 ALA B N 1
ATOM 2448 C CA . ALA B 1 121 ? 2.277 -11.008 0.291 1 98.19 121 ALA B CA 1
ATOM 2449 C C . ALA B 1 121 ? 2.428 -11.281 -1.203 1 98.19 121 ALA B C 1
ATOM 2451 O O . ALA B 1 121 ? 3.117 -12.219 -1.604 1 98.19 121 ALA B O 1
ATOM 2452 N N . ALA B 1 122 ? 1.765 -10.508 -2.041 1 97.31 122 ALA B N 1
ATOM 2453 C CA . ALA B 1 122 ? 1.885 -10.664 -3.486 1 97.31 122 ALA B CA 1
ATOM 2454 C C . ALA B 1 122 ? 3.322 -10.438 -3.945 1 97.31 122 ALA B C 1
ATOM 2456 O O . ALA B 1 122 ? 3.842 -11.195 -4.773 1 97.31 122 ALA B O 1
ATOM 2457 N N . ALA B 1 123 ? 3.939 -9.422 -3.428 1 97.31 123 ALA B N 1
ATOM 2458 C CA . ALA B 1 123 ? 5.336 -9.141 -3.75 1 97.31 123 ALA B CA 1
ATOM 2459 C C . ALA B 1 123 ? 6.242 -10.289 -3.307 1 97.31 123 ALA B C 1
ATOM 2461 O O . ALA B 1 123 ? 7.117 -10.727 -4.059 1 97.31 123 ALA B O 1
ATOM 2462 N N . LEU B 1 124 ? 6.012 -10.781 -2.143 1 97.94 124 LEU B N 1
ATOM 2463 C CA . LEU B 1 124 ? 6.875 -11.812 -1.576 1 97.94 124 LEU B CA 1
ATOM 2464 C C . LEU B 1 124 ? 6.648 -13.156 -2.27 1 97.94 124 LEU B C 1
ATOM 2466 O O . LEU B 1 124 ? 7.582 -13.945 -2.42 1 97.94 124 LEU B O 1
ATOM 2470 N N . LEU B 1 125 ? 5.406 -13.367 -2.617 1 98.06 125 LEU B N 1
ATOM 2471 C CA . LEU B 1 125 ? 5.121 -14.57 -3.4 1 98.06 125 LEU B CA 1
ATOM 2472 C C . LEU B 1 125 ? 5.859 -14.531 -4.734 1 98.06 125 LEU B C 1
ATOM 2474 O O . LEU B 1 125 ? 6.418 -15.547 -5.164 1 98.06 125 LEU B O 1
ATOM 2478 N N . THR B 1 126 ? 5.812 -13.391 -5.398 1 97.31 126 THR B N 1
ATOM 2479 C CA . THR B 1 126 ? 6.543 -13.195 -6.645 1 97.31 126 THR B CA 1
ATOM 2480 C C . THR B 1 126 ? 8.031 -13.492 -6.453 1 97.31 126 THR B C 1
ATOM 2482 O O . THR B 1 126 ? 8.633 -14.219 -7.246 1 97.31 126 THR B O 1
ATOM 2485 N N . LYS B 1 127 ? 8.562 -12.977 -5.402 1 96.44 127 LYS B N 1
ATOM 2486 C CA . LYS B 1 127 ? 9.961 -13.203 -5.074 1 96.44 127 LYS B CA 1
ATOM 2487 C C . LYS B 1 127 ? 10.258 -14.688 -4.922 1 96.44 127 LYS B C 1
ATOM 2489 O O . LYS B 1 127 ? 11.32 -15.164 -5.336 1 96.44 127 LYS B O 1
ATOM 2494 N N . ALA B 1 128 ? 9.375 -15.414 -4.383 1 97.44 128 ALA B N 1
ATOM 2495 C CA . ALA B 1 128 ? 9.562 -16.844 -4.102 1 97.44 128 ALA B CA 1
ATOM 2496 C C . ALA B 1 128 ? 9.508 -17.672 -5.383 1 97.44 128 ALA B C 1
ATOM 2498 O O . ALA B 1 128 ? 10.188 -18.688 -5.5 1 97.44 128 ALA B O 1
ATOM 2499 N N . VAL B 1 129 ? 8.773 -17.234 -6.395 1 98.06 129 VAL B N 1
ATOM 2500 C CA . VAL B 1 129 ? 8.508 -18.094 -7.535 1 98.06 129 VAL B CA 1
ATOM 2501 C C . VAL B 1 129 ? 9.5 -17.797 -8.656 1 98.06 129 VAL B C 1
ATOM 2503 O O . VAL B 1 129 ? 9.781 -18.656 -9.492 1 98.06 129 VAL B O 1
ATOM 2506 N N . VAL B 1 130 ? 10.07 -16.609 -8.703 1 97.62 130 VAL B N 1
ATOM 2507 C CA . VAL B 1 130 ? 10.828 -16.109 -9.859 1 97.62 130 VAL B CA 1
ATOM 2508 C C . VAL B 1 130 ? 12.062 -16.984 -10.078 1 97.62 130 VAL B C 1
ATOM 2510 O O . VAL B 1 130 ? 12.367 -17.359 -11.211 1 97.62 130 VAL B O 1
ATOM 2513 N N . PRO B 1 131 ? 12.773 -17.391 -8.984 1 97.19 131 PRO B N 1
ATOM 2514 C CA . PRO B 1 131 ? 13.922 -18.266 -9.219 1 97.19 131 PRO B CA 1
ATOM 2515 C C . PRO B 1 131 ? 13.539 -19.578 -9.898 1 97.19 131 PRO B C 1
ATOM 2517 O O . PRO B 1 131 ? 14.273 -20.078 -10.75 1 97.19 131 PRO B O 1
ATOM 2520 N N . GLU B 1 132 ? 12.406 -20.094 -9.539 1 98.12 132 GLU B N 1
ATOM 2521 C CA . GLU B 1 132 ? 11.953 -21.344 -10.148 1 98.12 132 GLU B CA 1
ATOM 2522 C C . GLU B 1 132 ? 11.516 -21.125 -11.594 1 98.12 132 GLU B C 1
ATOM 2524 O O . GLU B 1 132 ? 11.711 -22 -12.438 1 98.12 132 GLU B O 1
ATOM 2529 N N . MET B 1 133 ? 10.938 -19.969 -11.883 1 98.12 133 MET B N 1
ATOM 2530 C CA . MET B 1 133 ? 10.57 -19.609 -13.25 1 98.12 133 MET B CA 1
ATOM 2531 C C . MET B 1 133 ? 11.805 -19.453 -14.125 1 98.12 133 MET B C 1
ATOM 2533 O O . MET B 1 133 ? 11.828 -19.891 -15.273 1 98.12 133 MET B O 1
ATOM 2537 N N . ALA B 1 134 ? 12.766 -18.859 -13.508 1 96.19 134 ALA B N 1
ATOM 2538 C CA . ALA B 1 134 ? 14 -18.609 -14.25 1 96.19 134 ALA B CA 1
ATOM 2539 C C . ALA B 1 134 ? 14.656 -19.922 -14.672 1 96.19 134 ALA B C 1
ATOM 2541 O O . ALA B 1 134 ? 15.188 -20.031 -15.781 1 96.19 134 ALA B O 1
ATOM 2542 N N . LYS B 1 135 ? 14.594 -20.891 -13.812 1 96.62 135 LYS B N 1
ATOM 2543 C CA . LYS B 1 135 ? 15.156 -22.188 -14.125 1 96.62 135 LYS B CA 1
ATOM 2544 C C . LYS B 1 135 ? 14.469 -22.812 -15.328 1 96.62 135 LYS B C 1
ATOM 2546 O O . LYS B 1 135 ? 15.07 -23.609 -16.062 1 96.62 135 LYS B O 1
ATOM 2551 N N . ARG B 1 136 ? 13.297 -22.406 -15.57 1 96 136 ARG B N 1
ATOM 2552 C CA . ARG B 1 136 ? 12.508 -22.984 -16.656 1 96 136 ARG B CA 1
ATOM 2553 C C . ARG B 1 136 ? 12.531 -22.078 -17.891 1 96 136 ARG B C 1
ATOM 2555 O O . ARG B 1 136 ? 11.797 -22.312 -18.844 1 96 136 ARG B O 1
ATOM 2562 N N . GLY B 1 137 ? 13.312 -21.062 -17.828 1 96.12 137 GLY B N 1
ATOM 2563 C CA . GLY B 1 137 ? 13.5 -20.172 -18.969 1 96.12 137 GLY B CA 1
ATOM 2564 C C . GLY B 1 137 ? 12.57 -18.969 -18.938 1 96.12 137 GLY B C 1
ATOM 2565 O O . GLY B 1 137 ? 12.562 -18.172 -19.891 1 96.12 137 GLY B O 1
ATOM 2566 N N . GLY B 1 138 ? 11.727 -18.875 -17.953 1 97.19 138 GLY B N 1
ATOM 2567 C CA . GLY B 1 138 ? 10.805 -17.75 -17.828 1 97.19 138 GLY B CA 1
ATOM 2568 C C . GLY B 1 138 ? 9.477 -18.141 -17.219 1 97.19 138 GLY B C 1
ATOM 2569 O O . GLY B 1 138 ? 9.297 -19.281 -16.781 1 97.19 138 GLY B O 1
ATOM 2570 N N . GLY B 1 139 ? 8.602 -17.156 -17.188 1 97.5 139 GLY B N 1
ATOM 2571 C CA . GLY B 1 139 ? 7.289 -17.438 -16.625 1 97.5 139 GLY B CA 1
ATOM 2572 C C . GLY B 1 139 ? 6.332 -16.266 -16.734 1 97.5 139 GLY B C 1
ATOM 2573 O O . GLY B 1 139 ? 6.617 -15.289 -17.438 1 97.5 139 GLY B O 1
ATOM 2574 N N . SER B 1 140 ? 5.148 -16.438 -16.156 1 97.12 140 SER B N 1
ATOM 2575 C CA . SER B 1 140 ? 4.094 -15.43 -16.172 1 97.12 140 SER B CA 1
ATOM 2576 C C . SER B 1 140 ? 3.449 -15.281 -14.797 1 97.12 140 SER B C 1
ATOM 2578 O O . SER B 1 140 ? 3.084 -16.266 -14.164 1 97.12 140 SER B O 1
ATOM 2580 N N . ILE B 1 141 ? 3.395 -14.055 -14.328 1 96.75 141 ILE B N 1
ATOM 2581 C CA . ILE B 1 141 ? 2.748 -13.742 -13.062 1 96.75 141 ILE B CA 1
ATOM 2582 C C . ILE B 1 141 ? 1.521 -12.867 -13.312 1 96.75 141 ILE B C 1
ATOM 2584 O O . ILE B 1 141 ? 1.602 -11.867 -14.031 1 96.75 141 ILE B O 1
ATOM 2588 N N . VAL B 1 142 ? 0.399 -13.289 -12.82 1 94.94 142 VAL B N 1
ATOM 2589 C CA . VAL B 1 142 ? -0.841 -12.516 -12.875 1 94.94 142 VAL B CA 1
ATOM 2590 C C . VAL B 1 142 ? -1.248 -12.094 -11.469 1 94.94 142 VAL B C 1
ATOM 2592 O O . VAL B 1 142 ? -1.473 -12.938 -10.594 1 94.94 142 VAL B O 1
ATOM 2595 N N . ILE B 1 143 ? -1.274 -10.828 -11.25 1 94.19 143 ILE B N 1
ATOM 2596 C CA . ILE B 1 143 ? -1.744 -10.258 -9.984 1 94.19 143 ILE B CA 1
ATOM 2597 C C . ILE B 1 143 ? -3.203 -9.828 -10.125 1 94.19 143 ILE B C 1
ATOM 2599 O O . ILE B 1 143 ? -3.539 -9.016 -10.984 1 94.19 143 ILE B O 1
ATOM 2603 N N . VAL B 1 144 ? -4.059 -10.43 -9.328 1 89.75 144 VAL B N 1
ATOM 2604 C CA . VAL B 1 144 ? -5.488 -10.156 -9.438 1 89.75 144 VAL B CA 1
ATOM 2605 C C . VAL B 1 144 ? -5.828 -8.891 -8.656 1 89.75 144 VAL B C 1
ATOM 2607 O O . VAL B 1 144 ? -5.633 -8.836 -7.438 1 89.75 144 VAL B O 1
ATOM 2610 N N . SER B 1 145 ? -6.199 -7.891 -9.328 1 82.62 145 SER B N 1
ATOM 2611 C CA . SER B 1 145 ? -6.625 -6.621 -8.75 1 82.62 145 SER B CA 1
ATOM 2612 C C . SER B 1 145 ? -8.109 -6.371 -8.992 1 82.62 145 SER B C 1
ATOM 2614 O O . SER B 1 145 ? -8.867 -7.309 -9.234 1 82.62 145 SER B O 1
ATOM 2616 N N . SER B 1 146 ? -8.766 -5.328 -8.562 1 62.56 146 SER B N 1
ATOM 2617 C CA . SER B 1 146 ? -10.156 -4.965 -8.789 1 62.56 146 SER B CA 1
ATOM 2618 C C . SER B 1 146 ? -10.266 -3.625 -9.508 1 62.56 146 SER B C 1
ATOM 2620 O O . SER B 1 146 ? -9.297 -2.863 -9.562 1 62.56 146 SER B O 1
ATOM 2622 N N . ILE B 1 147 ? -11.297 -3.498 -10.461 1 49.34 147 ILE B N 1
ATOM 2623 C CA . ILE B 1 147 ? -11.586 -2.219 -11.102 1 49.34 147 ILE B CA 1
ATOM 2624 C C . ILE B 1 147 ? -11.664 -1.119 -10.047 1 49.34 147 ILE B C 1
ATOM 2626 O O . ILE B 1 147 ? -11.406 0.051 -10.336 1 49.34 147 ILE B O 1
ATOM 2630 N N . GLY B 1 148 ? -12.109 -1.439 -8.836 1 48.56 148 GLY B N 1
ATOM 2631 C CA . GLY B 1 148 ? -12.203 -0.408 -7.816 1 48.56 148 GLY B CA 1
ATOM 2632 C C . GLY B 1 148 ? -10.93 0.399 -7.664 1 48.56 148 GLY B C 1
ATOM 2633 O O . GLY B 1 148 ? -10.906 1.401 -6.945 1 48.56 148 GLY B O 1
ATOM 2634 N N . ALA B 1 149 ? -9.82 -0.044 -8.266 1 47.53 149 ALA B N 1
ATOM 2635 C CA . ALA B 1 149 ? -8.578 0.711 -8.219 1 47.53 149 ALA B CA 1
ATOM 2636 C C . ALA B 1 149 ? -8.711 2.047 -8.945 1 47.53 149 ALA B C 1
ATOM 2638 O O . ALA B 1 149 ? -8.117 3.045 -8.539 1 47.53 149 ALA B O 1
ATOM 2639 N N . TYR B 1 150 ? -9.617 2.049 -9.961 1 48.31 150 TYR B N 1
ATOM 2640 C CA . TYR B 1 150 ? -9.773 3.277 -10.734 1 48.31 150 TYR B CA 1
ATOM 2641 C C . TYR B 1 150 ? -11.086 3.973 -10.391 1 48.31 150 TYR B C 1
ATOM 2643 O O . TYR B 1 150 ? -11.219 5.188 -10.555 1 48.31 150 TYR B O 1
ATOM 2651 N N . SER B 1 151 ? -12.031 3.215 -9.953 1 53.31 151 SER B N 1
ATOM 2652 C CA . SER B 1 151 ? -13.289 3.74 -9.438 1 53.31 151 SER B CA 1
ATOM 2653 C C . SER B 1 151 ? -13.617 3.156 -8.062 1 53.31 151 SER B C 1
ATOM 2655 O O . SER B 1 151 ? -14.203 2.078 -7.965 1 53.31 151 SER B O 1
ATOM 2657 N N . PRO B 1 152 ? -13.172 3.936 -7.047 1 58.81 152 PRO B N 1
ATOM 2658 C CA . PRO B 1 152 ? -13.297 3.373 -5.703 1 58.81 152 PRO B CA 1
ATOM 2659 C C . PRO B 1 152 ? -14.75 3.111 -5.309 1 58.81 152 PRO B C 1
ATOM 2661 O O . PRO B 1 152 ? -15.633 3.906 -5.637 1 58.81 152 PRO B O 1
ATOM 2664 N N . PHE B 1 153 ? -14.969 1.836 -4.945 1 62.41 153 PHE B N 1
ATOM 2665 C CA . PHE B 1 153 ? -16.234 1.55 -4.277 1 62.41 153 PHE B CA 1
ATOM 2666 C C . PHE B 1 153 ? -16.312 2.268 -2.938 1 62.41 153 PHE B C 1
ATOM 2668 O O . PHE B 1 153 ? -15.375 2.211 -2.139 1 62.41 153 PHE B O 1
ATOM 2675 N N . PRO B 1 154 ? -17.406 2.951 -2.879 1 65.12 154 PRO B N 1
ATOM 2676 C CA . PRO B 1 154 ? -17.562 3.605 -1.577 1 65.12 154 PRO B CA 1
ATOM 2677 C C . PRO B 1 154 ? -17.5 2.621 -0.411 1 65.12 154 PRO B C 1
ATOM 2679 O O . PRO B 1 154 ? -17.969 1.488 -0.525 1 65.12 154 PRO B O 1
ATOM 2682 N N . SER B 1 155 ? -16.766 2.803 0.599 1 68.81 155 SER B N 1
ATOM 2683 C CA . SER B 1 155 ? -16.734 2.117 1.886 1 68.81 155 SER B CA 1
ATOM 2684 C C . SER B 1 155 ? -15.734 0.972 1.886 1 68.81 155 SER B C 1
ATOM 2686 O O . SER B 1 155 ? -15.719 0.15 2.805 1 68.81 155 SER B O 1
ATOM 2688 N N . LEU B 1 156 ? -14.992 0.865 0.797 1 71.69 156 LEU B N 1
ATOM 2689 C CA . LEU B 1 156 ? -13.945 -0.152 0.768 1 71.69 156 LEU B CA 1
ATOM 2690 C C . LEU B 1 156 ? -12.562 0.489 0.744 1 71.69 156 LEU B C 1
ATOM 2692 O O . LEU B 1 156 ? -11.672 0.031 0.023 1 71.69 156 LEU B O 1
ATOM 2696 N N . GLY B 1 157 ? -12.297 1.399 1.557 1 84.44 157 GLY B N 1
ATOM 2697 C CA . GLY B 1 157 ? -11.156 2.301 1.509 1 84.44 157 GLY B CA 1
ATOM 2698 C C . GLY B 1 157 ? -9.828 1.575 1.432 1 84.44 157 GLY B C 1
ATOM 2699 O O . GLY B 1 157 ? -9.148 1.628 0.406 1 84.44 157 GLY B O 1
ATOM 2700 N N . PRO B 1 158 ? -9.508 0.728 2.514 1 89.88 158 PRO B N 1
ATOM 2701 C CA . PRO B 1 158 ? -8.211 0.053 2.49 1 89.88 158 PRO B CA 1
ATOM 2702 C C . PRO B 1 158 ? -8.086 -0.954 1.348 1 89.88 158 PRO B C 1
ATOM 2704 O O . PRO B 1 158 ? -7.02 -1.081 0.742 1 89.88 158 PRO B O 1
ATOM 2707 N N . TYR B 1 159 ? -9.141 -1.582 1.064 1 90.62 159 TYR B N 1
ATOM 2708 C CA . TYR B 1 159 ? -9.148 -2.533 -0.041 1 90.62 159 TYR B CA 1
ATOM 2709 C C . TYR B 1 159 ? -8.867 -1.832 -1.365 1 90.62 159 TYR B C 1
ATOM 2711 O O . TYR B 1 159 ? -7.996 -2.262 -2.129 1 90.62 159 TYR B O 1
ATOM 2719 N N . ASN B 1 160 ? -9.555 -0.759 -1.639 1 88.06 160 ASN B N 1
ATOM 2720 C CA . ASN B 1 160 ? -9.328 0.023 -2.85 1 88.06 160 ASN B CA 1
ATOM 2721 C C . ASN B 1 160 ? -7.887 0.514 -2.939 1 88.06 160 ASN B C 1
ATOM 2723 O O . ASN B 1 160 ? -7.281 0.486 -4.016 1 88.06 160 ASN B O 1
ATOM 2727 N N . VAL B 1 161 ? -7.375 0.951 -1.851 1 91.56 161 VAL B N 1
ATOM 2728 C CA . VAL B 1 161 ? -6.004 1.447 -1.8 1 91.56 161 VAL B CA 1
ATOM 2729 C C . VAL B 1 161 ? -5.031 0.32 -2.145 1 91.56 161 VAL B C 1
ATOM 2731 O O . VAL B 1 161 ? -4.086 0.52 -2.908 1 91.56 161 VAL B O 1
ATOM 2734 N N . SER B 1 162 ? -5.273 -0.833 -1.598 1 93.31 162 SER B N 1
ATOM 2735 C CA . SER B 1 162 ? -4.406 -1.978 -1.871 1 93.31 162 SER B CA 1
ATOM 2736 C C . SER B 1 162 ? -4.449 -2.361 -3.348 1 93.31 162 SER B C 1
ATOM 2738 O O . SER B 1 162 ? -3.426 -2.73 -3.926 1 93.31 162 SER B O 1
ATOM 2740 N N . LYS B 1 163 ? -5.598 -2.342 -3.896 1 89.06 163 LYS B N 1
ATOM 2741 C CA . LYS B 1 163 ? -5.723 -2.676 -5.312 1 89.06 163 LYS B CA 1
ATOM 2742 C C . LYS B 1 163 ? -4.98 -1.667 -6.184 1 89.06 163 LYS B C 1
ATOM 2744 O O . LYS B 1 163 ? -4.391 -2.033 -7.203 1 89.06 163 LYS B O 1
ATOM 2749 N N . THR B 1 164 ? -5.031 -0.425 -5.816 1 87.5 164 THR B N 1
ATOM 2750 C CA . THR B 1 164 ? -4.234 0.585 -6.504 1 87.5 164 THR B CA 1
ATOM 2751 C C . THR B 1 164 ? -2.744 0.305 -6.34 1 87.5 164 THR B C 1
ATOM 2753 O O . THR B 1 164 ? -1.975 0.43 -7.293 1 87.5 164 THR B O 1
ATOM 2756 N N . ALA B 1 165 ? -2.391 -0.037 -5.145 1 92.44 165 ALA B N 1
ATOM 2757 C CA . ALA B 1 165 ? -0.998 -0.38 -4.875 1 92.44 165 ALA B CA 1
ATOM 2758 C C . ALA B 1 165 ? -0.525 -1.514 -5.781 1 92.44 165 ALA B C 1
ATOM 2760 O O . ALA B 1 165 ? 0.621 -1.517 -6.234 1 92.44 165 ALA B O 1
ATOM 2761 N N . LEU B 1 166 ? -1.378 -2.428 -6.055 1 92.38 166 LEU B N 1
ATOM 2762 C CA . LEU B 1 166 ? -1.037 -3.586 -6.875 1 92.38 166 LEU B CA 1
ATOM 2763 C C . LEU B 1 166 ? -0.714 -3.164 -8.305 1 92.38 166 LEU B C 1
ATOM 2765 O O . LEU B 1 166 ? 0.113 -3.791 -8.969 1 92.38 166 LEU B O 1
ATOM 2769 N N . LEU B 1 167 ? -1.352 -2.098 -8.734 1 86.44 167 LEU B N 1
ATOM 2770 C CA . LEU B 1 167 ? -0.994 -1.568 -10.047 1 86.44 167 LEU B CA 1
ATOM 2771 C C . LEU B 1 167 ? 0.465 -1.125 -10.078 1 86.44 167 LEU B C 1
ATOM 2773 O O . LEU B 1 167 ? 1.195 -1.434 -11.016 1 86.44 167 LEU B O 1
ATOM 2777 N N . GLY B 1 168 ? 0.838 -0.359 -9.047 1 88.44 168 GLY B N 1
ATOM 2778 C CA . GLY B 1 168 ? 2.234 0.029 -8.938 1 88.44 168 GLY B CA 1
ATOM 2779 C C . GLY B 1 168 ? 3.176 -1.155 -8.812 1 88.44 168 GLY B C 1
ATOM 2780 O O . GLY B 1 168 ? 4.238 -1.175 -9.438 1 88.44 168 GLY B O 1
ATOM 2781 N N . LEU B 1 169 ? 2.783 -2.094 -8.047 1 92.56 169 LEU B N 1
ATOM 2782 C CA . LEU B 1 169 ? 3.584 -3.301 -7.891 1 92.56 169 LEU B CA 1
ATOM 2783 C C . LEU B 1 169 ? 3.766 -4.012 -9.227 1 92.56 169 LEU B C 1
ATOM 2785 O O . LEU B 1 169 ? 4.879 -4.41 -9.578 1 92.56 169 LEU B O 1
ATOM 2789 N N . THR B 1 170 ? 2.664 -4.188 -9.938 1 91.38 170 THR B N 1
ATOM 2790 C CA . THR B 1 170 ? 2.686 -4.855 -11.234 1 91.38 170 THR B CA 1
ATOM 2791 C C . THR B 1 170 ? 3.654 -4.16 -12.188 1 91.38 170 THR B C 1
ATOM 2793 O O . THR B 1 170 ? 4.484 -4.812 -12.82 1 91.38 170 THR B O 1
ATOM 2796 N N . LYS B 1 171 ? 3.549 -2.875 -12.258 1 88.62 171 LYS B N 1
ATOM 2797 C CA . LYS B 1 171 ? 4.398 -2.102 -13.164 1 88.62 171 LYS B CA 1
ATOM 2798 C C . LYS B 1 171 ? 5.871 -2.27 -12.805 1 88.62 171 LYS B C 1
ATOM 2800 O O . LYS B 1 171 ? 6.707 -2.49 -13.688 1 88.62 171 LYS B O 1
ATOM 2805 N N . ASN B 1 172 ? 6.199 -2.16 -11.539 1 90 172 ASN B N 1
ATOM 2806 C CA . ASN B 1 172 ? 7.586 -2.289 -11.102 1 90 172 ASN B CA 1
ATOM 2807 C C . ASN B 1 172 ? 8.125 -3.697 -11.344 1 90 172 ASN B C 1
ATOM 2809 O O . ASN B 1 172 ? 9.242 -3.861 -11.82 1 90 172 ASN B O 1
ATOM 2813 N N . LEU B 1 173 ? 7.332 -4.645 -11.07 1 92.44 173 LEU B N 1
ATOM 2814 C CA . LEU B 1 173 ? 7.746 -6.031 -11.281 1 92.44 173 LEU B CA 1
ATOM 2815 C C . LEU B 1 173 ? 7.934 -6.324 -12.766 1 92.44 173 LEU B C 1
ATOM 2817 O O . LEU B 1 173 ? 8.875 -7.027 -13.148 1 92.44 173 LEU B O 1
ATOM 2821 N N . ALA B 1 174 ? 6.984 -5.859 -13.609 1 91.44 174 ALA B N 1
ATOM 2822 C CA . ALA B 1 174 ? 7.074 -6.09 -15.047 1 91.44 174 ALA B CA 1
ATOM 2823 C C . ALA B 1 174 ? 8.406 -5.598 -15.594 1 91.44 174 ALA B C 1
ATOM 2825 O O . ALA B 1 174 ? 9.031 -6.273 -16.422 1 91.44 174 ALA B O 1
ATOM 2826 N N . ILE B 1 175 ? 8.82 -4.465 -15.133 1 88.69 175 ILE B N 1
ATOM 2827 C CA . ILE B 1 175 ? 10.062 -3.863 -15.602 1 88.69 175 ILE B CA 1
ATOM 2828 C C . ILE B 1 175 ? 11.25 -4.672 -15.094 1 88.69 175 ILE B C 1
ATOM 2830 O O . ILE B 1 175 ? 12.125 -5.066 -15.867 1 88.69 175 ILE B O 1
ATOM 2834 N N . GLU B 1 176 ? 11.312 -5.047 -13.883 1 90 176 GLU B N 1
ATOM 2835 C CA . GLU B 1 176 ? 12.484 -5.652 -13.258 1 90 176 GLU B CA 1
ATOM 2836 C C . GLU B 1 176 ? 12.609 -7.125 -13.633 1 90 176 GLU B C 1
ATOM 2838 O O . GLU B 1 176 ? 13.719 -7.652 -13.734 1 90 176 GLU B O 1
ATOM 2843 N N . LEU B 1 177 ? 11.5 -7.742 -13.883 1 93.12 177 LEU B N 1
ATOM 2844 C CA . LEU B 1 177 ? 11.547 -9.188 -14.086 1 93.12 177 LEU B CA 1
ATOM 2845 C C . LEU B 1 177 ? 11.703 -9.523 -15.562 1 93.12 177 LEU B C 1
ATOM 2847 O O . LEU B 1 177 ? 11.836 -10.695 -15.93 1 93.12 177 LEU B O 1
ATOM 2851 N N . ALA B 1 178 ? 11.688 -8.508 -16.375 1 90.62 178 ALA B N 1
ATOM 2852 C CA . ALA B 1 178 ? 11.914 -8.719 -17.812 1 90.62 178 ALA B CA 1
ATOM 2853 C C . ALA B 1 178 ? 13.25 -9.414 -18.062 1 90.62 178 ALA B C 1
ATOM 2855 O O . ALA B 1 178 ? 13.359 -10.25 -18.953 1 90.62 178 ALA B O 1
ATOM 2856 N N . GLU B 1 179 ? 14.219 -9.109 -17.219 1 91.06 179 GLU B N 1
ATOM 2857 C CA . GLU B 1 179 ? 15.547 -9.688 -17.391 1 91.06 179 GLU B CA 1
ATOM 2858 C C . GLU B 1 179 ? 15.539 -11.188 -17.109 1 91.06 179 GLU B C 1
ATOM 2860 O O . GLU B 1 179 ? 16.438 -11.914 -17.531 1 91.06 179 GLU B O 1
ATOM 2865 N N . TRP B 1 180 ? 14.531 -11.672 -16.438 1 93.44 180 TRP B N 1
ATOM 2866 C CA . TRP B 1 180 ? 14.391 -13.086 -16.125 1 93.44 180 TRP B CA 1
ATOM 2867 C C . TRP B 1 180 ? 13.414 -13.766 -17.078 1 93.44 180 TRP B C 1
ATOM 2869 O O . TRP B 1 180 ? 13.039 -14.922 -16.859 1 93.44 180 TRP B O 1
ATOM 2879 N N . ASN B 1 181 ? 12.938 -13.008 -18.047 1 95.12 181 ASN B N 1
ATOM 2880 C CA . ASN B 1 181 ? 11.945 -13.508 -19 1 95.12 181 ASN B CA 1
ATOM 2881 C C . ASN B 1 181 ? 10.641 -13.875 -18.297 1 95.12 181 ASN B C 1
ATOM 2883 O O . ASN B 1 181 ? 10.031 -14.906 -18.594 1 95.12 181 ASN B O 1
ATOM 2887 N N . VAL B 1 182 ? 10.344 -13.07 -17.297 1 95.94 182 VAL B N 1
ATOM 2888 C CA . VAL B 1 182 ? 9.086 -13.25 -16.578 1 95.94 182 VAL B CA 1
ATOM 2889 C C . VAL B 1 182 ? 8.164 -12.062 -16.859 1 95.94 182 VAL B C 1
ATOM 2891 O O . VAL B 1 182 ? 8.539 -10.906 -16.641 1 95.94 182 VAL B O 1
ATOM 2894 N N . ARG B 1 183 ? 7.004 -12.352 -17.406 1 94 183 ARG B N 1
ATOM 2895 C CA . ARG B 1 183 ? 6.004 -11.305 -17.625 1 94 183 ARG B CA 1
ATOM 2896 C C . ARG B 1 183 ? 5.098 -11.141 -16.422 1 94 183 ARG B C 1
ATOM 2898 O O . ARG B 1 183 ? 4.742 -12.125 -15.758 1 94 183 ARG B O 1
ATOM 2905 N N . VAL B 1 184 ? 4.75 -9.898 -16.062 1 94 184 VAL B N 1
ATOM 2906 C CA . VAL B 1 184 ? 3.869 -9.586 -14.938 1 94 184 VAL B CA 1
ATOM 2907 C C . VAL B 1 184 ? 2.705 -8.727 -15.422 1 94 184 VAL B C 1
ATOM 2909 O O . VAL B 1 184 ? 2.916 -7.68 -16.047 1 94 184 VAL B O 1
ATOM 2912 N N . ASN B 1 185 ? 1.475 -9.258 -15.18 1 88.5 185 ASN B N 1
ATOM 2913 C CA . ASN B 1 185 ? 0.265 -8.531 -15.547 1 88.5 185 ASN B CA 1
ATOM 2914 C C . ASN B 1 185 ? -0.735 -8.484 -14.398 1 88.5 185 ASN B C 1
ATOM 2916 O O . ASN B 1 185 ? -0.625 -9.258 -13.445 1 88.5 185 ASN B O 1
ATOM 2920 N N . CYS B 1 186 ? -1.56 -7.5 -14.445 1 87.5 186 CYS B N 1
ATOM 2921 C CA . CYS B 1 186 ? -2.609 -7.359 -13.445 1 87.5 186 CYS B CA 1
ATOM 2922 C C . CYS B 1 186 ? -3.979 -7.656 -14.039 1 87.5 186 CYS B C 1
ATOM 2924 O O . CYS B 1 186 ? -4.266 -7.258 -15.172 1 87.5 186 CYS B O 1
ATOM 2926 N N . LEU B 1 187 ? -4.766 -8.461 -13.367 1 79.62 187 LEU B N 1
ATOM 2927 C CA . LEU B 1 187 ? -6.148 -8.734 -13.75 1 79.62 187 LEU B CA 1
ATOM 2928 C C . LEU B 1 187 ? -7.109 -7.805 -13.008 1 79.62 187 LEU B C 1
ATOM 2930 O O . LEU B 1 187 ? -7.086 -7.734 -11.781 1 79.62 187 LEU B O 1
ATOM 2934 N N . ARG B 1 188 ? -7.844 -6.973 -13.758 1 69.62 188 ARG B N 1
ATOM 2935 C CA . ARG B 1 188 ? -8.844 -6.07 -13.195 1 69.62 188 ARG B CA 1
ATOM 2936 C C . ARG B 1 188 ? -10.234 -6.684 -13.258 1 69.62 188 ARG B C 1
ATOM 2938 O O . ARG B 1 188 ? -10.711 -7.043 -14.336 1 69.62 188 ARG B O 1
ATOM 2945 N N . LEU B 1 189 ? -10.766 -7.008 -12.125 1 60.5 189 LEU B N 1
ATOM 2946 C CA . LEU B 1 189 ? -12.102 -7.582 -12.078 1 60.5 189 LEU B CA 1
ATOM 2947 C C . LEU B 1 189 ? -13.164 -6.488 -12.031 1 60.5 189 LEU B C 1
ATOM 2949 O O . LEU B 1 189 ? -13.031 -5.52 -11.281 1 60.5 189 LEU B O 1
ATOM 2953 N N . ASP B 1 190 ? -13.695 -6.062 -13.164 1 48.56 190 ASP B N 1
ATOM 2954 C CA . ASP B 1 190 ? -14.781 -5.094 -13.18 1 48.56 190 ASP B CA 1
ATOM 2955 C C . ASP B 1 190 ? -16.047 -5.68 -12.562 1 48.56 190 ASP B C 1
ATOM 2957 O O . ASP B 1 190 ? -16.188 -6.902 -12.469 1 48.56 190 ASP B O 1
ATOM 2961 N N . SER B 1 191 ? -16.641 -4.855 -11.648 1 45.47 191 SER B N 1
ATOM 2962 C CA . SER B 1 191 ? -17.922 -5.234 -11.039 1 45.47 191 SER B CA 1
ATOM 2963 C C . SER B 1 191 ? -18.719 -6.16 -11.953 1 45.47 191 SER B C 1
ATOM 2965 O O . SER B 1 191 ? -19.688 -6.785 -11.516 1 45.47 191 SER B O 1
ATOM 2967 N N . SER B 1 192 ? -18.75 -5.891 -13.148 1 38.5 192 SER B N 1
ATOM 2968 C CA . SER B 1 192 ? -19.688 -6.672 -13.961 1 38.5 192 SER B CA 1
ATOM 2969 C C . SER B 1 192 ? -19.078 -8.023 -14.336 1 38.5 192 SER B C 1
ATOM 2971 O O . SER B 1 192 ? -19.453 -8.609 -15.359 1 38.5 192 SER B O 1
ATOM 2973 N N . ARG B 1 193 ? -18.516 -8.695 -13.586 1 41.28 193 ARG B N 1
ATOM 2974 C CA . ARG B 1 193 ? -18.062 -10.07 -13.781 1 41.28 193 ARG B CA 1
ATOM 2975 C C . ARG B 1 193 ? -17.062 -10.156 -14.922 1 41.28 193 ARG B C 1
ATOM 2977 O O . ARG B 1 193 ? -16.672 -11.25 -15.336 1 41.28 193 ARG B O 1
ATOM 2984 N N . LEU B 1 194 ? -16.875 -9.047 -15.602 1 36.28 194 LEU B N 1
ATOM 2985 C CA . LEU B 1 194 ? -16 -9.195 -16.75 1 36.28 194 LEU B CA 1
ATOM 2986 C C . LEU B 1 194 ? -14.562 -8.844 -16.375 1 36.28 194 LEU B C 1
ATOM 2988 O O . LEU B 1 194 ? -14.32 -7.824 -15.727 1 36.28 194 LEU B O 1
ATOM 2992 N N . ALA B 1 195 ? -13.773 -9.781 -16.359 1 39.44 195 ALA B N 1
ATOM 2993 C CA . ALA B 1 195 ? -12.336 -9.734 -16.078 1 39.44 195 ALA B CA 1
ATOM 2994 C C . ALA B 1 195 ? -11.57 -9.117 -17.234 1 39.44 195 ALA B C 1
ATOM 2996 O O . ALA B 1 195 ? -11.773 -9.484 -18.391 1 39.44 195 ALA B O 1
ATOM 2997 N N . SER B 1 196 ? -11.328 -7.746 -17.297 1 36.31 196 SER B N 1
ATOM 2998 C CA . SER B 1 196 ? -10.375 -7.285 -18.297 1 36.31 196 SER B CA 1
ATOM 2999 C C . SER B 1 196 ? -8.953 -7.27 -17.75 1 36.31 196 SER B C 1
ATOM 3001 O O . SER B 1 196 ? -8.75 -6.992 -16.562 1 36.31 196 SER B O 1
ATOM 3003 N N . ALA B 1 197 ? -8.156 -8.031 -18.375 1 40.62 197 ALA B N 1
ATOM 3004 C CA . ALA B 1 197 ? -6.727 -7.996 -18.062 1 40.62 197 ALA B CA 1
ATOM 3005 C C . ALA B 1 197 ? -6.113 -6.656 -18.453 1 40.62 197 ALA B C 1
ATOM 3007 O O . ALA B 1 197 ? -6.363 -6.156 -19.562 1 40.62 197 ALA B O 1
ATOM 3008 N N . VAL B 1 198 ? -6.008 -5.648 -17.734 1 36.5 198 VAL B N 1
ATOM 3009 C CA . VAL B 1 198 ? -5.254 -4.473 -18.156 1 36.5 198 VAL B CA 1
ATOM 3010 C C . VAL B 1 198 ? -3.766 -4.695 -17.906 1 36.5 198 VAL B C 1
ATOM 3012 O O . VAL B 1 198 ? -3.363 -5.047 -16.797 1 36.5 198 VAL B O 1
ATOM 3015 N N . CYS B 1 199 ? -3.018 -5.059 -19.031 1 38.91 199 CYS B N 1
ATOM 3016 C CA . CYS B 1 199 ? -1.56 -5.094 -19.031 1 38.91 199 CYS B CA 1
ATOM 3017 C C . CYS B 1 199 ? -0.983 -3.727 -18.672 1 38.91 199 CYS B C 1
ATOM 3019 O O . CYS B 1 199 ? -1.229 -2.746 -19.375 1 38.91 199 CYS B O 1
ATOM 3021 N N . CYS B 1 200 ? -0.936 -3.412 -17.609 1 37 200 CYS B N 1
ATOM 3022 C CA . CYS B 1 200 ? -0.361 -2.098 -17.344 1 37 200 CYS B CA 1
ATOM 3023 C C . CYS B 1 200 ? 1.054 -2 -17.906 1 37 200 CYS B C 1
ATOM 3025 O O . CYS B 1 200 ? 1.756 -1.018 -17.656 1 37 200 CYS B O 1
ATOM 3027 N N . GLY B 1 201 ? 1.798 -3.057 -18.234 1 33.72 201 GLY B N 1
ATOM 3028 C CA . GLY B 1 201 ? 3.084 -2.779 -18.844 1 33.72 201 GLY B CA 1
ATOM 3029 C C . GLY B 1 201 ? 2.967 -2.26 -20.266 1 33.72 201 GLY B C 1
ATOM 3030 O O . GLY B 1 201 ? 2.17 -2.771 -21.062 1 33.72 201 GLY B O 1
ATOM 3031 N N . ARG B 1 202 ? 3.166 -1.007 -20.516 1 30.39 202 ARG B N 1
ATOM 3032 C CA . ARG B 1 202 ? 3.434 -0.592 -21.891 1 30.39 202 ARG B CA 1
ATOM 3033 C C . ARG B 1 202 ? 4.418 -1.539 -22.562 1 30.39 202 ARG B C 1
ATOM 3035 O O . ARG B 1 202 ? 5.633 -1.415 -22.375 1 30.39 202 ARG B O 1
ATOM 3042 N N . ILE B 1 203 ? 4.238 -2.879 -22.859 1 28.98 203 ILE B N 1
ATOM 3043 C CA . ILE B 1 203 ? 5.027 -3.398 -23.969 1 28.98 203 ILE B CA 1
ATOM 3044 C C . ILE B 1 203 ? 4.633 -2.684 -25.266 1 28.98 203 ILE B C 1
ATOM 3046 O O . ILE B 1 203 ? 3.5 -2.217 -25.406 1 28.98 203 ILE B O 1
ATOM 3050 N N . ARG B 1 204 ? 5.672 -2.615 -26.391 1 26.88 204 ARG B N 1
ATOM 3051 C CA . ARG B 1 204 ? 5.508 -2.281 -27.797 1 26.88 204 ARG B CA 1
ATOM 3052 C C . ARG B 1 204 ? 4.297 -2.998 -28.391 1 26.88 204 ARG B C 1
ATOM 3054 O O . ARG B 1 204 ? 4.234 -4.23 -28.391 1 26.88 204 ARG B O 1
ATOM 3061 N N . GLN B 1 205 ? 3.168 -2.42 -28.516 1 25.19 205 GLN B N 1
ATOM 3062 C CA . GLN B 1 205 ? 2.227 -2.768 -29.562 1 25.19 205 GLN B CA 1
ATOM 3063 C C . GLN B 1 205 ? 2.928 -2.852 -30.922 1 25.19 205 GLN B C 1
ATOM 3065 O O . GLN B 1 205 ? 3.213 -1.825 -31.547 1 25.19 205 GLN B O 1
ATOM 3070 N N . ASP B 1 206 ? 3.881 -3.652 -31.406 1 25.61 206 ASP B N 1
ATOM 3071 C CA . ASP B 1 206 ? 4.117 -3.861 -32.844 1 25.61 206 ASP B CA 1
ATOM 3072 C C . ASP B 1 206 ? 2.828 -4.262 -33.562 1 25.61 206 ASP B C 1
ATOM 3074 O O . ASP B 1 206 ? 2.414 -3.604 -34.5 1 25.61 206 ASP B O 1
ATOM 3078 N N . ARG B 1 207 ? 2.676 -5.703 -34.344 1 22.08 207 ARG B N 1
ATOM 3079 C CA . ARG B 1 207 ? 2.426 -6.168 -35.688 1 22.08 207 ARG B CA 1
ATOM 3080 C C . ARG B 1 207 ? 0.938 -6.121 -36.031 1 22.08 207 ARG B C 1
ATOM 3082 O O . ARG B 1 207 ? 0.114 -6.652 -35.281 1 22.08 207 ARG B O 1
ATOM 3089 N N . ARG B 1 208 ? 0.497 -5.371 -37.094 1 20.91 208 ARG B N 1
ATOM 3090 C CA . ARG B 1 208 ? -0.197 -5.75 -38.312 1 20.91 208 ARG B CA 1
ATOM 3091 C C . ARG B 1 208 ? 0.299 -7.094 -38.844 1 20.91 208 ARG B C 1
ATOM 3093 O O . ARG B 1 208 ? 1.411 -7.195 -39.375 1 20.91 208 ARG B O 1
ATOM 3100 N N . ALA B 1 209 ? 0.228 -8.359 -38.469 1 18.55 209 ALA B N 1
ATOM 3101 C CA . ALA B 1 209 ? -0.052 -9.289 -39.562 1 18.55 209 ALA B CA 1
ATOM 3102 C C . ALA B 1 209 ? -1.548 -9.352 -39.844 1 18.55 209 ALA B C 1
ATOM 3104 O O . ALA B 1 209 ? -2.371 -9.234 -38.938 1 18.55 209 ALA B O 1
#

Solvent-accessible surface area (backbone atoms only — not comparable to full-atom values): 20894 Å² total; per-residue (Å²): 127,81,82,75,46,84,33,56,85,34,29,32,40,28,34,44,17,48,47,70,70,28,25,52,50,45,51,50,45,19,72,27,39,14,40,28,38,33,14,19,75,42,60,68,47,23,52,51,36,28,51,55,44,38,71,72,70,34,49,50,43,62,44,59,32,46,64,75,35,68,68,27,45,50,48,52,50,47,49,35,31,73,73,70,70,32,40,35,32,37,36,44,46,49,67,61,69,94,63,81,42,56,68,78,66,61,48,71,66,56,46,50,51,31,45,41,37,39,36,47,22,46,54,52,48,49,50,66,42,47,64,41,9,42,76,68,67,17,32,40,36,36,38,56,39,42,39,33,36,81,54,64,54,86,36,32,45,64,45,25,17,32,28,20,18,41,53,25,42,32,41,45,47,26,64,66,30,46,83,46,45,27,48,36,32,33,33,25,38,35,92,79,80,45,69,46,68,49,62,68,49,85,68,88,79,72,80,85,123,125,80,82,74,46,85,32,56,86,34,28,33,40,31,34,45,17,49,48,70,68,29,25,52,50,45,51,51,45,18,72,29,38,15,39,28,38,32,15,20,74,42,62,70,47,24,52,51,36,29,50,54,44,37,71,73,71,34,49,52,44,59,46,59,32,44,63,75,36,69,70,26,44,51,48,52,49,47,50,37,31,73,76,70,70,32,40,35,33,38,36,46,46,50,68,61,71,96,62,82,41,56,68,79,67,63,49,71,66,56,45,50,52,30,44,41,38,40,36,47,21,47,55,52,48,50,50,64,41,47,66,42,9,41,75,66,69,16,31,41,37,36,38,56,39,42,37,33,36,83,52,62,54,86,38,32,45,65,46,26,17,31,30,20,18,42,52,26,43,31,42,46,46,28,61,65,30,46,84,46,46,26,48,40,31,33,33,25,38,35,91,77,79,46,69,46,68,50,63,67,52,84,67,86,85,77,84,88,127

Sequence (418 aa):
MARRNPLENKVALVTASTDGIGFAIARRLAQDGAHVVVSSRKQQNVDRAVAALQGEGLSVSGTVCHVGKAEDRERLVATAVKLHGGVDILVSNAAVNPFFGSLMDVTEEVWDKVLDINVKAAALLTKAVVPEMAKRGGGSIVIVSSIGAYSPFPSLGPYNVSKTALLGLTKNLAIELAEWNVRVNCLRLDSSRLASAVCCGRIRQDRRAMARRNPLENKVALVTASTDGIGFAIARRLAQDGAHVVVSSRKQQNVDRAVAALQGEGLSVSGTVCHVGKAEDRERLVATAVKLHGGVDILVSNAAVNPFFGSLMDVTEEVWDKVLDINVKAAALLTKAVVPEMAKRGGGSIVIVSSIGAYSPFPSLGPYNVSKTALLGLTKNLAIELAEWNVRVNCLRLDSSRLASAVCCGRIRQDRRA

Foldseek 3Di:
DPLQLPQALAEEEFEPQLDDPNVVVQLVNQVSHYQYEYEEQDPVSQVNSQCVSVVVVTRYHYDYADLLDPVRLLVSQVVRCVVRNFHAEYEAEDADQPWFADPVPDDPVRLCRGCRTLPVSLLVSCVNRLVRQLVVQEHEYEREAEPCCVVPDPRRVSNNVSSVNVLVVQQVCQVVSVVSNYHGWYWYQYPVRDTDTDRSHPDPPPPPD/DPLQLPQALAEEEFEPQLDDPNVVVQLVNQVSHYQYEYEEQDPVSQVNSQVVSVVVVTRYHYDYADLLDPVRLLVSQVVRCVVRNFHAEYEAEDADQPWFADPVPDDPVRLCRRCRTLPVSLLVSCVNRLVRQLVVQEHEYEREAEPCCVVPDPRRVSNNVSSVNVLVVQQVCQVVSVVSNYHGWYWYCYPVRDIDTPRSHPDDPDDDD

InterPro domains:
  IPR002347 Short-chain dehydrogenase/reductase SDR [PF00106] (10-187)
  IPR002347 Short-chain dehydrogenase/reductase SDR [PR00080] (85-96)
  IPR002347 Short-chain dehydrogenase/reductase SDR [PR00080] (139-147)
  IPR002347 Short-chain dehydrogenase/reductase SDR [PR00080] (159-178)
  IPR002347 Short-chain dehydrogenase/reductase SDR [PR00081] (11-28)
  IPR002347 Short-chain dehydrogenase/reductase SDR [PR00081] (85-96)
  IPR002347 Short-chain dehydrogenase/reductase SDR [PR00081] (133-149)
  IPR002347 Short-chain dehydrogenase/reductase SDR [PR00081] (159-178)
  IPR020904 Short-chain dehydrogenase/reductase, conserved site [PS00061] (146-174)
  IPR036291 NAD(P)-binding domain superfamily [SSF51735] (8-187)